Protein 7NTE (pdb70)

InterPro domains:
  IPR006311 Twin-arginine translocation pathway, signal sequence [PS51318] (1-31)
  IPR018389 TRAP transporter solute receptor DctP [PF03480] (42-328)
  IPR018389 TRAP transporter solute receptor DctP [PTHR33376] (11-331)
  IPR038404 TRAP transporter solute receptor DctP superfamily [G3DSA:3.40.190.170] (35-354)

Secondary structure (DSSP, 8-state):
---SEEEEEE-SS-TTSHHIIIIIHHHHHHHHHHTTTSEEEEEE-TTTTSS-GGGHHHHHHTTSSSEEEEEGGGSTTS-TTGGGGGSTT--S-HHHHHHHHHHHHHHH-TTTTTTEEEEEEEE----EEEESS----SGGGGTT-EEE-SSHHHHHHHHHHT-EE----GGGHHHHHHTTS-SEEEE-HHHHHHTT-TTT--EEEE-SSS--S---EEEEEEEHHHHHHS-TTTHHHHHTT-SHHHHHHHHHHHHHHHHHHHHHHHHTSS-SEEEE--HHHHHHHHHHHHHHHHHHHHHHHHTT--HHHHHHHHHHHHHHHHHHHH-/---SEEEEEEESS-TTSHHIIIIIHHHHHHHHHHTTTSEEEEEE-TTTTSS-GGGHHHHHHTTSSSEEEEEGGGSTTS-TGGGGGGSTT----HHHHHHHHHHHHHHH-TTTTTTEEEEEEEE----EEEESS----SGGGGTT-EEE-SSHHHHHHHHHHT-EE----GGGHHHHHHHTS-SEEEE-HHHHHHTT-TTT--EEEE--SS--S---EEEEEEEHHHHHHS-TTTHHHHHTT-SHHHHHHHHHHHHHHHHHHHHHHHTTSS-SEEEE--HHHHHHHHHHHHHHHHHHHHHHHHTT--HHHHHHHHHHHHHHHHHHHH-

Nearest PDB structures (foldseek):
  7ntd-assembly2_BBB  TM=9.614E-01  e=1.037E-63  Chromohalobacter israelensis DSM 3043
  4p56-assembly3_C  TM=8.789E-01  e=6.900E-28  Bordetella bronchiseptica RB50
  4pbq-assembly3_C  TM=7.752E-01  e=2.285E-20  Haemophilus influenzae RdAW
  2pfy-assembly4_D  TM=7.967E-01  e=7.634E-18  Bordetella pertussis Tohama I
  4ng7-assembly1_A  TM=8.035E-01  e=3.362E-17  Citrobacter koseri ATCC BAA-895

Radius of gyration: 26.21 Å; Cα contacts (8 Å, |Δi|>4): 1378; chains: 2; bounding box: 72×70×40 Å

B-factor: mean 23.36, std 17.68, range [6.85, 200.0]

Sequence (654 aa):
QEAEYTLRLHHFFPASAPVHQEYFLPWKEAIEKESDGRLAVELYPSMQLGGTPPSLYDQAKDGQVDIIWTVLGYNSGRFPRAEVFDLPFLPTSGAATSQAAHEYAMTHMQDELEGVYPIAVHTHSPGALHTKETRIEALEDIEGLKMRGPSRLVNRYLAKLGAEPIGMPVAQALEALSRGVLDGTVIPFEAITAMGLADITTEHTIFSGDRALYTTMMIVAMDQDKYDALPEDLQPIIDAHAGGREAYRIGQIMDQADHRQILAIQSGEQPGTITRLGSEETARWQAVGQEVVDEWIAEAEEKGLDGQMLYDDATRLVERYTRAAALQEAEYTLRLHHFFPASAPVHQEYFLPWKEAIEKESDGRLAVELYPSMQLGGTPPSLYDQAKDGQVDIIWTVLGYNSGRFPRAEVFDLPFLPTSGAATSQAAHEYAMTHMQDELEGVYPIAVHTHSPGALHTKETRIEALEDIEGLKMRGPSRLVNRYLAKLGAEPIGMPVAQALEALSRGVLDGTVIPFEAITAMGLADITTEHTIFSGDRALYTTMMIVAMDQDKYDALPEDLQPIIDAHAGGREAYRIGQIMDQADHRQILAIQSGEQPGTITRLGSEETARWQAVGQEVVDEWIAEAEEKGLDGQMLYDDATRLVERYTRAAAL

Solvent-accessible surface area: 26474 Å² total; per-residue (Å²): 143,164,51,95,58,52,0,81,1,0,0,94,58,69,42,89,9,19,3,9,83,57,12,1,69,66,10,56,78,22,0,38,154,89,4,86,24,42,0,23,0,69,30,52,11,54,25,115,58,33,22,46,24,21,1,0,4,0,14,0,33,59,28,88,5,17,0,0,7,7,22,5,42,52,4,39,53,13,11,47,58,5,35,0,0,13,0,6,16,6,0,18,43,0,5,1,0,0,34,0,0,11,66,0,1,64,76,40,0,127,89,27,9,109,15,6,32,28,1,0,0,0,0,20,8,20,8,2,2,0,3,48,146,43,114,3,109,27,26,98,51,0,120,54,21,95,0,22,4,48,20,106,3,4,29,105,2,2,44,56,6,32,5,92,34,45,62,22,29,78,100,98,0,73,107,6,1,70,179,43,75,0,41,0,0,1,14,14,5,50,27,3,39,78,49,47,0,19,100,60,0,35,20,4,4,23,16,22,69,105,52,28,4,3,0,19,3,5,0,2,0,0,7,53,96,51,27,88,58,6,41,158,85,2,41,66,34,0,67,66,33,24,18,18,204,32,0,59,90,0,0,54,0,28,32,76,4,9,100,116,36,34,85,15,17,113,87,56,133,51,69,35,47,34,19,145,5,40,75,142,31,3,52,97,0,62,62,28,1,88,89,0,3,78,67,10,16,62,78,5,77,154,85,59,29,81,0,83,69,6,37,53,21,0,39,140,6,1,56,124,28,30,161,60,51,91,189,150,157,36,93,58,51,0,83,1,0,0,87,63,66,42,88,7,20,2,9,83,58,11,1,72,64,11,60,94,18,0,44,142,90,4,114,22,55,0,25,0,68,30,50,9,58,25,116,60,32,23,46,23,20,0,0,4,0,13,0,25,59,35,87,5,17,0,0,7,6,21,5,42,61,4,39,66,13,11,47,56,5,37,0,0,13,0,6,16,7,0,16,44,0,5,1,0,0,36,0,0,12,72,0,1,60,79,36,0,129,80,24,8,70,26,6,33,27,0,0,0,0,0,19,8,19,8,2,2,0,3,50,151,46,114,3,108,28,28,94,50,0,118,55,22,98,0,33,6,48,20,107,4,2,32,104,2,2,40,63,6,32,6,93,35,43,65,37,20,78,95,74,0,84,88,4,0,66,177,34,77,0,44,0,1,1,18,14,7,51,25,4,60,76,55,49,0,22,104,57,0,34,21,4,3,25,16,22,69,104,50,26,4,2,0,18,3,4,0,2,0,0,7,53,98,54,26,88,57,6,44,158,87,3,38,67,32,0,65,66,33,23,17,20,207,32,0,59,90,0,0,54,0,26,31,72,3,8,105,116,36,32,91,15,21,115,79,56,137,65,68,32,47,31,20,146,5,39,74,144,31,3,53,94,0,68,62,27,1,86,88,1,4,76,64,6,20,64,60,2,62,160,83,60,28,90,1,90,73,5,37,55,22,0,41,126,13,2,78,111,34,34,138,60,50,91,178

Foldseek 3Di:
DAELEEAEEEEQADCPDLCNVPPVVVVQVLLCVVVVNNYHYHYHYNRNVDDDQLCFLVCQLVVVGFKYKHFPCSVPPLQLLQCLQFFWQLFFFQLLLQLLQQVLCVVPVCVSSPQWDFQGKTKFGFKWWFFQDQQDQFLVRQAAFEEEEPDPLVCVLSVLSRHHYDYDDPLCPVVCLVVVVGGTYIGFLLCCVVSVNLNRRQHIEWEDDRTTTGIGIMTTIGRVVVLVPDDPVSNVSSVVSGGSNVNSVSRVSSSVSSVVSVVCCVVVVGDHDYHYHYDVRVVVSVVSSVVSLVVSCVVCVVVPHNSVVSSVSSSVSSVVSSVVVVD/DAALEEAEEEEQADCPDLCNVPPVVVLQVLLCVVVVNNYHYHYHYNRNVDDDQLCFLVCQLVVVGFKYKHFPCSVPPLQLLQCLQFFWQLFFFQLLLQLLSQVLCVVPVCVSNPQWDFLGKTKFGAKWKFFQDFQPQFLVRQAAFEEEEDGDLVCVLSVLSNYHYDDDPPLCVVVCLVVVVGGTYIDFLLCCVSVVNLNRRQHIEWEDDRTTTHIGIMTTIGRVVVLVPDDPVSNVSSVVSGGSNVRSVSSVSSRVSSVVSVVCPVVVVRDHDYHYHDDVRVVVSVVSSVVSLVVSCVVCVVVVHNSVVSSVSSSVSSVVSSVVVVD

Structure (mmCIF, N/CA/C/O backbone):
data_7NTE
#
_entry.id   7NTE
#
_cell.length_a   63.770
_cell.length_b   63.620
_cell.length_c   73.700
_cell.angle_alpha   90.000
_cell.angle_beta   103.390
_cell.angle_gamma   90.000
#
_symmetry.space_group_name_H-M   'P 1 21 1'
#
loop_
_entity.id
_entity.type
_entity.pdbx_description
1 polymer 'TRAP dicarboxylate transporter-DctP subunit'
2 non-polymer 'MAGNESIUM ION'
3 water water
#
loop_
_atom_site.group_PDB
_atom_site.id
_atom_site.type_symbol
_atom_site.label_atom_id
_atom_site.label_alt_id
_atom_site.label_comp_id
_atom_site.label_asym_id
_atom_site.label_entity_id
_atom_site.label_seq_id
_atom_site.pdbx_PDB_ins_code
_atom_site.Cartn_x
_atom_site.Cartn_y
_atom_site.Cartn_z
_atom_site.occupancy
_atom_site.B_iso_or_equiv
_atom_site.auth_seq_id
_atom_site.auth_comp_id
_atom_site.auth_asym_id
_a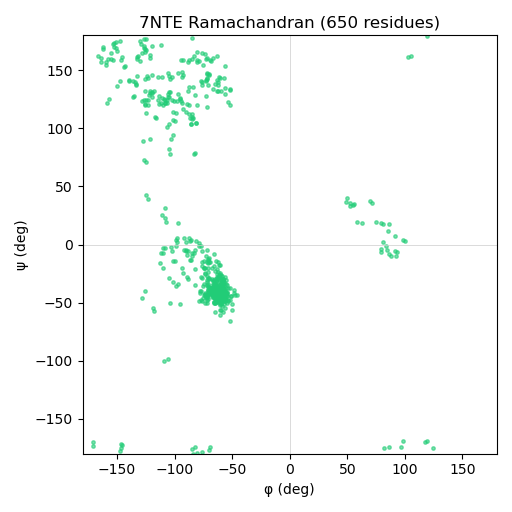tom_site.auth_atom_id
_atom_site.pdbx_PDB_model_num
ATOM 1 N N . GLN A 1 2 ? 19.810 -14.649 32.477 1.00 31.67 1 GLN A N 1
ATOM 2 C CA . GLN A 1 2 ? 20.973 -15.595 32.470 1.00 58.26 1 GLN A CA 1
ATOM 3 C C . GLN A 1 2 ? 22.231 -14.888 32.990 1.00 57.37 1 GLN A C 1
ATOM 4 O O . GLN A 1 2 ? 22.278 -13.657 33.057 1.00 36.73 1 GLN A O 1
ATOM 10 N N . GLU A 1 3 ? 23.232 -15.670 33.389 1.00 55.01 2 GLU A N 1
ATOM 11 C CA . GLU A 1 3 ? 24.549 -15.119 33.741 1.00 113.69 2 GLU A CA 1
ATOM 12 C C . GLU A 1 3 ? 25.310 -14.745 32.476 1.00 63.13 2 GLU A C 1
ATOM 13 O O . GLU A 1 3 ? 25.076 -15.320 31.400 1.00 36.35 2 GLU A O 1
ATOM 19 N N . ALA A 1 4 ? 26.228 -13.792 32.619 1.00 46.32 3 ALA A N 1
ATOM 20 C CA . ALA A 1 4 ? 26.941 -13.225 31.480 1.00 29.88 3 ALA A CA 1
ATOM 21 C C . ALA A 1 4 ? 27.962 -14.197 30.912 1.00 20.58 3 ALA A C 1
ATOM 22 O O . ALA A 1 4 ? 28.757 -14.778 31.656 1.00 39.17 3 ALA A O 1
ATOM 24 N N . GLU A 1 5 ? 27.898 -14.434 29.612 1.00 27.06 4 GLU A N 1
ATOM 25 C CA . GLU A 1 5 ? 28.928 -15.166 28.881 1.00 32.32 4 GLU A CA 1
ATOM 26 C C . GLU A 1 5 ? 30.072 -14.235 28.527 1.00 39.24 4 GLU A C 1
ATOM 27 O O . GLU A 1 5 ? 31.214 -14.670 28.449 1.00 27.79 4 GLU A O 1
ATOM 33 N N . TYR A 1 6 ? 29.752 -12.973 28.237 1.00 26.15 5 TYR A N 1
ATOM 34 C CA . TYR A 1 6 ? 30.769 -11.978 27.911 1.00 18.70 5 TYR A CA 1
ATOM 35 C C . TYR A 1 6 ? 30.476 -10.685 28.625 1.00 21.44 5 TYR A C 1
ATOM 36 O O . TYR A 1 6 ? 29.324 -10.265 28.726 1.00 22.79 5 TYR A O 1
ATOM 45 N N . THR A 1 7 ? 31.531 -10.046 29.110 1.00 17.11 6 THR A N 1
ATOM 46 C CA . THR A 1 7 ? 31.412 -8.753 29.744 1.00 14.20 6 THR A CA 1
ATOM 47 C C . THR A 1 7 ? 32.142 -7.771 28.841 1.00 21.91 6 THR A C 1
ATOM 48 O O . THR A 1 7 ? 33.318 -7.978 28.526 1.00 26.29 6 THR A O 1
ATOM 52 N N . LEU A 1 8 ? 31.424 -6.755 28.365 1.00 13.68 7 LEU A N 1
ATOM 53 C CA . LEU A 1 8 ? 32.038 -5.740 27.504 1.00 14.91 7 LEU A CA 1
ATOM 54 C C . LEU A 1 8 ? 32.324 -4.498 28.318 1.00 16.46 7 LEU A C 1
ATOM 55 O O . LEU A 1 8 ? 31.400 -3.811 28.758 1.00 18.81 7 LEU A O 1
ATOM 60 N N . ARG A 1 9 ? 33.611 -4.194 28.486 1.00 13.07 8 ARG A N 1
ATOM 61 C CA . ARG A 1 9 ? 34.034 -2.988 29.182 1.00 12.92 8 ARG A CA 1
ATOM 62 C C . ARG A 1 9 ? 34.167 -1.821 28.202 1.00 13.18 8 ARG A C 1
ATOM 63 O O . ARG A 1 9 ? 34.922 -1.908 27.246 1.00 13.56 8 ARG A O 1
ATOM 71 N N . LEU A 1 10 ? 33.399 -0.755 28.457 1.00 11.37 9 LEU A N 1
ATOM 72 C CA . LEU A 1 10 ? 33.353 0.443 27.626 1.00 13.06 9 LEU A CA 1
ATOM 73 C C . LEU A 1 10 ? 34.086 1.550 28.371 1.00 18.72 9 LEU A C 1
ATOM 74 O O . LEU A 1 10 ? 33.741 1.893 29.517 1.00 16.39 9 LEU A O 1
ATOM 79 N N . HIS A 1 11 ? 35.087 2.120 27.711 1.00 12.21 10 HIS A N 1
ATOM 80 C CA . HIS A 1 11 ? 35.969 3.094 28.339 1.00 13.39 10 HIS A CA 1
ATOM 81 C C . HIS A 1 11 ? 35.936 4.435 27.595 1.00 14.44 10 HIS A C 1
ATOM 82 O O . HIS A 1 11 ? 36.089 4.473 26.390 1.00 12.45 10 HIS A O 1
ATOM 89 N N . HIS A 1 12 ? 35.779 5.534 28.325 1.00 12.68 11 HIS A N 1
ATOM 90 C CA . HIS A 1 12 ? 35.923 6.854 27.734 1.00 14.71 11 HIS A CA 1
ATOM 91 C C . HIS A 1 12 ? 36.409 7.906 28.738 1.00 16.13 11 HIS A C 1
ATOM 92 O O . HIS A 1 12 ? 36.580 7.617 29.914 1.00 15.08 11 HIS A O 1
ATOM 99 N N . PHE A 1 13 ? 36.667 9.105 28.219 1.00 17.06 12 PHE A N 1
ATOM 100 C CA . PHE A 1 13 ? 37.355 10.205 28.924 1.00 15.41 12 PHE A CA 1
ATOM 101 C C . PHE A 1 13 ? 36.410 11.162 29.629 1.00 23.30 12 PHE A C 1
ATOM 102 O O . PHE A 1 13 ? 36.789 11.782 30.617 1.00 19.71 12 PHE A O 1
ATOM 110 N N . PHE A 1 14 ? 35.173 11.243 29.170 1.00 16.25 13 PHE A N 1
ATOM 111 C CA . PHE A 1 14 ? 34.218 12.223 29.689 1.00 25.78 13 PHE A CA 1
ATOM 112 C C . PHE A 1 14 ? 33.639 11.740 31.019 1.00 24.60 13 PHE A C 1
ATOM 113 O O . PHE A 1 14 ? 33.624 10.558 31.300 1.00 16.60 13 PHE A O 1
ATOM 121 N N . PRO A 1 15 ? 33.133 12.664 31.835 1.00 19.72 14 PRO A N 1
ATOM 122 C CA . PRO A 1 15 ? 32.463 12.249 33.066 1.00 19.11 14 PRO A CA 1
ATOM 123 C C . PRO A 1 15 ? 31.137 11.556 32.835 1.00 19.09 14 PRO A C 1
ATOM 124 O O . PRO A 1 15 ? 30.525 11.716 31.771 1.00 19.80 14 PRO A O 1
ATOM 128 N N . ALA A 1 16 ? 30.691 10.784 33.834 1.00 18.22 15 ALA A N 1
ATOM 129 C CA . ALA A 1 16 ? 29.416 10.095 33.789 1.00 16.62 15 ALA A CA 1
ATOM 130 C C . ALA A 1 16 ? 28.239 11.063 33.576 1.00 21.28 15 ALA A C 1
ATOM 131 O O . ALA A 1 16 ? 27.253 10.702 32.944 1.00 22.76 15 ALA A O 1
ATOM 133 N N . SER A 1 17 ? 28.380 12.299 34.047 1.00 25.93 16 SER A N 1
ATOM 134 C CA . SER A 1 17 ? 27.355 13.331 33.806 1.00 32.52 16 SER A CA 1
ATOM 135 C C . SER A 1 17 ? 27.255 13.824 32.352 1.00 30.08 16 SER A C 1
ATOM 136 O O . SER A 1 17 ? 26.306 14.538 32.020 1.00 29.78 16 SER A O 1
ATOM 139 N N . ALA A 1 18 ? 28.219 13.478 31.499 1.00 21.65 17 ALA A N 1
ATOM 140 C CA . ALA A 1 18 ? 28.160 13.839 30.070 1.00 21.47 17 ALA A CA 1
ATOM 141 C C . ALA A 1 18 ? 26.824 13.410 29.426 1.00 17.85 17 ALA A C 1
ATOM 142 O O . ALA A 1 18 ? 26.337 12.287 29.654 1.00 21.33 17 ALA A O 1
ATOM 144 N N . PRO A 1 19 ? 26.195 14.311 28.642 1.00 20.63 18 PRO A N 1
ATOM 145 C CA . PRO A 1 19 ? 24.954 13.918 27.939 1.00 23.90 18 PRO A CA 1
ATOM 146 C C . PRO A 1 19 ? 25.010 12.572 27.189 1.00 18.29 18 PRO A C 1
ATOM 147 O O . PRO A 1 19 ? 24.077 11.757 27.279 1.00 18.32 18 PRO A O 1
ATOM 151 N N . VAL A 1 20 ? 26.100 12.312 26.486 1.00 21.05 19 VAL A N 1
ATOM 152 C CA . VAL A 1 20 ? 26.215 11.066 25.735 1.00 15.63 19 VAL A CA 1
ATOM 153 C C . VAL A 1 20 ? 26.236 9.851 26.686 1.00 13.91 19 VAL A C 1
ATOM 154 O O . VAL A 1 20 ? 25.641 8.835 26.369 1.00 14.99 19 VAL A O 1
ATOM 158 N N . HIS A 1 21 ? 26.886 9.973 27.837 1.00 14.82 20 HIS A N 1
ATOM 159 C CA . HIS A 1 21 ? 26.943 8.877 28.793 1.00 15.08 20 HIS A CA 1
ATOM 160 C C . HIS A 1 21 ? 25.543 8.614 29.336 1.00 17.37 20 HIS A C 1
ATOM 161 O O . HIS A 1 21 ? 25.066 7.486 29.317 1.00 15.93 20 HIS A O 1
ATOM 168 N N . GLN A 1 22 ? 24.886 9.685 29.777 1.00 18.48 21 GLN A N 1
ATOM 169 C CA . GLN A 1 22 ? 23.552 9.571 30.375 1.00 17.87 21 GLN A CA 1
ATOM 170 C C . GLN A 1 22 ? 22.475 9.106 29.423 1.00 14.04 21 GLN A C 1
ATOM 171 O O . GLN A 1 22 ? 21.675 8.221 29.764 1.00 18.99 21 GLN A O 1
ATOM 177 N N . GLU A 1 23 ? 22.472 9.682 28.222 1.00 15.20 22 GLU A N 1
ATOM 178 C CA . GLU A 1 23 ? 21.395 9.495 27.259 1.00 12.66 22 GLU A CA 1
ATOM 179 C C . GLU A 1 23 ? 21.671 8.495 26.174 1.00 14.24 22 GLU A C 1
ATOM 180 O O . GLU A 1 23 ? 20.745 8.127 25.468 1.00 16.05 22 GLU A O 1
ATOM 186 N N . TYR A 1 24 ? 22.927 8.082 25.997 1.00 17.08 23 TYR A N 1
ATOM 187 C CA . TYR A 1 24 ? 23.238 7.033 25.019 1.00 11.66 23 TYR A CA 1
ATOM 188 C C . TYR A 1 24 ? 23.853 5.797 25.652 1.00 14.19 23 TYR A C 1
ATOM 189 O O . TYR A 1 24 ? 23.347 4.726 25.436 1.00 15.10 23 TYR A O 1
ATOM 198 N N . PHE A 1 25 ? 24.942 5.930 26.410 1.00 17.71 24 PHE A N 1
ATOM 199 C CA . PHE A 1 25 ? 25.611 4.719 26.903 1.00 13.37 24 PHE A CA 1
ATOM 200 C C . PHE A 1 25 ? 24.737 3.997 27.919 1.00 16.99 24 PHE A C 1
ATOM 201 O O . PHE A 1 25 ? 24.665 2.781 27.896 1.00 14.47 24 PHE A O 1
ATOM 209 N N . LEU A 1 26 ? 24.069 4.731 28.804 1.00 17.72 25 LEU A N 1
ATOM 210 C CA . LEU A 1 26 ? 23.196 4.040 29.770 1.00 17.74 25 LEU A CA 1
ATOM 211 C C . LEU A 1 26 ? 22.083 3.228 29.075 1.00 15.71 25 LEU A C 1
ATOM 212 O O . LEU A 1 26 ? 21.945 2.046 29.333 1.00 15.04 25 LEU A O 1
ATOM 217 N N . PRO A 1 27 ? 21.321 3.834 28.144 1.00 16.91 26 PRO A N 1
ATOM 218 C CA . PRO A 1 27 ? 20.339 3.030 27.402 1.00 14.17 26 PRO A CA 1
ATOM 219 C C . PRO A 1 27 ? 20.929 1.932 26.493 1.00 16.51 26 PRO A C 1
ATOM 220 O O . PRO A 1 27 ? 20.295 0.887 26.286 1.00 17.92 26 PRO A O 1
ATOM 224 N N . TRP A 1 28 ? 22.105 2.185 25.930 1.00 15.91 27 TRP A N 1
ATOM 225 C CA . TRP A 1 28 ? 22.835 1.177 25.142 1.00 13.65 27 TRP A CA 1
ATOM 226 C C . TRP A 1 28 ? 23.134 -0.055 25.993 1.00 16.09 27 TRP A C 1
ATOM 227 O O . TRP A 1 28 ? 22.794 -1.173 25.613 1.00 17.14 27 TRP A O 1
ATOM 238 N N . LYS A 1 29 ? 23.739 0.180 27.152 1.00 17.15 28 LYS A N 1
ATOM 239 C CA . LYS A 1 29 ? 23.983 -0.857 28.150 1.00 16.12 28 LYS A CA 1
ATOM 240 C C . LYS A 1 29 ? 22.675 -1.622 28.413 1.00 17.15 28 LYS A C 1
ATOM 241 O O . LYS A 1 29 ? 22.653 -2.832 28.310 1.00 16.06 28 LYS A O 1
ATOM 247 N N . GLU A 1 30 ? 21.588 -0.909 28.693 1.00 16.61 29 GLU A N 1
ATOM 248 C CA . GLU A 1 30 ? 20.292 -1.581 28.984 1.00 18.68 29 GLU A CA 1
ATOM 249 C C . GLU A 1 30 ? 19.806 -2.483 27.868 1.00 17.17 29 GLU A C 1
ATOM 250 O O . GLU A 1 30 ? 19.414 -3.631 28.097 1.00 20.26 29 GLU A O 1
ATOM 256 N N . ALA A 1 31 ? 19.853 -1.973 26.641 1.00 16.61 30 ALA A N 1
ATOM 257 C CA . ALA A 1 31 ? 19.336 -2.698 25.513 1.00 15.12 30 ALA A CA 1
ATOM 258 C C . ALA A 1 31 ? 20.152 -3.955 25.242 1.00 20.43 30 ALA A C 1
ATOM 259 O O . ALA A 1 31 ? 19.604 -5.021 24.974 1.00 17.28 30 ALA A O 1
ATOM 261 N N . ILE A 1 32 ? 21.476 -3.826 25.317 1.00 15.98 31 ILE A N 1
ATOM 262 C CA . ILE A 1 32 ? 22.364 -4.953 25.045 1.00 16.79 31 ILE A CA 1
ATOM 263 C C . ILE A 1 32 ? 22.119 -6.048 26.066 1.00 12.52 31 ILE A C 1
ATOM 264 O O . ILE A 1 32 ? 22.003 -7.218 25.694 1.00 18.39 31 ILE A O 1
ATOM 269 N N . GLU A 1 33 ? 22.046 -5.666 27.334 1.00 14.27 32 GLU A N 1
ATOM 270 C CA . GLU A 1 33 ? 21.822 -6.630 28.418 1.00 18.33 32 GLU A CA 1
ATOM 271 C C . GLU A 1 33 ? 20.436 -7.305 28.327 1.00 16.49 32 GLU A C 1
ATOM 272 O O . GLU A 1 33 ? 20.311 -8.522 28.451 1.00 18.29 32 GLU A O 1
ATOM 278 N N . LYS A 1 34 ? 19.397 -6.520 28.105 1.00 22.25 33 LYS A N 1
ATOM 279 C CA . LYS A 1 34 ? 18.041 -7.088 28.045 1.00 21.51 33 LYS A CA 1
ATOM 280 C C . LYS A 1 34 ? 17.802 -7.957 26.806 1.00 23.10 33 LYS A C 1
ATOM 281 O O . LYS A 1 34 ? 17.180 -9.027 26.886 1.00 24.25 33 LYS A O 1
ATOM 287 N N . GLU A 1 35 ? 18.290 -7.508 25.658 1.00 14.28 34 GLU A N 1
ATOM 288 C CA . GLU A 1 35 ? 18.066 -8.228 24.403 1.00 14.16 34 GLU A CA 1
ATOM 289 C C . GLU A 1 35 ? 18.900 -9.494 24.296 1.00 19.00 34 GLU A C 1
ATOM 290 O O . GLU A 1 35 ? 18.498 -10.439 23.618 1.00 20.22 34 GLU A O 1
ATOM 296 N N . SER A 1 36 ? 20.031 -9.533 24.999 1.00 18.00 35 SER A N 1
ATOM 297 C CA . SER A 1 36 ? 20.819 -10.747 25.094 1.00 19.31 35 SER A CA 1
ATOM 298 C C . SER A 1 36 ? 20.362 -11.690 26.221 1.00 23.71 35 SER A C 1
ATOM 299 O O . SER A 1 36 ? 21.011 -12.715 26.455 1.00 21.29 35 SER A O 1
ATOM 302 N N . ASP A 1 37 ? 19.276 -11.344 26.916 1.00 24.01 36 ASP A N 1
ATOM 303 C CA . ASP A 1 37 ? 18.791 -12.088 28.080 1.00 22.14 36 ASP A CA 1
ATOM 304 C C . ASP A 1 37 ? 19.869 -12.239 29.167 1.00 20.33 36 ASP A C 1
ATOM 305 O O . ASP A 1 37 ? 19.950 -13.245 29.870 1.00 23.10 36 ASP A O 1
ATOM 310 N N . GLY A 1 38 ? 20.705 -11.212 29.309 1.00 21.56 37 GLY A N 1
ATOM 311 C CA . GLY A 1 38 ? 21.797 -11.211 30.294 1.00 23.59 37 GLY A CA 1
ATOM 312 C C . GLY A 1 38 ? 23.084 -11.875 29.854 1.00 26.02 37 GLY A C 1
ATOM 313 O O . GLY A 1 38 ? 24.069 -11.819 30.582 1.00 22.17 37 GLY A O 1
ATOM 314 N N . ARG A 1 39 ? 23.105 -12.482 28.669 1.00 18.69 38 ARG A N 1
ATOM 315 C CA . ARG A 1 39 ? 24.301 -13.179 28.199 1.00 17.02 38 ARG A CA 1
ATOM 316 C C . ARG A 1 39 ? 25.438 -12.196 27.928 1.00 29.21 38 ARG A C 1
ATOM 317 O O . ARG A 1 39 ? 26.602 -12.563 28.103 1.00 23.99 38 ARG A O 1
ATOM 325 N N . LEU A 1 40 ? 25.094 -10.957 27.556 1.00 16.59 39 LEU A N 1
ATOM 326 C CA . LEU A 1 40 ? 26.065 -9.869 27.409 1.00 16.67 39 LEU A CA 1
ATOM 327 C C . LEU A 1 40 ? 25.866 -8.885 28.538 1.00 21.57 39 LEU A C 1
ATOM 328 O O . LEU A 1 40 ? 24.758 -8.400 28.761 1.00 24.97 39 LEU A O 1
ATOM 333 N N . ALA A 1 41 ? 26.937 -8.629 29.279 1.00 18.41 40 ALA A N 1
ATOM 334 C CA . ALA A 1 41 ? 26.970 -7.582 30.273 1.00 17.42 40 ALA A CA 1
ATOM 335 C C . ALA A 1 41 ? 27.788 -6.433 29.677 1.00 18.94 40 ALA A C 1
ATOM 336 O O . ALA A 1 41 ? 28.744 -6.675 28.942 1.00 16.70 40 ALA A O 1
ATOM 338 N N . VAL A 1 42 ? 27.404 -5.207 29.986 1.00 18.94 41 VAL A N 1
ATOM 339 C CA . VAL A 1 42 ? 28.145 -4.017 29.537 1.00 14.72 41 VAL A CA 1
ATOM 340 C C . VAL A 1 42 ? 28.493 -3.210 30.768 1.00 17.92 41 VAL A C 1
ATOM 341 O O . VAL A 1 42 ? 27.613 -2.896 31.557 1.00 23.55 41 VAL A O 1
ATOM 345 N N . GLU A 1 43 ? 29.780 -2.919 30.955 1.00 12.65 42 GLU A N 1
ATOM 346 C CA . GLU A 1 43 ? 30.258 -2.146 32.094 1.00 14.75 42 GLU A CA 1
ATOM 347 C C . GLU A 1 43 ? 30.790 -0.835 31.537 1.00 16.13 42 GLU A C 1
ATOM 348 O O . GLU A 1 43 ? 31.595 -0.850 30.609 1.00 17.03 42 GLU A O 1
ATOM 354 N N . LEU A 1 44 ? 30.325 0.267 32.095 1.00 14.24 43 LEU A N 1
ATOM 355 C CA . LEU A 1 44 ? 30.678 1.611 31.655 1.00 14.10 43 LEU A CA 1
ATOM 356 C C . LEU A 1 44 ? 31.704 2.235 32.587 1.00 24.29 43 LEU A C 1
ATOM 357 O O . LEU A 1 44 ? 31.491 2.327 33.804 1.00 18.24 43 LEU A O 1
ATOM 362 N N . TYR A 1 45 ? 32.820 2.654 32.005 1.00 12.23 44 TYR A N 1
ATOM 363 C CA . TYR A 1 45 ? 33.929 3.295 32.713 1.00 14.15 44 TYR A CA 1
ATOM 364 C C . TYR A 1 45 ? 34.207 4.693 32.147 1.00 16.99 44 TYR A C 1
ATOM 365 O O . TYR A 1 45 ? 34.985 4.845 31.188 1.00 15.74 44 TYR A O 1
ATOM 374 N N . PRO A 1 46 ? 33.563 5.731 32.719 1.00 13.09 45 PRO A N 1
ATOM 375 C CA . PRO A 1 46 ? 33.850 7.092 32.284 1.00 12.40 45 PRO A CA 1
ATOM 376 C C . PRO A 1 46 ? 35.132 7.585 32.949 1.00 18.10 45 PRO A C 1
ATOM 377 O O . PRO A 1 46 ? 35.773 6.846 33.702 1.00 17.72 45 PRO A O 1
ATOM 381 N N . SER A 1 47 ? 35.498 8.821 32.651 1.00 15.63 46 SER A N 1
ATOM 382 C CA . SER A 1 47 ? 36.579 9.530 33.331 1.00 15.23 46 SER A CA 1
ATOM 383 C C . SER A 1 47 ? 37.924 8.823 33.353 1.00 20.04 46 SER A C 1
ATOM 384 O O . SER A 1 47 ? 38.684 8.941 34.318 1.00 19.62 46 SER A O 1
ATOM 387 N N . MET A 1 48 ? 38.212 8.092 32.282 1.00 14.53 47 MET A N 1
ATOM 388 C CA . MET A 1 48 ? 39.423 7.294 32.164 1.00 19.66 47 MET A CA 1
ATOM 389 C C . MET A 1 48 ? 39.667 6.404 33.381 1.00 16.69 47 MET A C 1
ATOM 390 O O . MET A 1 48 ? 40.819 6.213 33.796 1.00 15.61 47 MET A O 1
ATOM 395 N N . GLN A 1 49 ? 38.600 5.812 33.900 1.00 17.74 48 GLN A N 1
ATOM 396 C CA . GLN A 1 49 ? 38.689 5.029 35.147 1.00 18.68 48 GLN A CA 1
ATOM 397 C C . GLN A 1 49 ? 39.454 3.716 35.011 1.00 33.17 48 GLN A C 1
ATOM 398 O O . GLN A 1 49 ? 39.807 3.120 36.010 1.00 21.35 48 GLN A O 1
ATOM 404 N N . LEU A 1 50 ? 39.697 3.253 33.790 1.00 16.94 49 LEU A N 1
ATOM 405 C CA . LEU A 1 50 ? 40.528 2.069 33.552 1.00 19.10 49 LEU A CA 1
ATOM 406 C C . LEU A 1 50 ? 41.973 2.408 33.182 1.00 29.06 49 LEU A C 1
ATOM 407 O O . LEU A 1 50 ? 42.744 1.511 32.874 1.00 27.38 49 LEU A O 1
ATOM 412 N N . GLY A 1 51 ? 42.344 3.686 33.231 1.00 17.88 50 GLY A N 1
ATOM 413 C CA . GLY A 1 51 ? 43.742 4.092 33.078 1.00 21.84 50 GLY A CA 1
ATOM 414 C C . GLY A 1 51 ? 44.090 4.658 31.715 1.00 24.49 50 GLY A C 1
ATOM 415 O O . GLY A 1 51 ? 43.388 4.439 30.721 1.00 16.20 50 GLY A O 1
ATOM 416 N N . GLY A 1 52 ? 45.209 5.370 31.685 1.00 22.99 51 GLY A N 1
ATOM 417 C CA . GLY A 1 52 ? 45.711 6.007 30.480 1.00 22.11 51 GLY A CA 1
ATOM 418 C C . GLY A 1 52 ? 45.102 7.375 30.276 1.00 18.05 51 GLY A C 1
ATOM 419 O O . GLY A 1 52 ? 44.336 7.857 31.108 1.00 16.10 51 GLY A O 1
ATOM 420 N N . THR A 1 53 ? 45.428 7.971 29.135 1.00 13.33 52 THR A N 1
ATOM 421 C CA . THR A 1 53 ? 44.956 9.259 28.718 1.00 17.02 52 THR A CA 1
ATOM 422 C C . THR A 1 53 ? 44.218 9.124 27.390 1.00 13.64 52 THR A C 1
ATOM 423 O O . THR A 1 53 ? 44.385 8.104 26.695 1.00 16.05 52 THR A O 1
ATOM 427 N N . PRO A 1 54 ? 43.420 10.144 27.011 1.00 17.63 53 PRO A N 1
ATOM 428 C CA . PRO A 1 54 ? 42.561 9.982 25.831 1.00 11.38 53 PRO A CA 1
ATOM 429 C C . PRO A 1 54 ? 43.204 9.542 24.494 1.00 15.84 53 PRO A C 1
ATOM 430 O O . PRO A 1 54 ? 42.608 8.718 23.779 1.00 14.34 53 PRO A O 1
ATOM 434 N N . PRO A 1 55 ? 44.423 10.019 24.176 1.00 16.77 54 PRO A N 1
ATOM 435 C CA . PRO A 1 55 ? 45.066 9.520 22.933 1.00 12.04 54 PRO A CA 1
ATOM 436 C C . PRO A 1 55 ? 45.351 8.015 22.920 1.00 11.77 54 PRO A C 1
ATOM 437 O O . PRO A 1 55 ? 45.599 7.460 21.854 1.00 13.85 54 PRO A O 1
ATOM 441 N N . SER A 1 56 ? 45.304 7.338 24.072 1.00 10.77 55 SER A N 1
ATOM 442 C CA . SER A 1 56 ? 45.492 5.896 24.101 1.00 14.92 55 SER A CA 1
ATOM 443 C C . SER A 1 56 ? 44.177 5.091 23.931 1.00 12.46 55 SER A C 1
ATOM 444 O O . SER A 1 56 ? 44.242 3.868 23.783 1.00 13.66 55 SER A O 1
ATOM 447 N N . LEU A 1 57 ? 42.998 5.729 23.950 1.00 12.70 56 LEU A N 1
ATOM 448 C CA . LEU A 1 57 ? 41.747 4.959 23.904 1.00 11.06 56 LEU A CA 1
ATOM 449 C C . LEU A 1 57 ? 41.586 4.060 22.670 1.00 9.75 56 LEU A C 1
ATOM 450 O O . LEU A 1 57 ? 41.227 2.886 22.757 1.00 11.85 56 LEU A O 1
ATOM 455 N N . TYR A 1 58 ? 41.948 4.577 21.508 1.00 11.48 57 TYR A N 1
ATOM 456 C CA . TYR A 1 58 ? 41.690 3.849 20.279 1.00 9.44 57 TYR A CA 1
ATOM 457 C C . TYR A 1 58 ? 42.419 2.525 20.300 1.00 10.63 57 TYR A C 1
ATOM 458 O O . TYR A 1 58 ? 41.825 1.480 20.011 1.00 11.70 57 TYR A O 1
ATOM 467 N N . ASP A 1 59 ? 43.678 2.592 20.686 1.00 12.39 58 ASP A N 1
ATOM 468 C CA . ASP A 1 59 ? 44.477 1.382 20.815 1.00 12.58 58 ASP A CA 1
ATOM 469 C C . ASP A 1 59 ? 44.060 0.497 21.973 1.00 12.99 58 ASP A C 1
ATOM 470 O O . ASP A 1 59 ? 44.248 -0.728 21.916 1.00 14.26 58 ASP A O 1
ATOM 475 N N . GLN A 1 60 ? 43.500 1.064 23.036 1.00 11.13 59 GLN A N 1
ATOM 476 C CA . GLN A 1 60 ? 43.004 0.191 24.117 1.00 13.70 59 GLN A CA 1
ATOM 477 C C . GLN A 1 60 ? 41.957 -0.779 23.603 1.00 12.49 59 GLN A C 1
ATOM 478 O O . GLN A 1 60 ? 41.954 -1.944 23.962 1.00 16.12 59 GLN A O 1
ATOM 484 N N . ALA A 1 61 ? 41.070 -0.319 22.719 1.00 14.38 60 ALA A N 1
ATOM 485 C CA . ALA A 1 61 ? 40.061 -1.209 22.155 1.00 11.38 60 ALA A CA 1
ATOM 486 C C . ALA A 1 61 ? 40.672 -2.123 21.104 1.00 12.44 60 ALA A C 1
ATOM 487 O O . ALA A 1 61 ? 40.466 -3.325 21.139 1.00 13.35 60 ALA A O 1
ATOM 489 N N . LYS A 1 62 ? 41.437 -1.558 20.170 1.00 12.23 61 LYS A N 1
ATOM 490 C CA . LYS A 1 62 ? 42.009 -2.350 19.090 1.00 14.77 61 LYS A CA 1
ATOM 491 C C . LYS A 1 62 ? 42.854 -3.505 19.677 1.00 12.74 61 LYS A C 1
ATOM 492 O O . LYS A 1 62 ? 42.762 -4.624 19.191 1.00 16.22 61 LYS A O 1
ATOM 498 N N . ASP A 1 63 ? 43.619 -3.231 20.724 1.00 12.87 62 ASP A N 1
ATOM 499 C CA . ASP A 1 63 ? 44.520 -4.224 21.358 1.00 14.17 62 ASP A CA 1
ATOM 500 C C . ASP A 1 63 ? 43.832 -5.149 22.365 1.00 18.19 62 ASP A C 1
ATOM 501 O O . ASP A 1 63 ? 44.466 -6.073 22.854 1.00 16.79 62 ASP A O 1
ATOM 506 N N . GLY A 1 64 ? 42.567 -4.898 22.695 1.00 16.15 63 GLY A N 1
ATOM 507 C CA . GLY A 1 64 ? 41.807 -5.785 23.582 1.00 14.09 63 GLY A CA 1
ATOM 508 C C . GLY A 1 64 ? 42.067 -5.576 25.049 1.00 16.71 63 GLY A C 1
ATOM 509 O O . GLY A 1 64 ? 41.723 -6.443 25.881 1.00 18.42 63 GLY A O 1
ATOM 510 N N . GLN A 1 65 ? 42.643 -4.433 25.410 1.00 14.26 64 GLN A N 1
ATOM 511 C CA . GLN A 1 65 ? 42.727 -4.081 26.824 1.00 11.81 64 GLN A CA 1
ATOM 512 C C . GLN A 1 65 ? 41.375 -3.765 27.418 1.00 16.43 64 GLN A C 1
ATOM 513 O O . GLN A 1 65 ? 41.133 -4.062 28.587 1.00 15.45 64 GLN A O 1
ATOM 519 N N . VAL A 1 66 ? 40.542 -3.109 26.605 1.00 14.80 65 VAL A N 1
ATOM 520 C CA . VAL A 1 66 ? 39.116 -2.919 26.886 1.00 13.88 65 VAL A CA 1
ATOM 521 C C . VAL A 1 66 ? 38.362 -3.359 25.641 1.00 17.64 65 VAL A C 1
ATOM 522 O O . VAL A 1 66 ? 38.963 -3.648 24.621 1.00 16.26 65 VAL A O 1
ATOM 526 N N . ASP A 1 67 ? 37.042 -3.424 25.716 1.00 12.87 66 ASP A N 1
ATOM 527 C CA . ASP A 1 67 ? 36.255 -3.942 24.597 1.00 11.77 66 ASP A CA 1
ATOM 528 C C . ASP A 1 67 ? 35.678 -2.869 23.694 1.00 13.22 66 ASP A C 1
ATOM 529 O O . ASP A 1 67 ? 35.550 -3.102 22.499 1.00 13.59 66 ASP A O 1
ATOM 534 N N . ILE A 1 68 ? 35.318 -1.732 24.275 1.00 11.33 67 ILE A N 1
ATOM 535 C CA . ILE A 1 68 ? 34.697 -0.629 23.542 1.00 11.96 67 ILE A CA 1
ATOM 536 C C . ILE A 1 68 ? 35.286 0.676 24.050 1.00 11.42 67 ILE A C 1
ATOM 537 O O . ILE A 1 68 ? 35.467 0.865 25.242 1.00 10.68 67 ILE A O 1
ATOM 542 N N . ILE A 1 69 ? 35.508 1.628 23.158 1.00 11.91 68 ILE A N 1
ATOM 543 C CA . ILE A 1 69 ? 35.890 2.959 23.556 1.00 11.10 68 ILE A CA 1
ATOM 544 C C . ILE A 1 69 ? 35.060 4.007 22.843 1.00 10.11 68 ILE A C 1
ATOM 545 O O . ILE A 1 69 ? 34.480 3.720 21.788 1.00 10.01 68 ILE A O 1
ATOM 550 N N . TRP A 1 70 ? 35.080 5.212 23.396 1.00 11.04 69 TRP A N 1
ATOM 551 C CA . TRP A 1 70 ? 34.499 6.399 22.765 1.00 11.90 69 TRP A CA 1
ATOM 552 C C . TRP A 1 70 ? 35.604 7.435 22.731 1.00 11.17 69 TRP A C 1
ATOM 553 O O . TRP A 1 70 ? 36.153 7.763 23.771 1.00 11.72 69 TRP A O 1
ATOM 564 N N . THR A 1 71 ? 35.978 7.907 21.539 1.00 9.48 70 THR A N 1
ATOM 565 C CA . THR A 1 71 ? 37.076 8.816 21.436 1.00 12.65 70 THR A CA 1
ATOM 566 C C . THR A 1 71 ? 36.963 9.729 20.231 1.00 11.57 70 THR A C 1
ATOM 567 O O . THR A 1 71 ? 36.080 9.530 19.396 1.00 11.76 70 THR A O 1
ATOM 571 N N . VAL A 1 72 ? 37.848 10.724 20.207 1.00 12.24 71 VAL A N 1
ATOM 572 C CA . VAL A 1 72 ? 38.045 11.657 19.102 1.00 12.28 71 VAL A CA 1
ATOM 573 C C . VAL A 1 72 ? 39.172 11.085 18.236 1.00 13.22 71 VAL A C 1
ATOM 574 O O . VAL A 1 72 ? 40.291 10.859 18.722 1.00 11.65 71 VAL A O 1
ATOM 578 N N . LEU A 1 73 ? 38.893 10.833 16.966 1.00 11.95 72 LEU A N 1
ATOM 579 C CA . LEU A 1 73 ? 39.945 10.316 16.074 1.00 15.45 72 LEU A CA 1
ATOM 580 C C . LEU A 1 73 ? 41.191 11.210 16.079 1.00 15.93 72 LEU A C 1
ATOM 581 O O . LEU A 1 73 ? 42.328 10.706 16.154 1.00 14.08 72 LEU A O 1
ATOM 586 N N . GLY A 1 74 ? 40.958 12.526 16.015 1.00 13.43 73 GLY A N 1
ATOM 587 C CA . GLY A 1 74 ? 42.009 13.522 15.944 1.00 16.26 73 GLY A CA 1
ATOM 588 C C . GLY A 1 74 ? 42.900 13.646 17.156 1.00 14.78 73 GLY A C 1
ATOM 589 O O . GLY A 1 74 ? 43.907 14.348 17.087 1.00 18.28 73 GLY A O 1
ATOM 590 N N . TYR A 1 75 ? 42.572 12.966 18.268 1.00 13.03 74 TYR A N 1
ATOM 591 C CA . TYR A 1 75 ? 43.489 12.892 19.395 1.00 13.33 74 TYR A CA 1
ATOM 592 C C . TYR A 1 75 ? 44.820 12.260 18.970 1.00 16.41 74 TYR A C 1
ATOM 593 O O . TYR A 1 75 ? 45.834 12.499 19.639 1.00 17.14 74 TYR A O 1
ATOM 602 N N . ASN A 1 76 ? 44.784 11.417 17.931 1.00 14.11 75 ASN A N 1
ATOM 603 C CA . ASN A 1 76 ? 45.978 10.879 17.245 1.00 16.16 75 ASN A CA 1
ATOM 604 C C . ASN A 1 76 ? 46.103 11.661 15.919 1.00 10.96 75 ASN A C 1
ATOM 605 O O . ASN A 1 76 ? 45.739 11.177 14.840 1.00 14.54 75 ASN A O 1
ATOM 610 N N . SER A 1 77 ? 46.605 12.874 15.980 1.00 10.56 76 SER A N 1
ATOM 611 C CA . SER A 1 77 ? 46.558 13.729 14.804 1.00 12.18 76 SER A CA 1
ATOM 612 C C . SER A 1 77 ? 47.367 13.147 13.656 1.00 13.67 76 SER A C 1
ATOM 613 O O . SER A 1 77 ? 48.484 12.650 13.854 1.00 14.18 76 SER A O 1
ATOM 616 N N . GLY A 1 78 ? 46.742 13.136 12.482 1.00 16.54 77 GLY A N 1
ATOM 617 C CA . GLY A 1 78 ? 47.317 12.574 11.267 1.00 18.91 77 GLY A CA 1
ATOM 618 C C . GLY A 1 78 ? 47.074 11.093 11.027 1.00 14.51 77 GLY A C 1
ATOM 619 O O . GLY A 1 78 ? 47.354 10.581 9.950 1.00 15.42 77 GLY A O 1
ATOM 620 N N . ARG A 1 79 ? 46.531 10.388 12.023 1.00 11.79 78 ARG A N 1
ATOM 621 C CA . ARG A 1 79 ? 46.335 8.941 11.954 1.00 10.85 78 ARG A CA 1
ATOM 622 C C . ARG A 1 79 ? 45.222 8.476 11.017 1.00 13.01 78 ARG A C 1
ATOM 623 O O . ARG A 1 79 ? 45.262 7.360 10.496 1.00 15.53 78 ARG A O 1
ATOM 631 N N . PHE A 1 80 ? 44.228 9.334 10.819 1.00 12.66 79 PHE A N 1
ATOM 632 C CA . PHE A 1 80 ? 43.043 9.037 10.018 1.00 16.37 79 PHE A CA 1
ATOM 633 C C . PHE A 1 80 ? 42.872 10.141 8.951 1.00 11.37 79 PHE A C 1
ATOM 634 O O . PHE A 1 80 ? 41.994 11.018 9.044 1.00 13.05 79 PHE A O 1
ATOM 642 N N . PRO A 1 81 ? 43.739 10.131 7.928 1.00 12.54 80 PRO A N 1
ATOM 643 C CA . PRO A 1 81 ? 43.744 11.275 7.027 1.00 15.47 80 PRO A CA 1
ATOM 644 C C . PRO A 1 81 ? 42.450 11.487 6.212 1.00 12.23 80 PRO A C 1
ATOM 645 O O . PRO A 1 81 ? 42.063 12.630 5.952 1.00 14.78 80 PRO A O 1
ATOM 649 N N . ARG A 1 82 ? 41.777 10.410 5.837 1.00 11.33 81 ARG A N 1
ATOM 650 C CA . ARG A 1 82 ? 40.473 10.552 5.166 1.00 13.78 81 ARG A CA 1
ATOM 651 C C . ARG A 1 82 ? 39.411 11.172 6.074 1.00 13.42 81 ARG A C 1
ATOM 652 O O . ARG A 1 82 ? 38.568 11.961 5.610 1.00 12.19 81 ARG A O 1
ATOM 660 N N . ALA A 1 83 ? 39.473 10.875 7.370 1.00 13.38 82 ALA A N 1
ATOM 661 C CA . ALA A 1 83 ? 38.511 11.438 8.317 1.00 11.07 82 ALA A CA 1
ATOM 662 C C . ALA A 1 83 ? 38.612 12.952 8.409 1.00 10.73 82 ALA A C 1
ATOM 663 O O . ALA A 1 83 ? 37.604 13.628 8.704 1.00 12.68 82 ALA A O 1
ATOM 665 N N . GLU A 1 84 ? 39.808 13.494 8.152 1.00 10.92 83 GLU A N 1
ATOM 666 C CA . GLU A 1 84 ? 40.070 14.918 8.351 1.00 15.31 83 GLU A CA 1
ATOM 667 C C . GLU A 1 84 ? 39.187 15.836 7.478 1.00 13.74 83 GLU A C 1
ATOM 668 O O . GLU A 1 84 ? 39.043 17.029 7.765 1.00 14.45 83 GLU A O 1
ATOM 674 N N . VAL A 1 85 ? 38.596 15.285 6.432 1.00 12.73 84 VAL A N 1
ATOM 675 C CA . VAL A 1 85 ? 37.694 16.069 5.580 1.00 12.98 84 VAL A CA 1
ATOM 676 C C . VAL A 1 85 ? 36.532 16.655 6.390 1.00 16.26 84 VAL A C 1
ATOM 677 O O . VAL A 1 85 ? 36.040 17.773 6.090 1.00 12.77 84 VAL A O 1
ATOM 681 N N . PHE A 1 86 ? 36.155 15.935 7.453 1.00 11.29 85 PHE A N 1
ATOM 682 C CA . PHE A 1 86 ? 35.045 16.397 8.321 1.00 12.27 85 PHE A CA 1
ATOM 683 C C . PHE A 1 86 ? 35.382 17.531 9.286 1.00 16.37 85 PHE A C 1
ATOM 684 O O . PHE A 1 86 ? 34.482 18.045 9.962 1.00 16.37 85 PHE A O 1
ATOM 692 N N . ASP A 1 87 ? 36.659 17.912 9.335 1.00 14.08 86 ASP A N 1
ATOM 693 C CA . ASP A 1 87 ? 37.146 19.061 10.086 1.00 12.45 86 ASP A CA 1
ATOM 694 C C . ASP A 1 87 ? 37.024 20.375 9.319 1.00 16.28 86 ASP A C 1
ATOM 695 O O . ASP A 1 87 ? 37.306 21.416 9.873 1.00 15.28 86 ASP A O 1
ATOM 700 N N . LEU A 1 88 ? 36.645 20.335 8.043 1.00 12.70 87 LEU A N 1
ATOM 701 C CA . LEU A 1 88 ? 36.734 21.549 7.230 1.00 15.62 87 LEU A CA 1
ATOM 702 C C . LEU A 1 88 ? 35.672 22.601 7.625 1.00 13.39 87 LEU A C 1
ATOM 703 O O . LEU A 1 88 ? 34.552 22.273 8.020 1.00 12.91 87 LEU A O 1
ATOM 708 N N . PRO A 1 89 ? 36.017 23.884 7.493 1.00 15.45 88 PRO A N 1
ATOM 709 C CA . PRO A 1 89 ? 35.080 24.937 7.914 1.00 15.34 88 PRO A CA 1
ATOM 710 C C . PRO A 1 89 ? 33.800 24.917 7.121 1.00 15.13 88 PRO A C 1
ATOM 711 O O . PRO A 1 89 ? 33.819 24.777 5.905 1.00 18.44 88 PRO A O 1
ATOM 715 N N . PHE A 1 90 ? 32.684 25.081 7.829 1.00 12.73 89 PHE A N 1
ATOM 716 C CA . PHE A 1 90 ? 31.349 25.124 7.246 1.00 12.40 89 PHE A CA 1
ATOM 717 C C . PHE A 1 90 ? 30.921 23.896 6.454 1.00 18.74 89 PHE A C 1
ATOM 718 O O . PHE A 1 90 ? 29.983 23.955 5.668 1.00 19.37 89 PHE A O 1
ATOM 726 N N . LEU A 1 91 ? 31.590 22.768 6.679 1.00 13.26 90 LEU A N 1
ATOM 727 C CA . LEU A 1 91 ? 31.082 21.505 6.185 1.00 14.86 90 LEU A CA 1
ATOM 728 C C . LEU A 1 91 ? 29.832 21.001 6.924 1.00 18.65 90 LEU A C 1
ATOM 729 O O . LEU A 1 91 ? 28.922 20.500 6.274 1.00 16.28 90 LEU A O 1
ATOM 734 N N . PRO A 1 92 ? 29.783 21.087 8.278 1.00 12.11 91 PRO A N 1
ATOM 735 C CA . PRO A 1 92 ? 28.691 20.396 8.952 1.00 13.45 91 PRO A CA 1
ATOM 736 C C . PRO A 1 92 ? 27.393 21.186 8.982 1.00 14.78 91 PRO A C 1
ATOM 737 O O . PRO A 1 92 ? 27.403 22.412 8.798 1.00 17.03 91 PRO A O 1
ATOM 741 N N . THR A 1 93 ? 26.321 20.465 9.244 1.00 14.97 92 THR A N 1
ATOM 742 C CA . THR A 1 93 ? 24.996 21.058 9.483 1.00 17.68 92 THR A CA 1
ATOM 743 C C . THR A 1 93 ? 24.672 20.872 10.972 1.00 16.26 92 THR A C 1
ATOM 744 O O . THR A 1 93 ? 25.165 21.639 11.788 1.00 21.85 92 THR A O 1
ATOM 748 N N . SER A 1 94 ? 23.867 19.877 11.314 1.00 12.78 93 SER A N 1
ATOM 749 C CA . SER A 1 94 ? 23.657 19.524 12.704 1.00 12.50 93 SER A CA 1
ATOM 750 C C . SER A 1 94 ? 24.655 18.434 13.064 1.00 13.77 93 SER A C 1
ATOM 751 O O . SER A 1 94 ? 25.137 17.717 12.195 1.00 17.11 93 SER A O 1
ATOM 754 N N . GLY A 1 95 ? 24.928 18.282 14.345 1.00 12.94 94 GLY A N 1
ATOM 755 C CA . GLY A 1 95 ? 25.636 17.077 14.799 1.00 12.45 94 GLY A CA 1
ATOM 756 C C . GLY A 1 95 ? 24.938 15.793 14.375 1.00 14.66 94 GLY A C 1
ATOM 757 O O . GLY A 1 95 ? 25.594 14.845 13.939 1.00 13.65 94 GLY A O 1
ATOM 758 N N . ALA A 1 96 ? 23.607 15.745 14.463 1.00 11.94 95 ALA A N 1
ATOM 759 C CA . ALA A 1 96 ? 22.859 14.550 14.061 1.00 14.11 95 ALA A CA 1
ATOM 760 C C . ALA A 1 96 ? 23.060 14.145 12.582 1.00 12.89 95 ALA A C 1
ATOM 761 O O . ALA A 1 96 ? 23.427 12.999 12.279 1.00 15.22 95 ALA A O 1
ATOM 763 N N . ALA A 1 97 ? 22.781 15.069 11.676 1.00 10.00 96 ALA A N 1
ATOM 764 C CA . ALA A 1 97 ? 22.862 14.771 10.249 1.00 11.11 96 ALA A CA 1
ATOM 765 C C . ALA A 1 97 ? 24.330 14.609 9.816 1.00 14.96 96 ALA A C 1
ATOM 766 O O . ALA A 1 97 ? 24.640 13.731 9.029 1.00 11.21 96 ALA A O 1
ATOM 768 N N . THR A 1 98 ? 25.232 15.423 10.350 1.00 11.76 97 THR A N 1
ATOM 769 C CA . THR A 1 98 ? 26.674 15.311 9.980 1.00 10.26 97 THR A CA 1
ATOM 770 C C . THR A 1 98 ? 27.209 13.975 10.491 1.00 9.97 97 THR A C 1
ATOM 771 O O . THR A 1 98 ? 28.037 13.338 9.844 1.00 13.19 97 THR A O 1
ATOM 775 N N . SER A 1 99 ? 26.738 13.548 11.653 1.00 11.84 98 SER A N 1
ATOM 776 C CA . SER A 1 99 ? 27.082 12.225 12.186 1.00 11.40 98 SER A CA 1
ATOM 777 C C . SER A 1 99 ? 26.690 11.065 11.262 1.00 11.77 98 SER A C 1
ATOM 778 O O . SER A 1 99 ? 27.499 10.174 10.981 1.00 11.08 98 SER A O 1
ATOM 781 N N . GLN A 1 100 ? 25.455 11.074 10.782 1.00 12.06 99 GLN A N 1
ATOM 782 C CA . GLN A 1 100 ? 24.974 10.049 9.864 1.00 10.95 99 GLN A CA 1
ATOM 783 C C . GLN A 1 100 ? 25.815 10.068 8.582 1.00 10.98 99 GLN A C 1
ATOM 784 O O . GLN A 1 100 ? 26.187 9.000 8.085 1.00 13.35 99 GLN A O 1
ATOM 790 N N . ALA A 1 101 ? 26.185 11.264 8.137 1.00 11.85 100 ALA A N 1
ATOM 791 C CA . ALA A 1 101 ? 27.042 11.409 6.974 1.00 12.59 100 ALA A CA 1
ATOM 792 C C . ALA A 1 101 ? 28.460 10.862 7.233 1.00 13.94 100 ALA A C 1
ATOM 793 O O . ALA A 1 101 ? 29.009 10.155 6.394 1.00 12.08 100 ALA A O 1
ATOM 795 N N . ALA A 1 102 ? 29.015 11.154 8.408 1.00 12.78 101 ALA A N 1
ATOM 796 C CA . ALA A 1 102 ? 30.337 10.621 8.768 1.00 11.11 101 ALA A CA 1
ATOM 797 C C . ALA A 1 102 ? 30.343 9.117 8.819 1.00 12.38 101 ALA A C 1
ATOM 798 O O . ALA A 1 102 ? 31.298 8.485 8.373 1.00 10.46 101 ALA A O 1
ATOM 800 N N . HIS A 1 103 ? 29.283 8.509 9.355 1.00 12.31 102 HIS A N 1
ATOM 801 C CA . HIS A 1 103 ? 29.247 7.064 9.454 1.00 10.35 102 HIS A CA 1
ATOM 802 C C . HIS A 1 103 ? 29.284 6.421 8.052 1.00 10.61 102 HIS A C 1
ATOM 803 O O . HIS A 1 103 ? 30.080 5.512 7.803 1.00 11.66 102 HIS A O 1
ATOM 810 N N . GLU A 1 104 ? 28.438 6.929 7.157 1.00 12.12 103 GLU A N 1
ATOM 811 C CA . GLU A 1 104 ? 28.361 6.385 5.825 1.00 11.84 103 GLU A CA 1
ATOM 812 C C . GLU A 1 104 ? 29.684 6.622 5.097 1.00 12.67 103 GLU A C 1
ATOM 813 O O . GLU A 1 104 ? 30.158 5.746 4.406 1.00 11.67 103 GLU A O 1
ATOM 819 N N . TYR A 1 105 ? 30.275 7.804 5.259 1.00 12.71 104 TYR A N 1
ATOM 820 C CA . TYR A 1 105 ? 31.568 8.111 4.642 1.00 9.95 104 TYR A CA 1
ATOM 821 C C . TYR A 1 105 ? 32.637 7.143 5.110 1.00 11.55 104 TYR A C 1
ATOM 822 O O . TYR A 1 105 ? 33.434 6.645 4.321 1.00 12.57 104 TYR A O 1
ATOM 831 N N . ALA A 1 106 ? 32.659 6.907 6.415 1.00 10.94 105 ALA A N 1
ATOM 832 C CA . ALA A 1 106 ? 33.609 5.980 7.000 1.00 12.82 105 ALA A CA 1
ATOM 833 C C . ALA A 1 106 ? 33.445 4.555 6.519 1.00 11.69 105 ALA A C 1
ATOM 834 O O . ALA A 1 106 ? 34.443 3.879 6.288 1.00 13.77 105 ALA A O 1
ATOM 836 N N . MET A 1 107 ? 32.204 4.084 6.394 1.00 9.35 106 MET A N 1
ATOM 837 C CA . MET A 1 107 ? 31.957 2.741 5.904 1.00 11.01 106 MET A CA 1
ATOM 838 C C . MET A 1 107 ? 32.404 2.593 4.451 1.00 15.46 106 MET A C 1
ATOM 839 O O . MET A 1 107 ? 32.848 1.527 4.074 1.00 18.03 106 MET A O 1
ATOM 844 N N . THR A 1 108 ? 32.274 3.660 3.668 1.00 12.78 107 THR A N 1
ATOM 845 C CA . THR A 1 108 ? 32.703 3.653 2.254 1.00 12.23 107 THR A CA 1
ATOM 846 C C . THR A 1 108 ? 34.236 3.782 2.102 1.00 13.53 107 THR A C 1
ATOM 847 O O . THR A 1 108 ? 34.863 3.004 1.356 1.00 14.57 107 THR A O 1
ATOM 851 N N . HIS A 1 109 ? 34.835 4.739 2.809 1.00 12.73 108 HIS A N 1
ATOM 852 C CA . HIS A 1 109 ? 36.199 5.185 2.539 1.00 12.25 108 HIS A CA 1
ATOM 853 C C . HIS A 1 109 ? 37.228 4.824 3.565 1.00 12.53 108 HIS A C 1
ATOM 854 O O . HIS A 1 109 ? 38.413 4.886 3.269 1.00 15.49 108 HIS A O 1
ATOM 861 N N . MET A 1 110 ? 36.788 4.512 4.793 1.00 9.46 109 MET A N 1
ATOM 862 C CA . MET A 1 110 ? 37.726 4.322 5.905 1.00 11.26 109 MET A CA 1
ATOM 863 C C . MET A 1 110 ? 37.891 2.869 6.368 1.00 12.83 109 MET A C 1
ATOM 864 O O . MET A 1 110 ? 38.203 2.610 7.547 1.00 16.33 109 MET A O 1
ATOM 869 N N . GLN A 1 111 ? 37.760 1.912 5.458 1.00 12.03 110 GLN A N 1
ATOM 870 C CA . GLN A 1 111 ? 37.828 0.514 5.871 1.00 14.60 110 GLN A CA 1
ATOM 871 C C . GLN A 1 111 ? 39.220 0.138 6.314 1.00 13.89 110 GLN A C 1
ATOM 872 O O . GLN A 1 111 ? 39.376 -0.618 7.284 1.00 17.16 110 GLN A O 1
ATOM 878 N N . ASP A 1 112 ? 40.226 0.672 5.632 1.00 14.94 111 ASP A N 1
ATOM 879 C CA . ASP A 1 112 ? 41.615 0.448 6.071 1.00 16.25 111 ASP A CA 1
ATOM 880 C C . ASP A 1 112 ? 41.966 1.335 7.250 1.00 12.65 111 ASP A C 1
ATOM 881 O O . ASP A 1 112 ? 42.621 0.874 8.189 1.00 17.41 111 ASP A O 1
ATOM 886 N N . GLU A 1 113 ? 41.518 2.591 7.254 1.00 13.02 112 GLU A N 1
ATOM 887 C CA . GLU A 1 113 ? 41.870 3.495 8.367 1.00 14.30 112 GLU A CA 1
ATOM 888 C C . GLU A 1 113 ? 41.336 2.989 9.705 1.00 15.72 112 GLU A C 1
ATOM 889 O O . GLU A 1 113 ? 41.963 3.257 10.726 1.00 18.51 112 GLU A O 1
ATOM 895 N N . LEU A 1 114 ? 40.193 2.275 9.669 1.00 14.94 113 LEU A N 1
ATOM 896 C CA . LEU A 1 114 ? 39.553 1.736 10.875 1.00 12.50 113 LEU A CA 1
ATOM 897 C C . LEU A 1 114 ? 39.687 0.214 11.018 1.00 11.83 113 LEU A C 1
ATOM 898 O O . LEU A 1 114 ? 38.927 -0.437 11.756 1.00 12.97 113 LEU A O 1
ATOM 903 N N . GLU A 1 115 ? 40.654 -0.368 10.305 1.00 13.74 114 GLU A N 1
ATOM 904 C CA . GLU A 1 115 ? 40.900 -1.805 10.364 1.00 16.22 114 GLU A CA 1
ATOM 905 C C . GLU A 1 115 ? 41.145 -2.192 11.818 1.00 11.56 114 GLU A C 1
ATOM 906 O O . GLU A 1 115 ? 41.870 -1.503 12.524 1.00 15.17 114 GLU A O 1
ATOM 912 N N . GLY A 1 116 ? 40.527 -3.280 12.266 1.00 13.13 115 GLY A N 1
ATOM 913 C CA . GLY A 1 116 ? 40.721 -3.733 13.615 1.00 12.31 115 GLY A CA 1
ATOM 914 C C . GLY A 1 116 ? 39.719 -3.228 14.628 1.00 11.94 115 GLY A C 1
ATOM 915 O O . GLY A 1 116 ? 39.767 -3.673 15.796 1.00 11.87 115 GLY A O 1
ATOM 916 N N . VAL A 1 117 ? 38.834 -2.314 14.241 1.00 11.62 116 VAL A N 1
ATOM 917 C CA . VAL A 1 117 ? 37.718 -1.973 15.113 1.00 12.95 116 VAL A CA 1
ATOM 918 C C . VAL A 1 117 ? 36.412 -2.178 14.395 1.00 13.29 116 VAL A C 1
ATOM 919 O O . VAL A 1 117 ? 36.320 -1.984 13.170 1.00 14.26 116 VAL A O 1
ATOM 923 N N . TYR A 1 118 ? 35.431 -2.604 15.181 1.00 12.80 117 TYR A N 1
ATOM 924 C CA . TYR A 1 118 ? 34.040 -2.686 14.715 1.00 14.78 117 TYR A CA 1
ATOM 925 C C . TYR A 1 118 ? 33.378 -1.359 15.084 1.00 14.48 117 TYR A C 1
ATOM 926 O O . TYR A 1 118 ? 33.319 -1.006 16.255 1.00 13.14 117 TYR A O 1
ATOM 935 N N . PRO A 1 119 ? 32.933 -0.583 14.084 1.00 11.44 118 PRO A N 1
ATOM 936 C CA . PRO A 1 119 ? 32.369 0.719 14.393 1.00 10.62 118 PRO A CA 1
ATOM 937 C C . PRO A 1 119 ? 30.931 0.648 14.826 1.00 13.52 118 PRO A C 1
ATOM 938 O O . PRO A 1 119 ? 30.029 0.493 14.009 1.00 17.37 118 PRO A O 1
ATOM 942 N N . ILE A 1 120 ? 30.704 0.795 16.120 1.00 13.19 119 ILE A N 1
ATOM 943 C CA . ILE A 1 120 ? 29.339 0.904 16.632 1.00 11.89 119 ILE A CA 1
ATOM 944 C C . ILE A 1 120 ? 28.694 2.181 16.080 1.00 11.58 119 ILE A C 1
ATOM 945 O O . ILE A 1 120 ? 27.533 2.191 15.612 1.00 12.47 119 ILE A O 1
ATOM 950 N N . ALA A 1 121 ? 29.457 3.262 16.112 1.00 12.94 120 ALA A N 1
ATOM 951 C CA . ALA A 1 121 ? 29.013 4.522 15.543 1.00 13.52 120 ALA A CA 1
ATOM 952 C C . ALA A 1 121 ? 30.216 5.406 15.241 1.00 12.47 120 ALA A C 1
ATOM 953 O O . ALA A 1 121 ? 31.028 5.655 16.101 1.00 11.68 120 ALA A O 1
ATOM 955 N N . VAL A 1 122 ? 30.371 5.802 13.980 1.00 11.63 121 VAL A N 1
ATOM 956 C CA . VAL A 1 122 ? 31.279 6.864 13.588 1.00 9.78 121 VAL A CA 1
ATOM 957 C C . VAL A 1 122 ? 30.429 8.093 13.467 1.00 15.56 121 VAL A C 1
ATOM 958 O O . VAL A 1 122 ? 29.468 8.093 12.725 1.00 15.19 121 VAL A O 1
ATOM 962 N N . HIS A 1 123 ? 30.778 9.135 14.199 1.00 12.03 122 HIS A N 1
ATOM 963 C CA . HIS A 1 123 ? 29.903 10.300 14.267 1.00 8.66 122 HIS A CA 1
ATOM 964 C C . HIS A 1 123 ? 30.693 11.581 14.391 1.00 9.69 122 HIS A C 1
ATOM 965 O O . HIS A 1 123 ? 31.920 11.566 14.270 1.00 12.20 122 HIS A O 1
ATOM 972 N N . THR A 1 124 ? 30.015 12.725 14.558 1.00 9.89 123 THR A N 1
ATOM 973 C CA . THR A 1 124 ? 30.675 13.983 14.891 1.00 10.67 123 THR A CA 1
ATOM 974 C C . THR A 1 124 ? 30.044 14.570 16.127 1.00 13.50 123 THR A C 1
ATOM 975 O O . THR A 1 124 ? 28.983 14.149 16.540 1.00 12.50 123 THR A O 1
ATOM 979 N N . HIS A 1 125 ? 30.704 15.539 16.722 1.00 12.54 124 HIS A N 1
ATOM 980 C CA . HIS A 1 125 ? 30.064 16.317 17.794 1.00 11.33 124 HIS A CA 1
ATOM 981 C C . HIS A 1 125 ? 29.230 17.452 17.217 1.00 13.72 124 HIS A C 1
ATOM 982 O O . HIS A 1 125 ? 29.154 17.644 15.989 1.00 12.93 124 HIS A O 1
ATOM 989 N N . SER A 1 126 ? 28.564 18.185 18.090 1.00 14.11 125 SER A N 1
ATOM 990 C CA . SER A 1 126 ? 27.723 19.292 17.631 1.00 13.96 125 SER A CA 1
ATOM 991 C C . SER A 1 126 ? 28.660 20.401 17.173 1.00 13.61 125 SER A C 1
ATOM 992 O O . SER A 1 126 ? 29.702 20.613 17.775 1.00 15.55 125 SER A O 1
ATOM 995 N N . PRO A 1 127 ? 28.287 21.114 16.107 1.00 16.42 126 PRO A N 1
ATOM 996 C CA . PRO A 1 127 ? 29.203 22.115 15.595 1.00 9.96 126 PRO A CA 1
ATOM 997 C C . PRO A 1 127 ? 29.560 23.207 16.581 1.00 14.24 126 PRO A C 1
ATOM 998 O O . PRO A 1 127 ? 28.734 23.606 17.426 1.00 16.65 126 PRO A O 1
ATOM 1002 N N . GLY A 1 128 ? 30.808 23.639 16.514 1.00 14.57 127 GLY A N 1
ATOM 1003 C CA . GLY A 1 128 ? 31.319 24.599 17.457 1.00 19.73 127 GLY A CA 1
ATOM 1004 C C . GLY A 1 128 ? 30.973 26.025 17.101 1.00 12.87 127 GLY A C 1
ATOM 1005 O O . GLY A 1 128 ? 30.204 26.290 16.163 1.00 17.59 127 GLY A O 1
ATOM 1006 N N . ALA A 1 129 ? 31.535 26.928 17.889 1.00 12.90 128 ALA A N 1
ATOM 1007 C CA . ALA A 1 129 ? 31.231 28.345 17.796 1.00 16.33 128 ALA A CA 1
ATOM 1008 C C . ALA A 1 129 ? 32.437 29.137 18.294 1.00 12.29 128 ALA A C 1
ATOM 1009 O O . ALA A 1 129 ? 33.405 28.539 18.787 1.00 15.58 128 ALA A O 1
ATOM 1011 N N . LEU A 1 130 ? 32.381 30.452 18.147 1.00 15.07 129 LEU A N 1
ATOM 1012 C CA . LEU A 1 130 ? 33.462 31.337 18.535 1.00 13.27 129 LEU A CA 1
ATOM 1013 C C . LEU A 1 130 ? 33.197 31.879 19.947 1.00 16.79 129 LEU A C 1
ATOM 1014 O O . LEU A 1 130 ? 32.147 32.437 20.198 1.00 16.83 129 LEU A O 1
ATOM 1019 N N . HIS A 1 131 ? 34.153 31.712 20.854 1.00 19.10 130 HIS A N 1
ATOM 1020 C CA . HIS A 1 131 ? 33.928 32.089 22.260 1.00 20.45 130 HIS A CA 1
ATOM 1021 C C . HIS A 1 131 ? 35.088 32.980 22.640 1.00 20.52 130 HIS A C 1
ATOM 1022 O O . HIS A 1 131 ? 36.225 32.580 22.486 1.00 17.52 130 HIS A O 1
ATOM 1029 N N . THR A 1 132 ? 34.818 34.206 23.100 1.00 18.08 131 THR A N 1
ATOM 1030 C CA . THR A 1 132 ? 35.885 35.122 23.490 1.00 12.89 131 THR A CA 1
ATOM 1031 C C . THR A 1 132 ? 35.577 35.760 24.873 1.00 17.09 131 THR A C 1
ATOM 1032 O O . THR A 1 132 ? 34.443 35.763 25.335 1.00 19.96 131 THR A O 1
ATOM 1036 N N . LYS A 1 133 ? 36.621 36.296 25.489 1.00 26.46 132 LYS A N 1
ATOM 1037 C CA . LYS A 1 133 ? 36.498 36.953 26.796 1.00 39.90 132 LYS A CA 1
ATOM 1038 C C . LYS A 1 133 ? 35.843 38.323 26.677 1.00 31.12 132 LYS A C 1
ATOM 1039 O O . LYS A 1 133 ? 35.004 38.671 27.501 1.00 26.87 132 LYS A O 1
ATOM 1045 N N . GLU A 1 134 ? 36.261 39.090 25.672 1.00 20.80 133 GLU A N 1
ATOM 1046 C CA . GLU A 1 134 ? 35.913 40.519 25.563 1.00 35.16 133 GLU A CA 1
ATOM 1047 C C . GLU A 1 134 ? 35.314 40.943 24.219 1.00 31.63 133 GLU A C 1
ATOM 1048 O O . GLU A 1 134 ? 34.343 41.684 24.198 1.00 26.80 133 GLU A O 1
ATOM 1054 N N . THR A 1 135 ? 35.921 40.500 23.119 1.00 22.17 134 THR A N 1
ATOM 1055 C CA . THR A 1 135 ? 35.581 40.941 21.779 1.00 20.35 134 THR A CA 1
ATOM 1056 C C . THR A 1 135 ? 34.239 40.369 21.346 1.00 23.66 134 THR A C 1
ATOM 1057 O O . THR A 1 135 ? 34.060 39.153 21.317 1.00 22.84 134 THR A O 1
ATOM 1061 N N . ARG A 1 136 ? 33.273 41.248 21.075 1.00 18.14 135 ARG A N 1
ATOM 1062 C CA . ARG A 1 136 ? 31.997 40.839 20.491 1.00 17.53 135 ARG A CA 1
ATOM 1063 C C . ARG A 1 136 ? 32.212 40.776 18.982 1.00 17.33 135 ARG A C 1
ATOM 1064 O O . ARG A 1 136 ? 32.383 41.801 18.325 1.00 22.48 135 ARG A O 1
ATOM 1072 N N . ILE A 1 137 ? 32.238 39.555 18.441 1.00 17.35 136 ILE A N 1
ATOM 1073 C CA . ILE A 1 137 ? 32.563 39.343 17.026 1.00 14.95 136 ILE A CA 1
ATOM 1074 C C . ILE A 1 137 ? 31.285 39.504 16.212 1.00 12.26 136 ILE A C 1
ATOM 1075 O O . ILE A 1 137 ? 30.408 38.629 16.208 1.00 14.91 136 ILE A O 1
ATOM 1080 N N . GLU A 1 138 ? 31.172 40.654 15.542 1.00 16.31 137 GLU A N 1
ATOM 1081 C CA . GLU A 1 138 ? 30.016 40.964 14.715 1.00 11.99 137 GLU A CA 1
ATOM 1082 C C . GLU A 1 138 ? 30.363 41.000 13.242 1.00 15.39 137 GLU A C 1
ATOM 1083 O O . GLU A 1 138 ? 29.478 41.112 12.401 1.00 19.88 137 GLU A O 1
ATOM 1089 N N . ALA A 1 139 ? 31.646 40.895 12.917 1.00 19.10 138 ALA A N 1
ATOM 1090 C CA . ALA A 1 139 ? 32.091 40.881 11.524 1.00 24.28 138 ALA A CA 1
ATOM 1091 C C . ALA A 1 139 ? 33.445 40.233 11.456 1.00 20.13 138 ALA A C 1
ATOM 1092 O O . ALA A 1 139 ? 34.168 40.186 12.448 1.00 18.80 138 ALA A O 1
ATOM 1094 N N . LEU A 1 140 ? 33.798 39.772 10.264 1.00 22.22 139 LEU A N 1
ATOM 1095 C CA . LEU A 1 140 ? 35.083 39.122 10.043 1.00 25.95 139 LEU A CA 1
ATOM 1096 C C . LEU A 1 140 ? 36.254 39.913 10.623 1.00 31.51 139 LEU A C 1
ATOM 1097 O O . LEU A 1 140 ? 37.118 39.354 11.287 1.00 23.67 139 LEU A O 1
ATOM 1102 N N . GLU A 1 141 ? 36.227 41.233 10.444 1.00 24.58 140 GLU A N 1
ATOM 1103 C CA . GLU A 1 141 ? 37.286 42.119 10.890 1.00 27.61 140 GLU A CA 1
ATOM 1104 C C . GLU A 1 141 ? 37.579 41.972 12.373 1.00 17.46 140 GLU A C 1
ATOM 1105 O O . GLU A 1 141 ? 38.718 42.122 12.779 1.00 25.50 140 GLU A O 1
ATOM 1111 N N . ASP A 1 142 ? 36.537 41.690 13.167 1.00 25.55 141 ASP A N 1
ATOM 1112 C CA . ASP A 1 142 ? 36.654 41.636 14.620 1.00 22.88 141 ASP A CA 1
ATOM 1113 C C . ASP A 1 142 ? 37.510 40.495 15.153 1.00 16.37 141 ASP A C 1
ATOM 1114 O O . ASP A 1 142 ? 37.948 40.577 16.274 1.00 18.37 141 ASP A O 1
ATOM 1119 N N . ILE A 1 143 ? 37.733 39.436 14.373 1.00 17.99 142 ILE A N 1
ATOM 1120 C CA . ILE A 1 143 ? 38.597 38.330 14.848 1.00 18.53 142 ILE A CA 1
ATOM 1121 C C . ILE A 1 143 ? 40.074 38.585 14.540 1.00 24.06 142 ILE A C 1
ATOM 1122 O O . ILE A 1 143 ? 40.943 37.879 15.071 1.00 21.91 142 ILE A O 1
ATOM 1127 N N . GLU A 1 144 ? 40.358 39.569 13.677 1.00 24.65 143 GLU A N 1
ATOM 1128 C CA . GLU A 1 144 ? 41.735 39.851 13.262 1.00 24.10 143 GLU A CA 1
ATOM 1129 C C . GLU A 1 144 ? 42.566 40.206 14.477 1.00 26.89 143 GLU A C 1
ATOM 1130 O O . GLU A 1 144 ? 42.135 41.008 15.313 1.00 29.02 143 GLU A O 1
ATOM 1136 N N . GLY A 1 145 ? 43.739 39.575 14.587 1.00 24.16 144 GLY A N 1
ATOM 1137 C CA . GLY A 1 145 ? 44.628 39.777 15.728 1.00 28.73 144 GLY A CA 1
ATOM 1138 C C . GLY A 1 145 ? 44.319 39.051 17.031 1.00 22.67 144 GLY A C 1
ATOM 1139 O O . GLY A 1 145 ? 45.134 39.097 17.946 1.00 35.35 144 GLY A O 1
ATOM 1140 N N . LEU A 1 146 ? 43.170 38.363 17.132 1.00 19.50 145 LEU A N 1
ATOM 1141 C CA . LEU A 1 146 ? 42.815 37.659 18.358 1.00 16.06 145 LEU A CA 1
ATOM 1142 C C . LEU A 1 146 ? 43.607 36.366 18.474 1.00 34.68 145 LEU A C 1
ATOM 1143 O O . LEU A 1 146 ? 43.811 35.669 17.481 1.00 24.28 145 LEU A O 1
ATOM 1148 N N . LYS A 1 147 ? 44.060 36.070 19.687 1.00 22.74 146 LYS A N 1
ATOM 1149 C CA . LYS A 1 147 ? 44.767 34.821 19.970 1.00 24.87 146 LYS A CA 1
ATOM 1150 C C . LYS A 1 147 ? 43.709 33.757 20.296 1.00 17.68 146 LYS A C 1
ATOM 1151 O O . LYS A 1 147 ? 43.037 33.806 21.327 1.00 24.32 146 LYS A O 1
ATOM 1157 N N . MET A 1 148 ? 43.525 32.814 19.372 1.00 16.51 147 MET A N 1
ATOM 1158 C CA . MET A 1 148 ? 42.441 31.844 19.436 1.00 22.56 147 MET A CA 1
ATOM 1159 C C . MET A 1 148 ? 42.976 30.416 19.424 1.00 18.10 147 MET A C 1
ATOM 1160 O O . MET A 1 148 ? 43.766 30.058 18.552 1.00 21.49 147 MET A O 1
ATOM 1165 N N . ARG A 1 149 ? 42.540 29.610 20.376 1.00 19.50 148 ARG A N 1
ATOM 1166 C CA . ARG A 1 149 ? 42.850 28.178 20.336 1.00 27.50 148 ARG A CA 1
ATOM 1167 C C . ARG A 1 149 ? 41.850 27.404 19.468 1.00 18.46 148 ARG A C 1
ATOM 1168 O O . ARG A 1 149 ? 40.665 27.296 19.827 1.00 22.19 148 ARG A O 1
ATOM 1176 N N . GLY A 1 150 ? 42.302 26.880 18.334 1.00 21.64 149 GLY A N 1
ATOM 1177 C CA . GLY A 1 150 ? 41.446 25.988 17.551 1.00 19.22 149 GLY A CA 1
ATOM 1178 C C . GLY A 1 150 ? 41.637 24.562 18.035 1.00 20.00 149 GLY A C 1
ATOM 1179 O O . GLY A 1 150 ? 42.674 24.232 18.612 1.00 20.67 149 GLY A O 1
ATOM 1180 N N . PRO A 1 151 ? 40.647 23.699 17.795 1.00 20.99 150 PRO A N 1
ATOM 1181 C CA . PRO A 1 151 ? 40.730 22.339 18.300 1.00 23.09 150 PRO A CA 1
ATOM 1182 C C . PRO A 1 151 ? 41.200 21.341 17.244 1.00 27.35 150 PRO A C 1
ATOM 1183 O O . PRO A 1 151 ? 41.196 20.149 17.520 1.00 30.10 150 PRO A O 1
ATOM 1187 N N . SER A 1 152 ? 41.544 21.811 16.045 1.00 18.92 151 SER A N 1
ATOM 1188 C CA . SER A 1 152 ? 42.177 20.959 15.037 1.00 19.33 151 SER A CA 1
ATOM 1189 C C . SER A 1 152 ? 43.091 21.756 14.130 1.00 18.64 151 SER A C 1
ATOM 1190 O O . SER A 1 152 ? 43.044 22.995 14.086 1.00 17.83 151 SER A O 1
ATOM 1193 N N . ARG A 1 153 ? 43.909 21.023 13.381 1.00 19.81 152 ARG A N 1
ATOM 1194 C CA . ARG A 1 153 ? 44.803 21.593 12.396 1.00 18.24 152 ARG A CA 1
ATOM 1195 C C . ARG A 1 153 ? 44.065 22.459 11.385 1.00 18.90 152 ARG A C 1
ATOM 1196 O O . ARG A 1 153 ? 44.488 23.578 11.103 1.00 16.79 152 ARG A O 1
ATOM 1204 N N . LEU A 1 154 ? 42.972 21.935 10.847 1.00 17.81 153 LEU A N 1
ATOM 1205 C CA . LEU A 1 154 ? 42.251 22.657 9.807 1.00 15.27 153 LEU A CA 1
ATOM 1206 C C . LEU A 1 154 ? 41.527 23.875 10.333 1.00 14.49 153 LEU A C 1
ATOM 1207 O O . LEU A 1 154 ? 41.501 24.895 9.661 1.00 16.64 153 LEU A O 1
ATOM 1212 N N . VAL A 1 155 ? 40.981 23.798 11.549 1.00 14.98 154 VAL A N 1
ATOM 1213 C CA . VAL A 1 155 ? 40.400 24.983 12.164 1.00 16.48 154 VAL A CA 1
ATOM 1214 C C . VAL A 1 155 ? 41.475 26.025 12.495 1.00 15.17 154 VAL A C 1
ATOM 1215 O O . VAL A 1 155 ? 41.280 27.224 12.317 1.00 13.44 154 VAL A O 1
ATOM 1219 N N . ASN A 1 156 ? 42.631 25.585 12.962 1.00 17.97 155 ASN A N 1
ATOM 1220 C CA . ASN A 1 156 ? 43.711 26.561 13.142 1.00 15.50 155 ASN A CA 1
ATOM 1221 C C . ASN A 1 156 ? 44.152 27.220 11.837 1.00 15.10 155 ASN A C 1
ATOM 1222 O O . ASN A 1 156 ? 44.357 28.434 11.800 1.00 15.68 155 ASN A O 1
ATOM 1227 N N . ARG A 1 157 ? 44.222 26.455 10.763 1.00 14.93 156 ARG A N 1
ATOM 1228 C CA . ARG A 1 157 ? 44.517 27.025 9.448 1.00 14.72 156 ARG A CA 1
ATOM 1229 C C . ARG A 1 157 ? 43.452 28.051 9.032 1.00 16.07 156 ARG A C 1
ATOM 1230 O O . ARG A 1 157 ? 43.754 29.129 8.535 1.00 17.92 156 ARG A O 1
ATOM 1238 N N . TYR A 1 158 ? 42.190 27.717 9.271 1.00 13.87 157 TYR A N 1
ATOM 1239 C CA . TYR A 1 158 ? 41.091 28.650 8.997 1.00 13.07 157 TYR A CA 1
ATOM 1240 C C . TYR A 1 158 ? 41.257 29.944 9.809 1.00 16.34 157 TYR A C 1
ATOM 1241 O O . TYR A 1 158 ? 41.140 31.062 9.267 1.00 15.16 157 TYR A O 1
ATOM 1250 N N . LEU A 1 159 ? 41.580 29.792 11.095 1.00 13.29 158 LEU A N 1
ATOM 1251 C CA . LEU A 1 159 ? 41.760 30.935 11.970 1.00 17.11 158 LEU A CA 1
ATOM 1252 C C . LEU A 1 159 ? 42.837 31.845 11.435 1.00 18.27 158 LEU A C 1
ATOM 1253 O O . LEU A 1 159 ? 42.652 33.059 11.402 1.00 17.25 158 LEU A O 1
ATOM 1258 N N . ALA A 1 160 ? 43.946 31.265 10.984 1.00 17.57 159 ALA A N 1
ATOM 1259 C CA . ALA A 1 160 ? 45.019 32.052 10.381 1.00 15.03 159 ALA A CA 1
ATOM 1260 C C . ALA A 1 160 ? 44.576 32.764 9.103 1.00 16.60 159 ALA A C 1
ATOM 1261 O O . ALA A 1 160 ? 44.957 33.919 8.882 1.00 19.19 159 ALA A O 1
ATOM 1263 N N . LYS A 1 161 ? 43.760 32.120 8.274 1.00 17.21 160 LYS A N 1
ATOM 1264 C CA . LYS A 1 161 ? 43.238 32.803 7.073 1.00 20.11 160 LYS A CA 1
ATOM 1265 C C . LYS A 1 161 ? 42.292 33.957 7.390 1.00 20.78 160 LYS A C 1
ATOM 1266 O O . LYS A 1 161 ? 42.235 34.932 6.658 1.00 20.43 160 LYS A O 1
ATOM 1272 N N . LEU A 1 162 ? 41.562 33.851 8.498 1.00 15.36 161 LEU A N 1
ATOM 1273 C CA . LEU A 1 162 ? 40.672 34.911 8.945 1.00 15.51 161 LEU A CA 1
ATOM 1274 C C . LEU A 1 162 ? 41.410 36.102 9.547 1.00 20.46 161 LEU A C 1
ATOM 1275 O O . LEU A 1 162 ? 40.814 37.153 9.752 1.00 21.02 161 LEU A O 1
ATOM 1280 N N . GLY A 1 163 ? 42.681 35.910 9.859 1.00 19.70 162 GLY A N 1
ATOM 1281 C CA . GLY A 1 163 ? 43.538 36.939 10.406 1.00 19.75 162 GLY A CA 1
ATOM 1282 C C . GLY A 1 163 ? 43.716 36.855 11.900 1.00 23.51 162 GLY A C 1
ATOM 1283 O O . GLY A 1 163 ? 44.400 37.695 12.478 1.00 24.77 162 GLY A O 1
ATOM 1284 N N . ALA A 1 164 ? 43.132 35.837 12.537 1.00 21.11 163 ALA A N 1
ATOM 1285 C CA . ALA A 1 164 ? 43.393 35.549 13.941 1.00 18.25 163 ALA A CA 1
ATOM 1286 C C . ALA A 1 164 ? 44.754 34.883 14.048 1.00 14.86 163 ALA A C 1
ATOM 1287 O O . ALA A 1 164 ? 45.317 34.447 13.050 1.00 21.46 163 ALA A O 1
ATOM 1289 N N . GLU A 1 165 ? 45.276 34.838 15.260 1.00 20.22 164 GLU A N 1
ATOM 1290 C CA . GLU A 1 165 ? 46.550 34.167 15.533 1.00 24.96 164 GLU A CA 1
ATOM 1291 C C . GLU A 1 165 ? 46.201 32.854 16.229 1.00 17.25 164 GLU A C 1
ATOM 1292 O O . GLU A 1 165 ? 45.827 32.830 17.416 1.00 20.01 164 GLU A O 1
ATOM 1298 N N . PRO A 1 166 ? 46.271 31.734 15.486 1.00 22.26 165 PRO A N 1
ATOM 1299 C CA . PRO A 1 166 ? 45.875 30.484 16.128 1.00 20.87 165 PRO A CA 1
ATOM 1300 C C . PRO A 1 166 ? 46.986 29.979 17.066 1.00 19.26 165 PRO A C 1
ATOM 1301 O O . PRO A 1 166 ? 48.168 30.067 16.715 1.00 22.40 165 PRO A O 1
ATOM 1305 N N . ILE A 1 167 ? 46.608 29.448 18.221 1.00 25.24 166 ILE A N 1
ATOM 1306 C CA . ILE A 1 167 ? 47.600 28.997 19.215 1.00 26.00 166 ILE A CA 1
ATOM 1307 C C . ILE A 1 167 ? 47.259 27.565 19.520 1.00 28.56 166 ILE A C 1
ATOM 1308 O O . ILE A 1 167 ? 46.151 27.285 19.955 1.00 37.52 166 ILE A O 1
ATOM 1313 N N . GLY A 1 168 ? 48.192 26.655 19.261 1.00 37.39 167 GLY A N 1
ATOM 1314 C CA . GLY A 1 168 ? 48.011 25.245 19.605 1.00 36.02 167 GLY A CA 1
ATOM 1315 C C . GLY A 1 168 ? 48.484 24.948 21.020 1.00 32.07 167 GLY A C 1
ATOM 1316 O O . GLY A 1 168 ? 49.565 25.363 21.423 1.00 32.31 167 GLY A O 1
ATOM 1317 N N . MET A 1 169 ? 47.662 24.243 21.786 1.00 24.44 168 MET A N 1
ATOM 1318 C CA . MET A 1 169 ? 48.099 23.739 23.088 1.00 30.17 168 MET A CA 1
ATOM 1319 C C . MET A 1 169 ? 47.148 22.658 23.582 1.00 21.02 168 MET A C 1
ATOM 1320 O O . MET A 1 169 ? 45.978 22.615 23.171 1.00 26.48 168 MET A O 1
ATOM 1325 N N . PRO A 1 170 ? 47.641 21.772 24.485 1.00 32.31 169 PRO A N 1
ATOM 1326 C CA . PRO A 1 170 ? 46.716 20.779 25.020 1.00 29.12 169 PRO A CA 1
ATOM 1327 C C . PRO A 1 170 ? 45.505 21.446 25.660 1.00 25.80 169 PRO A C 1
ATOM 1328 O O . PRO A 1 170 ? 45.599 22.597 26.156 1.00 27.38 169 PRO A O 1
ATOM 1332 N N . VAL A 1 171 ? 44.409 20.705 25.674 1.00 29.66 170 VAL A N 1
ATOM 1333 C CA . VAL A 1 171 ? 43.115 21.202 26.090 1.00 25.20 170 VAL A CA 1
ATOM 1334 C C . VAL A 1 171 ? 43.171 21.649 27.557 1.00 71.89 170 VAL A C 1
ATOM 1335 O O . VAL A 1 171 ? 42.567 22.656 27.911 1.00 40.65 170 VAL A O 1
ATOM 1339 N N . ALA A 1 172 ? 43.912 20.917 28.394 1.00 29.34 171 ALA A N 1
ATOM 1340 C CA . ALA A 1 172 ? 44.040 21.257 29.839 1.00 46.91 171 ALA A CA 1
ATOM 1341 C C . ALA A 1 172 ? 44.705 22.617 30.120 1.00 52.97 171 ALA A C 1
ATOM 1342 O O . ALA A 1 172 ? 44.471 23.231 31.161 1.00 28.50 171 ALA A O 1
ATOM 1344 N N . GLN A 1 173 ? 45.533 23.080 29.191 1.00 32.07 172 GLN A N 1
ATOM 1345 C CA . GLN A 1 173 ? 46.143 24.400 29.283 1.00 35.22 172 GLN A CA 1
ATOM 1346 C C . GLN A 1 173 ? 45.188 25.567 28.940 1.00 30.21 172 GLN A C 1
ATOM 1347 O O . GLN A 1 173 ? 45.516 26.703 29.260 1.00 27.32 172 GLN A O 1
ATOM 1353 N N . ALA A 1 174 ? 44.035 25.270 28.316 1.00 36.03 173 ALA A N 1
ATOM 1354 C CA . ALA A 1 174 ? 43.023 26.257 27.840 1.00 32.56 173 ALA A CA 1
ATOM 1355 C C . ALA A 1 174 ? 42.557 27.262 28.857 1.00 42.16 173 ALA A C 1
ATOM 1356 O O . ALA A 1 174 ? 42.812 28.453 28.677 1.00 31.90 173 ALA A O 1
ATOM 1358 N N . LEU A 1 175 ? 41.870 26.783 29.898 1.00 44.63 174 LEU A N 1
ATOM 1359 C CA . LEU A 1 175 ? 41.276 27.655 30.924 1.00 36.94 174 LEU A CA 1
ATOM 1360 C C . LEU A 1 175 ? 42.311 28.632 31.443 1.00 27.92 174 LEU A C 1
ATOM 1361 O O . LEU A 1 175 ? 42.050 29.833 31.581 1.00 61.68 174 LEU A O 1
ATOM 1366 N N . GLU A 1 176 ? 43.499 28.107 31.701 1.00 42.68 175 GLU A N 1
ATOM 1367 C CA . GLU A 1 176 ? 44.550 28.881 32.295 1.00 20.09 175 GLU A CA 1
ATOM 1368 C C . GLU A 1 176 ? 45.229 29.873 31.348 1.00 41.15 175 GLU A C 1
ATOM 1369 O O . GLU A 1 176 ? 45.613 30.962 31.781 1.00 44.10 175 GLU A O 1
ATOM 1375 N N . ALA A 1 177 ? 45.381 29.515 30.073 1.00 28.17 176 ALA A N 1
ATOM 1376 C CA . ALA A 1 177 ? 45.938 30.437 29.089 1.00 25.01 176 ALA A CA 1
ATOM 1377 C C . ALA A 1 177 ? 44.981 31.615 28.836 1.00 33.80 176 ALA A C 1
ATOM 1378 O O . ALA A 1 177 ? 45.422 32.730 28.573 1.00 29.12 176 ALA A O 1
ATOM 1380 N N . LEU A 1 178 ? 43.682 31.338 28.892 1.00 36.62 177 LEU A N 1
ATOM 1381 C CA . LEU A 1 178 ? 42.655 32.385 28.792 1.00 27.28 177 LEU A CA 1
ATOM 1382 C C . LEU A 1 178 ? 42.737 33.318 29.990 1.00 71.12 177 LEU A C 1
ATOM 1383 O O . LEU A 1 178 ? 42.802 34.541 29.829 1.00 46.49 177 LEU A O 1
ATOM 1388 N N . SER A 1 179 ? 42.779 32.734 31.185 1.00 36.23 178 SER A N 1
ATOM 1389 C CA . SER A 1 179 ? 42.876 33.519 32.426 1.00 81.95 178 SER A CA 1
ATOM 1390 C C . SER A 1 179 ? 44.176 34.325 32.509 1.00 26.30 178 SER A C 1
ATOM 1391 O O . SER A 1 179 ? 44.181 35.485 32.942 1.00 28.63 178 SER A O 1
ATOM 1394 N N . ARG A 1 180 ? 45.274 33.718 32.076 1.00 58.30 179 ARG A N 1
ATOM 1395 C CA . ARG A 1 180 ? 46.568 34.400 31.984 1.00 34.96 179 ARG A CA 1
ATOM 1396 C C . ARG A 1 180 ? 46.630 35.412 30.820 1.00 73.95 179 ARG A C 1
ATOM 1397 O O . ARG A 1 180 ? 47.591 36.169 30.734 1.00 45.04 179 ARG A O 1
ATOM 1405 N N . GLY A 1 181 ? 45.635 35.432 29.926 1.00 33.75 180 GLY A N 1
ATOM 1406 C CA . GLY A 1 181 ? 45.662 36.346 28.782 1.00 51.75 180 GLY A CA 1
ATOM 1407 C C . GLY A 1 181 ? 46.621 35.980 27.655 1.00 47.83 180 GLY A C 1
ATOM 1408 O O . GLY A 1 181 ? 46.955 36.834 26.826 1.00 43.25 180 GLY A O 1
ATOM 1409 N N . VAL A 1 182 ? 47.053 34.719 27.597 1.00 49.33 181 VAL A N 1
ATOM 1410 C CA . VAL A 1 182 ? 47.824 34.222 26.445 1.00 85.94 181 VAL A CA 1
ATOM 1411 C C . VAL A 1 182 ? 46.862 34.023 25.272 1.00 31.80 181 VAL A C 1
ATOM 1412 O O . VAL A 1 182 ? 47.252 34.193 24.107 1.00 37.31 181 VAL A O 1
ATOM 1416 N N . LEU A 1 183 ? 45.629 33.634 25.603 1.00 32.76 182 LEU A N 1
ATOM 1417 C CA . LEU A 1 183 ? 44.524 33.501 24.654 1.00 27.45 182 LEU A CA 1
ATOM 1418 C C . LEU A 1 183 ? 43.428 34.552 24.871 1.00 27.07 182 LEU A C 1
ATOM 1419 O O . LEU A 1 183 ? 43.123 34.905 25.999 1.00 23.52 182 LEU A O 1
ATOM 1424 N N . ASP A 1 184 ? 42.830 35.009 23.774 1.00 23.49 183 ASP A N 1
ATOM 1425 C CA . ASP A 1 184 ? 41.564 35.800 23.810 1.00 21.25 183 ASP A CA 1
ATOM 1426 C C . ASP A 1 184 ? 40.305 34.935 23.784 1.00 18.91 183 ASP A C 1
ATOM 1427 O O . ASP A 1 184 ? 39.260 35.295 24.342 1.00 25.84 183 ASP A O 1
ATOM 1432 N N . GLY A 1 185 ? 40.399 33.767 23.140 1.00 22.47 184 GLY A N 1
ATOM 1433 C CA . GLY A 1 185 ? 39.252 32.910 23.020 1.00 22.81 184 GLY A CA 1
ATOM 1434 C C . GLY A 1 185 ? 39.614 31.565 22.451 1.00 24.77 184 GLY A C 1
ATOM 1435 O O . GLY A 1 185 ? 40.812 31.245 22.279 1.00 17.91 184 GLY A O 1
ATOM 1436 N N . THR A 1 186 ? 38.564 30.817 22.127 1.00 22.32 185 THR A N 1
ATOM 1437 C CA . THR A 1 186 ? 38.690 29.441 21.672 1.00 19.25 185 THR A CA 1
ATOM 1438 C C . THR A 1 186 ? 37.475 29.051 20.833 1.00 24.92 185 THR A C 1
ATOM 1439 O O . THR A 1 186 ? 36.410 29.661 20.956 1.00 18.36 185 THR A O 1
ATOM 1443 N N . VAL A 1 187 ? 37.645 28.008 20.016 1.00 21.34 186 VAL A N 1
ATOM 1444 C CA . VAL A 1 187 ? 36.621 27.519 19.120 1.00 19.65 186 VAL A CA 1
ATOM 1445 C C . VAL A 1 187 ? 36.259 26.096 19.523 1.00 23.29 186 VAL A C 1
ATOM 1446 O O . VAL A 1 187 ? 37.070 25.168 19.363 1.00 20.45 186 VAL A O 1
ATOM 1450 N N . ILE A 1 188 ? 35.057 25.933 20.066 1.00 17.91 187 ILE A N 1
ATOM 1451 C CA . ILE A 1 188 ? 34.573 24.667 20.616 1.00 18.07 187 ILE A CA 1
ATOM 1452 C C . ILE A 1 188 ? 33.041 24.763 20.734 1.00 17.32 187 ILE A C 1
ATOM 1453 O O . ILE A 1 188 ? 32.467 25.840 20.560 1.00 16.16 187 ILE A O 1
ATOM 1458 N N . PRO A 1 189 ? 32.355 23.641 20.979 1.00 16.24 188 PRO A N 1
ATOM 1459 C CA . PRO A 1 189 ? 30.911 23.718 21.203 1.00 14.99 188 PRO A CA 1
ATOM 1460 C C . PRO A 1 189 ? 30.563 24.352 22.561 1.00 18.97 188 PRO A C 1
ATOM 1461 O O . PRO A 1 189 ? 31.407 24.411 23.442 1.00 18.90 188 PRO A O 1
ATOM 1465 N N . PHE A 1 190 ? 29.334 24.831 22.688 1.00 18.07 189 PHE A N 1
ATOM 1466 C CA . PHE A 1 190 ? 28.858 25.415 23.951 1.00 23.36 189 PHE A CA 1
ATOM 1467 C C . PHE A 1 190 ? 28.929 24.441 25.117 1.00 25.40 189 PHE A C 1
ATOM 1468 O O . PHE A 1 190 ? 29.240 24.853 26.224 1.00 23.28 189 PHE A O 1
ATOM 1476 N N . GLU A 1 191 ? 28.651 23.157 24.872 1.00 24.66 190 GLU A N 1
ATOM 1477 C CA . GLU A 1 191 ? 28.658 22.161 25.954 1.00 32.58 190 GLU A CA 1
ATOM 1478 C C . GLU A 1 191 ? 30.072 22.032 26.507 1.00 26.66 190 GLU A C 1
ATOM 1479 O O . GLU A 1 191 ? 30.255 21.931 27.722 1.00 33.67 190 GLU A O 1
ATOM 1485 N N . ALA A 1 192 ? 31.069 22.089 25.623 1.00 28.05 191 ALA A N 1
ATOM 1486 C CA . ALA A 1 192 ? 32.476 22.062 26.026 1.00 17.34 191 ALA A CA 1
ATOM 1487 C C . ALA A 1 192 ? 32.909 23.310 26.809 1.00 34.44 191 ALA A C 1
ATOM 1488 O O . ALA A 1 192 ? 33.723 23.208 27.740 1.00 30.76 191 ALA A O 1
ATOM 1490 N N . ILE A 1 193 ? 32.374 24.483 26.447 1.00 27.08 192 ILE A N 1
ATOM 1491 C CA . ILE A 1 193 ? 32.685 25.712 27.189 1.00 25.93 192 ILE A CA 1
ATOM 1492 C C . ILE A 1 193 ? 32.303 25.547 28.674 1.00 30.32 192 ILE A C 1
ATOM 1493 O O . ILE A 1 193 ? 33.107 25.843 29.559 1.00 30.44 192 ILE A O 1
ATOM 1498 N N . THR A 1 194 ? 31.101 25.042 28.927 1.00 29.30 193 THR A N 1
ATOM 1499 C CA . THR A 1 194 ? 30.570 24.976 30.285 1.00 30.29 193 THR A CA 1
ATOM 1500 C C . THR A 1 194 ? 31.312 23.911 31.073 1.00 37.01 193 THR A C 1
ATOM 1501 O O . THR A 1 194 ? 31.841 24.202 32.148 1.00 36.29 193 THR A O 1
ATOM 1505 N N . ALA A 1 195 ? 31.409 22.711 30.499 1.00 40.28 194 ALA A N 1
ATOM 1506 C CA . ALA A 1 195 ? 32.149 21.590 31.113 1.00 44.82 194 ALA A CA 1
ATOM 1507 C C . ALA A 1 195 ? 33.624 21.895 31.420 1.00 41.00 194 ALA A C 1
ATOM 1508 O O . ALA A 1 195 ? 34.173 21.371 32.393 1.00 38.79 194 ALA A O 1
ATOM 1510 N N . MET A 1 196 ? 34.258 22.732 30.602 1.00 34.24 195 MET A N 1
ATOM 1511 C CA . MET A 1 196 ? 35.633 23.192 30.861 1.00 20.46 195 MET A CA 1
ATOM 1512 C C . MET A 1 196 ? 35.766 24.319 31.923 1.00 27.28 195 MET A C 1
ATOM 1513 O O . MET A 1 196 ? 36.886 24.769 32.215 1.00 40.20 195 MET A O 1
ATOM 1518 N N . GLY A 1 197 ? 34.654 24.784 32.488 1.00 26.92 196 GLY A N 1
ATOM 1519 C CA . GLY A 1 197 ? 34.689 25.878 33.454 1.00 39.92 196 GLY A CA 1
ATOM 1520 C C . GLY A 1 197 ? 35.004 27.218 32.816 1.00 65.76 196 GLY A C 1
ATOM 1521 O O . GLY A 1 197 ? 35.687 28.043 33.417 1.00 33.39 196 GLY A O 1
ATOM 1522 N N . LEU A 1 198 ? 34.512 27.434 31.595 1.00 34.14 197 LEU A N 1
ATOM 1523 C CA . LEU A 1 198 ? 34.788 28.665 30.840 1.00 34.36 197 LEU A CA 1
ATOM 1524 C C . LEU A 1 198 ? 33.584 29.603 30.679 1.00 29.79 197 LEU A C 1
ATOM 1525 O O . LEU A 1 198 ? 33.742 30.698 30.115 1.00 27.01 197 LEU A O 1
ATOM 1530 N N . ALA A 1 199 ? 32.409 29.212 31.173 1.00 29.72 198 ALA A N 1
ATOM 1531 C CA . ALA A 1 199 ? 31.149 29.932 30.901 1.00 35.87 198 ALA A CA 1
ATOM 1532 C C . ALA A 1 199 ? 31.131 31.387 31.381 1.00 46.65 198 ALA A C 1
ATOM 1533 O O . ALA A 1 199 ? 30.386 32.206 30.821 1.00 24.32 198 ALA A O 1
ATOM 1535 N N . ASP A 1 200 ? 31.930 31.687 32.412 1.00 39.24 199 ASP A N 1
ATOM 1536 C CA . ASP A 1 200 ? 32.091 33.048 32.950 1.00 25.37 199 ASP A CA 1
ATOM 1537 C C . ASP A 1 200 ? 33.378 33.740 32.506 1.00 42.01 199 ASP A C 1
ATOM 1538 O O . ASP A 1 200 ? 33.571 34.915 32.807 1.00 38.33 199 ASP A O 1
ATOM 1543 N N . ILE A 1 201 ? 34.248 33.023 31.798 1.00 27.61 200 ILE A N 1
ATOM 1544 C CA . ILE A 1 201 ? 35.506 33.568 31.296 1.00 31.86 200 ILE A CA 1
ATOM 1545 C C . ILE A 1 201 ? 35.331 34.048 29.837 1.00 23.50 200 ILE A C 1
ATOM 1546 O O . ILE A 1 201 ? 35.710 35.178 29.500 1.00 26.14 200 ILE A O 1
ATOM 1551 N N . THR A 1 202 ? 34.781 33.172 28.988 1.00 27.84 201 THR A N 1
ATOM 1552 C CA . THR A 1 202 ? 34.448 33.531 27.595 1.00 18.01 201 THR A CA 1
ATOM 1553 C C . THR A 1 202 ? 32.949 33.757 27.497 1.00 16.23 201 THR A C 1
ATOM 1554 O O . THR A 1 202 ? 32.168 32.802 27.260 1.00 24.83 201 THR A O 1
ATOM 1558 N N . THR A 1 203 ? 32.534 35.015 27.702 1.00 21.63 202 THR A N 1
ATOM 1559 C CA . THR A 1 203 ? 31.107 35.371 27.763 1.00 23.15 202 THR A CA 1
ATOM 1560 C C . THR A 1 203 ? 30.520 35.966 26.458 1.00 19.85 202 THR A C 1
ATOM 1561 O O . THR A 1 203 ? 29.319 36.259 26.410 1.00 21.75 202 THR A O 1
ATOM 1565 N N . GLU A 1 204 ? 31.354 36.126 25.419 1.00 19.22 203 GLU A N 1
ATOM 1566 C CA . GLU A 1 204 ? 30.914 36.549 24.090 1.00 18.38 203 GLU A CA 1
ATOM 1567 C C . GLU A 1 204 ? 30.957 35.319 23.195 1.00 13.47 203 GLU A C 1
ATOM 1568 O O . GLU A 1 204 ? 31.953 34.637 23.156 1.00 19.16 203 GLU A O 1
ATOM 1574 N N . HIS A 1 205 ? 29.859 35.067 22.485 1.00 18.11 204 HIS A N 1
ATOM 1575 C CA . HIS A 1 205 ? 29.717 33.859 21.674 1.00 16.51 204 HIS A CA 1
ATOM 1576 C C . HIS A 1 205 ? 29.131 34.221 20.337 1.00 17.54 204 HIS A C 1
ATOM 1577 O O . HIS A 1 205 ? 28.072 34.855 20.288 1.00 21.22 204 HIS A O 1
ATOM 1584 N N . THR A 1 206 ? 29.789 33.821 19.251 1.00 18.71 205 THR A N 1
ATOM 1585 C CA . THR A 1 206 ? 29.268 34.098 17.934 1.00 14.64 205 THR A CA 1
ATOM 1586 C C . THR A 1 206 ? 28.974 32.822 17.188 1.00 14.70 205 THR A C 1
ATOM 1587 O O . THR A 1 206 ? 29.791 31.891 17.195 1.00 17.82 205 THR A O 1
ATOM 1591 N N . ILE A 1 207 ? 27.777 32.801 16.612 1.00 17.20 206 ILE A N 1
ATOM 1592 C CA . ILE A 1 207 ? 27.257 31.713 15.758 1.00 12.25 206 ILE A CA 1
ATOM 1593 C C . ILE A 1 207 ? 26.842 32.365 14.433 1.00 19.77 206 ILE A C 1
ATOM 1594 O O . ILE A 1 207 ? 26.933 33.587 14.287 1.00 18.40 206 ILE A O 1
ATOM 1599 N N . PHE A 1 208 ? 26.395 31.560 13.470 1.00 18.80 207 PHE A N 1
ATOM 1600 C CA . PHE A 1 208 ? 26.224 32.025 12.082 1.00 13.29 207 PHE A CA 1
ATOM 1601 C C . PHE A 1 208 ? 24.802 31.756 11.593 1.00 14.47 207 PHE A C 1
ATOM 1602 O O . PHE A 1 208 ? 24.051 31.029 12.227 1.00 21.74 207 PHE A O 1
ATOM 1610 N N . SER A 1 209 ? 24.479 32.365 10.447 1.00 20.28 208 SER A N 1
ATOM 1611 C CA . SER A 1 209 ? 23.188 32.209 9.778 1.00 20.12 208 SER A CA 1
ATOM 1612 C C . SER A 1 209 ? 23.281 31.107 8.752 1.00 21.26 208 SER A C 1
ATOM 1613 O O . SER A 1 209 ? 24.316 30.897 8.120 1.00 21.77 208 SER A O 1
ATOM 1616 N N . GLY A 1 210 ? 22.173 30.424 8.556 1.00 22.77 209 GLY A N 1
ATOM 1617 C CA . GLY A 1 210 ? 22.069 29.454 7.492 1.00 21.79 209 GLY A CA 1
ATOM 1618 C C . GLY A 1 210 ? 22.316 28.036 7.918 1.00 19.08 209 GLY A C 1
ATOM 1619 O O . GLY A 1 210 ? 22.544 27.729 9.102 1.00 22.89 209 GLY A O 1
ATOM 1620 N N . ASP A 1 211 ? 22.331 27.181 6.903 1.00 23.25 210 ASP A N 1
ATOM 1621 C CA . ASP A 1 211 ? 22.206 25.746 7.059 1.00 32.60 210 ASP A CA 1
ATOM 1622 C C . ASP A 1 211 ? 23.565 25.059 7.056 1.00 48.99 210 ASP A C 1
ATOM 1623 O O . ASP A 1 211 ? 23.624 23.883 6.774 1.00 42.12 210 ASP A O 1
ATOM 1628 N N . ARG A 1 212 ? 24.647 25.801 7.291 1.00 22.29 211 ARG A N 1
ATOM 1629 C CA . ARG A 1 212 ? 25.968 25.214 7.605 1.00 16.58 211 ARG A CA 1
ATOM 1630 C C . ARG A 1 212 ? 26.569 25.918 8.814 1.00 19.51 211 ARG A C 1
ATOM 1631 O O . ARG A 1 212 ? 26.392 27.119 9.003 1.00 19.41 211 ARG A O 1
ATOM 1639 N N . ALA A 1 213 ? 27.284 25.158 9.632 1.00 16.82 212 ALA A N 1
ATOM 1640 C CA . ALA A 1 213 ? 27.856 25.672 10.883 1.00 13.08 212 ALA A CA 1
ATOM 1641 C C . ALA A 1 213 ? 29.358 25.554 10.862 1.00 13.83 212 ALA A C 1
ATOM 1642 O O . ALA A 1 213 ? 29.916 24.972 9.974 1.00 16.17 212 ALA A O 1
ATOM 1644 N N . LEU A 1 214 ? 30.001 26.154 11.851 1.00 13.24 213 LEU A N 1
ATOM 1645 C CA . LEU A 1 214 ? 31.422 26.483 11.798 1.00 11.95 213 LEU A CA 1
ATOM 1646 C C . LEU A 1 214 ? 32.319 25.277 11.558 1.00 16.54 213 LEU A C 1
ATOM 1647 O O . LEU A 1 214 ? 33.075 25.268 10.617 1.00 16.48 213 LEU A O 1
ATOM 1652 N N . TYR A 1 215 ? 32.261 24.277 12.424 1.00 12.62 214 TYR A N 1
ATOM 1653 C CA . TYR A 1 215 ? 33.161 23.126 12.270 1.00 11.72 214 TYR A CA 1
ATOM 1654 C C . TYR A 1 215 ? 32.677 22.004 13.170 1.00 14.62 214 TYR A C 1
ATOM 1655 O O . TYR A 1 215 ? 31.965 22.243 14.147 1.00 13.86 214 TYR A O 1
ATOM 1664 N N . THR A 1 216 ? 33.154 20.790 12.888 1.00 13.28 215 THR A N 1
ATOM 1665 C CA . THR A 1 216 ? 33.091 19.706 13.869 1.00 12.24 215 THR A CA 1
ATOM 1666 C C . THR A 1 216 ? 34.325 18.823 13.697 1.00 13.16 215 THR A C 1
ATOM 1667 O O . THR A 1 216 ? 35.263 19.209 12.974 1.00 13.63 215 THR A O 1
ATOM 1671 N N . THR A 1 217 ? 34.359 17.679 14.385 1.00 11.63 216 THR A N 1
ATOM 1672 C CA . THR A 1 217 ? 35.420 16.683 14.140 1.00 13.80 216 THR A CA 1
ATOM 1673 C C . THR A 1 217 ? 34.827 15.293 14.318 1.00 12.32 216 THR A C 1
ATOM 1674 O O . THR A 1 217 ? 33.788 15.129 14.961 1.00 14.47 216 THR A O 1
ATOM 1678 N N . MET A 1 218 ? 35.506 14.276 13.778 1.00 12.60 217 MET A N 1
ATOM 1679 C CA . MET A 1 218 ? 34.979 12.932 13.765 1.00 11.61 217 MET A CA 1
ATOM 1680 C C . MET A 1 218 ? 35.338 12.169 15.035 1.00 12.64 217 MET A C 1
ATOM 1681 O O . MET A 1 218 ? 36.496 12.239 15.527 1.00 15.09 217 MET A O 1
ATOM 1686 N N . MET A 1 219 ? 34.328 11.470 15.562 1.00 11.03 218 MET A N 1
ATOM 1687 C CA . MET A 1 219 ? 34.467 10.665 16.779 1.00 11.97 218 MET A CA 1
ATOM 1688 C C . MET A 1 219 ? 34.038 9.240 16.484 1.00 9.82 218 MET A C 1
ATOM 1689 O O . MET A 1 219 ? 33.436 8.951 15.452 1.00 11.60 218 MET A O 1
ATOM 1694 N N . ILE A 1 220 ? 34.333 8.324 17.397 1.00 11.75 219 ILE A N 1
ATOM 1695 C CA . ILE A 1 220 ? 33.951 6.945 17.178 1.00 11.43 219 ILE A CA 1
ATOM 1696 C C . ILE A 1 220 ? 33.619 6.240 18.480 1.00 10.30 219 ILE A C 1
ATOM 1697 O O . ILE A 1 220 ? 34.287 6.439 19.487 1.00 9.81 219 ILE A O 1
ATOM 1702 N N . VAL A 1 221 ? 32.578 5.416 18.414 1.00 10.09 220 VAL A N 1
ATOM 1703 C CA . VAL A 1 221 ? 32.317 4.384 19.398 1.00 9.72 220 VAL A CA 1
ATOM 1704 C C . VAL A 1 221 ? 32.816 3.109 18.705 1.00 10.96 220 VAL A C 1
ATOM 1705 O O . VAL A 1 221 ? 32.199 2.629 17.721 1.00 10.87 220 VAL A O 1
ATOM 1709 N N . ALA A 1 222 ? 33.958 2.612 19.185 1.00 12.02 221 ALA A N 1
ATOM 1710 C CA . ALA A 1 222 ? 34.700 1.556 18.508 1.00 10.00 221 ALA A CA 1
ATOM 1711 C C . ALA A 1 222 ? 34.829 0.339 19.406 1.00 10.59 221 ALA A C 1
ATOM 1712 O O . ALA A 1 222 ? 35.216 0.467 20.556 1.00 13.86 221 ALA A O 1
ATOM 1714 N N . MET A 1 223 ? 34.490 -0.825 18.862 1.00 11.67 222 MET A N 1
ATOM 1715 C CA . MET A 1 223 ? 34.627 -2.086 19.578 1.00 11.77 222 MET A CA 1
ATOM 1716 C C . MET A 1 223 ? 35.856 -2.830 19.030 1.00 13.41 222 MET A C 1
ATOM 1717 O O . MET A 1 223 ? 36.132 -2.780 17.816 1.00 12.47 222 MET A O 1
ATOM 1722 N N . ASP A 1 224 ? 36.623 -3.507 19.885 1.00 10.50 223 ASP A N 1
ATOM 1723 C CA . ASP A 1 224 ? 37.676 -4.417 19.398 1.00 12.72 223 ASP A CA 1
ATOM 1724 C C . ASP A 1 224 ? 37.071 -5.390 18.380 1.00 11.81 223 ASP A C 1
ATOM 1725 O O . ASP A 1 224 ? 36.134 -6.138 18.710 1.00 13.21 223 ASP A O 1
ATOM 1730 N N . GLN A 1 225 ? 37.566 -5.389 17.144 1.00 11.84 224 GLN A N 1
ATOM 1731 C CA . GLN A 1 225 ? 37.050 -6.350 16.180 1.00 15.02 224 GLN A CA 1
ATOM 1732 C C . GLN A 1 225 ? 37.222 -7.781 16.686 1.00 14.72 224 GLN A C 1
ATOM 1733 O O . GLN A 1 225 ? 36.376 -8.630 16.444 1.00 13.90 224 GLN A O 1
ATOM 1739 N N . ASP A 1 226 ? 38.297 -8.040 17.426 1.00 14.87 225 ASP A N 1
ATOM 1740 C CA . ASP A 1 226 ? 38.535 -9.387 17.942 1.00 18.36 225 ASP A CA 1
ATOM 1741 C C . ASP A 1 226 ? 37.469 -9.821 18.927 1.00 21.76 225 ASP A C 1
ATOM 1742 O O . ASP A 1 226 ? 37.093 -10.988 18.943 1.00 18.60 225 ASP A O 1
ATOM 1747 N N . LYS A 1 227 ? 36.957 -8.887 19.722 1.00 13.79 226 LYS A N 1
ATOM 1748 C CA . LYS A 1 227 ? 35.933 -9.224 20.692 1.00 13.88 226 LYS A CA 1
ATOM 1749 C C . LYS A 1 227 ? 34.593 -9.478 20.017 1.00 16.44 226 LYS A C 1
ATOM 1750 O O . LYS A 1 227 ? 33.908 -10.415 20.384 1.00 18.06 226 LYS A O 1
ATOM 1756 N N . TYR A 1 228 ? 34.232 -8.645 19.042 1.00 16.19 227 TYR A N 1
ATOM 1757 C CA . TYR A 1 228 ? 33.058 -8.889 18.226 1.00 14.15 227 TYR A CA 1
ATOM 1758 C C . TYR A 1 228 ? 33.139 -10.267 17.568 1.00 16.25 227 TYR A C 1
ATOM 1759 O O . TYR A 1 228 ? 32.171 -11.033 17.583 1.00 14.72 227 TYR A O 1
ATOM 1768 N N . ASP A 1 229 ? 34.306 -10.559 16.983 1.00 16.54 228 ASP A N 1
ATOM 1769 C CA . ASP A 1 229 ? 34.514 -11.837 16.292 1.00 29.24 228 ASP A CA 1
ATOM 1770 C C . ASP A 1 229 ? 34.419 -13.032 17.239 1.00 18.27 228 ASP A C 1
ATOM 1771 O O . ASP A 1 229 ? 34.058 -14.114 16.807 1.00 25.12 228 ASP A O 1
ATOM 1776 N N . ALA A 1 230 ? 34.756 -12.850 18.508 1.00 16.17 229 ALA A N 1
ATOM 1777 C CA . ALA A 1 230 ? 34.646 -13.931 19.513 1.00 18.44 229 ALA A CA 1
ATOM 1778 C C . ALA A 1 230 ? 33.209 -14.220 19.998 1.00 19.37 229 ALA A C 1
ATOM 1779 O O . ALA A 1 230 ? 32.943 -15.268 20.571 1.00 21.58 229 ALA A O 1
ATOM 1781 N N . LEU A 1 231 ? 32.279 -13.287 19.794 1.00 16.05 230 LEU A N 1
ATOM 1782 C CA . LEU A 1 231 ? 30.919 -13.489 20.271 1.00 14.72 230 LEU A CA 1
ATOM 1783 C C . LEU A 1 231 ? 30.230 -14.563 19.450 1.00 16.32 230 LEU A C 1
ATOM 1784 O O . LEU A 1 231 ? 30.502 -14.682 18.258 1.00 18.77 230 LEU A O 1
ATOM 1789 N N . PRO A 1 232 ? 29.347 -15.367 20.092 1.00 18.14 231 PRO A N 1
ATOM 1790 C CA . PRO A 1 232 ? 28.627 -16.378 19.316 1.00 19.89 231 PRO A CA 1
ATOM 1791 C C . PRO A 1 232 ? 27.717 -15.763 18.263 1.00 20.00 231 PRO A C 1
ATOM 1792 O O . PRO A 1 232 ? 27.397 -14.569 18.332 1.00 18.16 231 PRO A O 1
ATOM 1796 N N . GLU A 1 233 ? 27.329 -16.588 17.296 1.00 19.81 232 GLU A N 1
ATOM 1797 C CA . GLU A 1 233 ? 26.530 -16.182 16.128 1.00 19.80 232 GLU A CA 1
ATOM 1798 C C . GLU A 1 233 ? 25.163 -15.570 16.496 1.00 20.85 232 GLU A C 1
ATOM 1799 O O . GLU A 1 233 ? 24.626 -14.736 15.762 1.00 25.61 232 GLU A O 1
ATOM 1805 N N . ASP A 1 234 ? 24.592 -15.993 17.614 1.00 18.91 233 ASP A N 1
ATOM 1806 C CA . ASP A 1 234 ? 23.306 -15.468 18.053 1.00 23.72 233 ASP A CA 1
ATOM 1807 C C . ASP A 1 234 ? 23.419 -14.223 18.958 1.00 24.31 233 ASP A C 1
ATOM 1808 O O . ASP A 1 234 ? 22.407 -13.643 19.344 1.00 23.77 233 ASP A O 1
ATOM 1813 N N . LEU A 1 235 ? 24.638 -13.829 19.305 1.00 17.85 234 LEU A N 1
ATOM 1814 C CA . LEU A 1 235 ? 24.856 -12.579 20.036 1.00 15.37 234 LEU A CA 1
ATOM 1815 C C . LEU A 1 235 ? 25.417 -11.428 19.189 1.00 19.01 234 LEU A C 1
ATOM 1816 O O . LEU A 1 235 ? 25.129 -10.256 19.491 1.00 17.85 234 LEU A O 1
ATOM 1821 N N . GLN A 1 236 ? 26.182 -11.728 18.141 1.00 18.85 235 GLN A N 1
ATOM 1822 C CA . GLN A 1 236 ? 26.679 -10.686 17.246 1.00 16.78 235 GLN A CA 1
ATOM 1823 C C . GLN A 1 236 ? 25.547 -9.809 16.684 1.00 16.94 235 GLN A C 1
ATOM 1824 O O . GLN A 1 236 ? 25.724 -8.596 16.588 1.00 18.00 235 GLN A O 1
ATOM 1830 N N . PRO A 1 237 ? 24.393 -10.410 16.313 1.00 17.96 236 PRO A N 1
ATOM 1831 C CA . PRO A 1 237 ? 23.286 -9.581 15.795 1.00 19.54 236 PRO A CA 1
ATOM 1832 C C . PRO A 1 237 ? 22.690 -8.607 16.797 1.00 15.66 236 PRO A C 1
ATOM 1833 O O . PRO A 1 237 ? 22.064 -7.595 16.380 1.00 18.58 236 PRO A O 1
ATOM 1837 N N . ILE A 1 238 ? 22.848 -8.878 18.092 1.00 16.17 237 ILE A N 1
ATOM 1838 C CA . ILE A 1 238 ? 22.382 -7.959 19.113 1.00 16.02 237 ILE A CA 1
ATOM 1839 C C . ILE A 1 238 ? 23.226 -6.675 19.074 1.00 17.67 237 ILE A C 1
ATOM 1840 O O . ILE A 1 238 ? 22.678 -5.572 19.079 1.00 17.41 237 ILE A O 1
ATOM 1845 N N . ILE A 1 239 ? 24.543 -6.814 18.983 1.00 16.71 238 ILE A N 1
ATOM 1846 C CA . ILE A 1 239 ? 25.416 -5.659 18.723 1.00 12.87 238 ILE A CA 1
ATOM 1847 C C . ILE A 1 239 ? 25.047 -4.943 17.403 1.00 12.96 238 ILE A C 1
ATOM 1848 O O . ILE A 1 239 ? 24.893 -3.716 17.388 1.00 15.60 238 ILE A O 1
ATOM 1853 N N . ASP A 1 240 ? 24.833 -5.702 16.326 1.00 13.63 239 ASP A N 1
ATOM 1854 C CA . ASP A 1 240 ? 24.546 -5.121 15.004 1.00 12.51 239 ASP A CA 1
ATOM 1855 C C . ASP A 1 240 ? 23.259 -4.274 15.059 1.00 18.06 239 ASP A C 1
ATOM 1856 O O . ASP A 1 240 ? 23.152 -3.263 14.372 1.00 17.06 239 ASP A O 1
ATOM 1861 N N . ALA A 1 241 ? 22.304 -4.700 15.881 1.00 15.28 240 ALA A N 1
ATOM 1862 C CA . ALA A 1 241 ? 21.014 -4.002 16.037 1.00 18.55 240 ALA A CA 1
ATOM 1863 C C . ALA A 1 241 ? 21.131 -2.685 16.773 1.00 16.54 240 ALA A C 1
ATOM 1864 O O . ALA A 1 241 ? 20.188 -1.873 16.735 1.00 21.72 240 ALA A O 1
ATOM 1866 N N . HIS A 1 242 ? 22.264 -2.474 17.454 1.00 15.73 241 HIS A N 1
ATOM 1867 C CA . HIS A 1 242 ? 22.576 -1.243 18.161 1.00 14.69 241 HIS A CA 1
ATOM 1868 C C . HIS A 1 242 ? 23.896 -0.617 17.673 1.00 11.23 241 HIS A C 1
ATOM 1869 O O . HIS A 1 242 ? 24.683 -0.029 18.448 1.00 13.38 241 HIS A O 1
ATOM 1876 N N . ALA A 1 243 ? 24.076 -0.701 16.345 1.00 11.86 242 ALA A N 1
ATOM 1877 C CA . ALA A 1 243 ? 25.260 -0.161 15.642 1.00 13.63 242 ALA A CA 1
ATOM 1878 C C . ALA A 1 243 ? 24.835 0.401 14.305 1.00 22.23 242 ALA A C 1
ATOM 1879 O O . ALA A 1 243 ? 23.836 -0.028 13.752 1.00 20.68 242 ALA A O 1
ATOM 1881 N N . GLY A 1 244 ? 25.589 1.369 13.797 1.00 14.82 243 GLY A N 1
ATOM 1882 C CA . GLY A 1 244 ? 25.391 1.897 12.454 1.00 14.42 243 GLY A CA 1
ATOM 1883 C C . GLY A 1 244 ? 25.008 3.372 12.427 1.00 14.46 243 GLY A C 1
ATOM 1884 O O . GLY A 1 244 ? 25.067 4.079 13.436 1.00 14.22 243 GLY A O 1
ATOM 1885 N N . GLY A 1 245 ? 24.620 3.834 11.240 1.00 14.43 244 GLY A N 1
ATOM 1886 C CA . GLY A 1 245 ? 24.400 5.243 10.987 1.00 16.52 244 GLY A CA 1
ATOM 1887 C C . GLY A 1 245 ? 23.262 5.873 11.772 1.00 14.40 244 GLY A C 1
ATOM 1888 O O . GLY A 1 245 ? 23.315 7.054 12.041 1.00 14.54 244 GLY A O 1
ATOM 1889 N N . ARG A 1 246 ? 22.241 5.084 12.115 1.00 16.43 245 ARG A N 1
ATOM 1890 C CA . ARG A 1 246 ? 21.127 5.585 12.974 1.00 14.67 245 ARG A CA 1
ATOM 1891 C C . ARG A 1 246 ? 21.575 5.780 14.433 1.00 14.88 245 ARG A C 1
ATOM 1892 O O . ARG A 1 246 ? 21.122 6.711 15.089 1.00 17.12 245 ARG A O 1
ATOM 1900 N N . GLU A 1 247 ? 22.519 4.956 14.911 1.00 12.88 246 GLU A N 1
ATOM 1901 C CA . GLU A 1 247 ? 23.171 5.224 16.191 1.00 15.76 246 GLU A CA 1
ATOM 1902 C C . GLU A 1 247 ? 23.999 6.502 16.140 1.00 16.79 246 GLU A C 1
ATOM 1903 O O . GLU A 1 247 ? 23.946 7.312 17.054 1.00 13.10 246 GLU A O 1
ATOM 1909 N N . ALA A 1 248 ? 24.750 6.695 15.058 1.00 14.46 247 ALA A N 1
ATOM 1910 C CA . ALA A 1 248 ? 25.548 7.899 14.894 1.00 12.79 247 ALA A CA 1
ATOM 1911 C C . ALA A 1 248 ? 24.650 9.156 14.934 1.00 11.01 247 ALA A C 1
ATOM 1912 O O . ALA A 1 248 ? 24.990 10.126 15.612 1.00 13.86 247 ALA A O 1
ATOM 1914 N N . TYR A 1 249 ? 23.521 9.079 14.222 1.00 11.90 248 TYR A N 1
ATOM 1915 C CA . TYR A 1 249 ? 22.534 10.176 14.201 1.00 14.13 248 TYR A CA 1
ATOM 1916 C C . TYR A 1 249 ? 22.063 10.518 15.619 1.00 14.89 248 TYR A C 1
ATOM 1917 O O . TYR A 1 249 ? 22.031 11.686 16.029 1.00 17.32 248 TYR A O 1
ATOM 1926 N N . ARG A 1 250 ? 21.755 9.476 16.366 1.00 14.05 249 ARG A N 1
ATOM 1927 C CA . ARG A 1 250 ? 21.274 9.649 17.752 1.00 14.45 249 ARG A CA 1
ATOM 1928 C C . ARG A 1 250 ? 22.322 10.292 18.674 1.00 18.16 249 ARG A C 1
ATOM 1929 O O . ARG A 1 250 ? 21.994 11.169 19.484 1.00 15.16 249 ARG A O 1
ATOM 1937 N N . ILE A 1 251 ? 23.589 9.856 18.568 1.00 13.53 250 ILE A N 1
ATOM 1938 C CA . ILE A 1 251 ? 24.647 10.451 19.360 1.00 13.13 250 ILE A CA 1
ATOM 1939 C C . ILE A 1 251 ? 24.793 11.931 19.029 1.00 12.61 250 ILE A C 1
ATOM 1940 O O . ILE A 1 251 ? 24.822 12.767 19.909 1.00 13.43 250 ILE A O 1
ATOM 1945 N N . GLY A 1 252 ? 24.838 12.249 17.743 1.00 14.22 251 GLY A N 1
ATOM 1946 C CA . GLY A 1 252 ? 24.885 13.626 17.291 1.00 12.37 251 GLY A CA 1
ATOM 1947 C C . GLY A 1 252 ? 23.717 14.479 17.763 1.00 12.52 251 GLY A C 1
ATOM 1948 O O . GLY A 1 252 ? 23.925 15.633 18.126 1.00 14.93 251 GLY A O 1
ATOM 1949 N N . GLN A 1 253 ? 22.537 13.881 17.785 1.00 13.93 252 GLN A N 1
ATOM 1950 C CA . GLN A 1 253 ? 21.326 14.561 18.207 1.00 15.15 252 GLN A CA 1
ATOM 1951 C C . GLN A 1 253 ? 21.405 14.874 19.704 1.00 18.19 252 GLN A C 1
ATOM 1952 O O . GLN A 1 253 ? 21.069 15.984 20.135 1.00 15.68 252 GLN A O 1
ATOM 1958 N N . ILE A 1 254 ? 21.912 13.930 20.495 1.00 15.01 253 ILE A N 1
ATOM 1959 C CA . ILE A 1 254 ? 22.096 14.177 21.927 1.00 13.23 253 ILE A CA 1
ATOM 1960 C C . ILE A 1 254 ? 23.032 15.364 22.167 1.00 16.55 253 ILE A C 1
ATOM 1961 O O . ILE A 1 254 ? 22.785 16.230 23.024 1.00 17.96 253 ILE A O 1
ATOM 1966 N N . MET A 1 255 ? 24.119 15.412 21.409 1.00 14.19 254 MET A N 1
ATOM 1967 C CA . MET A 1 255 ? 25.091 16.481 21.502 1.00 12.62 254 MET A CA 1
ATOM 1968 C C . MET A 1 255 ? 24.467 17.788 21.011 1.00 13.19 254 MET A C 1
ATOM 1969 O O . MET A 1 255 ? 24.711 18.834 21.644 1.00 16.97 254 MET A O 1
ATOM 1974 N N . ASP A 1 256 ? 23.632 17.720 19.960 1.00 13.37 255 ASP A N 1
ATOM 1975 C CA . ASP A 1 256 ? 22.878 18.909 19.488 1.00 14.95 255 ASP A CA 1
ATOM 1976 C C . ASP A 1 256 ? 21.966 19.435 20.602 1.00 18.00 255 ASP A C 1
ATOM 1977 O O . ASP A 1 256 ? 21.945 20.644 20.858 1.00 17.93 255 ASP A O 1
ATOM 1982 N N . GLN A 1 257 ? 21.244 18.535 21.258 1.00 18.18 256 GLN A N 1
ATOM 1983 C CA . GLN A 1 257 ? 20.300 18.924 22.339 1.00 15.22 256 GLN A CA 1
ATOM 1984 C C . GLN A 1 257 ? 21.047 19.553 23.502 1.00 19.50 256 GLN A C 1
ATOM 1985 O O . GLN A 1 257 ? 20.596 20.574 24.039 1.00 20.45 256 GLN A O 1
ATOM 1991 N N . ALA A 1 258 ? 22.222 19.016 23.852 1.00 19.70 257 ALA A N 1
ATOM 1992 C CA . ALA A 1 258 ? 23.029 19.597 24.910 1.00 16.57 257 ALA A CA 1
ATOM 1993 C C . ALA A 1 258 ? 23.524 21.001 24.593 1.00 32.74 257 ALA A C 1
ATOM 1994 O O . ALA A 1 258 ? 23.504 21.872 25.455 1.00 21.23 257 ALA A O 1
ATOM 1996 N N . ASP A 1 259 ? 23.970 21.229 23.361 1.00 19.12 258 ASP A N 1
ATOM 1997 C CA . ASP A 1 259 ? 24.428 22.555 22.999 1.00 15.34 258 ASP A CA 1
ATOM 1998 C C . ASP A 1 259 ? 23.269 23.543 22.955 1.00 17.51 258 ASP A C 1
ATOM 1999 O O . ASP A 1 259 ? 23.426 24.703 23.376 1.00 22.77 258 ASP A O 1
ATOM 2004 N N . HIS A 1 260 ? 22.114 23.079 22.476 1.00 17.93 259 HIS A N 1
ATOM 2005 C CA . HIS A 1 260 ? 20.901 23.914 22.437 1.00 22.16 259 HIS A CA 1
ATOM 2006 C C . HIS A 1 260 ? 20.513 24.342 23.853 1.00 19.42 259 HIS A C 1
ATOM 2007 O O . HIS A 1 260 ? 20.140 25.495 24.052 1.00 26.38 259 HIS A O 1
ATOM 2014 N N . ARG A 1 261 ? 20.597 23.427 24.823 1.00 18.02 260 ARG A N 1
ATOM 2015 C CA . ARG A 1 261 ? 20.250 23.785 26.223 1.00 26.45 260 ARG A CA 1
ATOM 2016 C C . ARG A 1 261 ? 21.191 24.859 26.777 1.00 26.54 260 ARG A C 1
ATOM 2017 O O . ARG A 1 261 ? 20.769 25.733 27.525 1.00 23.95 260 ARG A O 1
ATOM 2025 N N . GLN A 1 262 ? 22.468 24.767 26.426 1.00 19.96 261 GLN A N 1
ATOM 2026 C CA . GLN A 1 262 ? 23.450 25.778 26.799 1.00 19.46 261 GLN A CA 1
ATOM 2027 C C . GLN A 1 262 ? 23.114 27.158 26.189 1.00 22.71 261 GLN A C 1
ATOM 2028 O O . GLN A 1 262 ? 23.212 28.183 26.867 1.00 25.27 261 GLN A O 1
ATOM 2034 N N . ILE A 1 263 ? 22.731 27.177 24.915 1.00 19.79 262 ILE A N 1
ATOM 2035 C CA . ILE A 1 263 ? 22.346 28.432 24.249 1.00 18.72 262 ILE A CA 1
ATOM 2036 C C . ILE A 1 263 ? 21.095 29.049 24.914 1.00 21.79 262 ILE A C 1
ATOM 2037 O O . ILE A 1 263 ? 21.058 30.249 25.212 1.00 23.15 262 ILE A O 1
ATOM 2042 N N . LEU A 1 264 ? 20.089 28.221 25.157 1.00 18.43 263 LEU A N 1
ATOM 2043 C CA . LEU A 1 264 ? 18.861 28.651 25.855 1.00 21.14 263 LEU A CA 1
ATOM 2044 C C . LEU A 1 264 ? 19.184 29.298 27.194 1.00 33.05 263 LEU A C 1
ATOM 2045 O O . LEU A 1 264 ? 18.610 30.342 27.541 1.00 25.88 263 LEU A O 1
ATOM 2050 N N . ALA A 1 265 ? 20.113 28.696 27.930 1.00 25.14 264 ALA A N 1
ATOM 2051 C CA . ALA A 1 265 ? 20.504 29.221 29.249 1.00 22.75 264 ALA A CA 1
ATOM 2052 C C . ALA A 1 265 ? 21.128 30.609 29.156 1.00 28.25 264 ALA A C 1
ATOM 2053 O O . ALA A 1 265 ? 20.857 31.454 30.002 1.00 29.02 264 ALA A O 1
ATOM 2055 N N . ILE A 1 266 ? 21.954 30.855 28.132 1.00 21.37 265 ILE A N 1
ATOM 2056 C CA . ILE A 1 266 ? 22.569 32.169 27.943 1.00 22.65 265 ILE A CA 1
ATOM 2057 C C . ILE A 1 266 ? 21.507 33.171 27.489 1.00 24.99 265 ILE A C 1
ATOM 2058 O O . ILE A 1 266 ? 21.439 34.289 28.004 1.00 25.54 265 ILE A O 1
ATOM 2063 N N . GLN A 1 267 ? 20.689 32.782 26.515 1.00 18.20 266 GLN A N 1
ATOM 2064 C CA . GLN A 1 267 ? 19.609 33.658 26.029 1.00 30.80 266 GLN A CA 1
ATOM 2065 C C . GLN A 1 267 ? 18.599 34.063 27.120 1.00 46.70 266 GLN A C 1
ATOM 2066 O O . GLN A 1 267 ? 18.115 35.193 27.118 1.00 33.31 266 GLN A O 1
ATOM 2072 N N . SER A 1 268 ? 18.285 33.155 28.044 1.00 30.18 267 SER A N 1
ATOM 2073 C CA . SER A 1 268 ? 17.353 33.467 29.142 1.00 37.13 267 SER A CA 1
ATOM 2074 C C . SER A 1 268 ? 17.935 34.359 30.247 1.00 36.76 267 SER A C 1
ATOM 2075 O O . SER A 1 268 ? 17.176 34.964 30.996 1.00 47.96 267 SER A O 1
ATOM 2078 N N . GLY A 1 269 ? 19.261 34.436 30.351 1.00 37.11 268 GLY A N 1
ATOM 2079 C CA . GLY A 1 269 ? 19.927 35.026 31.511 1.00 37.23 268 GLY A CA 1
ATOM 2080 C C . GLY A 1 269 ? 20.291 34.023 32.597 1.00 34.28 268 GLY A C 1
ATOM 2081 O O . GLY A 1 269 ? 21.002 34.384 33.531 1.00 39.25 268 GLY A O 1
ATOM 2082 N N . GLU A 1 270 ? 19.811 32.771 32.496 1.00 30.43 269 GLU A N 1
ATOM 2083 C CA . GLU A 1 270 ? 20.164 31.703 33.468 1.00 28.20 269 GLU A CA 1
ATOM 2084 C C . GLU A 1 270 ? 21.669 31.605 33.612 1.00 39.21 269 GLU A C 1
ATOM 2085 O O . GLU A 1 270 ? 22.163 31.344 34.705 1.00 34.82 269 GLU A O 1
ATOM 2091 N N . GLN A 1 271 ? 22.367 31.786 32.482 1.00 31.63 270 GLN A N 1
ATOM 2092 C CA . GLN A 1 271 ? 23.818 31.900 32.411 1.00 27.89 270 GLN A CA 1
ATOM 2093 C C . GLN A 1 271 ? 24.177 33.260 31.812 1.00 24.15 270 GLN A C 1
ATOM 2094 O O . GLN A 1 271 ? 23.468 33.764 30.922 1.00 30.87 270 GLN A O 1
ATOM 2100 N N . PRO A 1 272 ? 25.294 33.851 32.264 1.00 24.78 271 PRO A N 1
ATOM 2101 C CA . PRO A 1 272 ? 25.636 35.177 31.789 1.00 24.77 271 PRO A CA 1
ATOM 2102 C C . PRO A 1 272 ? 26.314 35.112 30.414 1.00 23.08 271 PRO A C 1
ATOM 2103 O O . PRO A 1 272 ? 26.886 34.076 30.048 1.00 38.15 271 PRO A O 1
ATOM 2107 N N . GLY A 1 273 ? 26.246 36.226 29.685 1.00 23.12 272 GLY A N 1
ATOM 2108 C CA . GLY A 1 273 ? 26.925 36.377 28.402 1.00 26.18 272 GLY A CA 1
ATOM 2109 C C . GLY A 1 273 ? 26.001 36.748 27.274 1.00 26.87 272 GLY A C 1
ATOM 2110 O O . GLY A 1 273 ? 24.812 36.982 27.467 1.00 26.42 272 GLY A O 1
ATOM 2111 N N . THR A 1 274 ? 26.558 36.789 26.069 1.00 18.25 273 THR A N 1
ATOM 2112 C CA . THR A 1 274 ? 25.823 37.271 24.926 1.00 18.06 273 THR A CA 1
ATOM 2113 C C . THR A 1 274 ? 26.056 36.300 23.780 1.00 16.06 273 THR A C 1
ATOM 2114 O O . THR A 1 274 ? 27.182 35.821 23.592 1.00 19.32 273 THR A O 1
ATOM 2118 N N . ILE A 1 275 ? 24.992 36.047 23.038 1.00 22.78 274 ILE A N 1
ATOM 2119 C CA . ILE A 1 275 ? 25.053 35.283 21.807 1.00 22.15 274 ILE A CA 1
ATOM 2120 C C . ILE A 1 275 ? 24.790 36.255 20.660 1.00 20.93 274 ILE A C 1
ATOM 2121 O O . ILE A 1 275 ? 23.734 36.881 20.586 1.00 20.88 274 ILE A O 1
ATOM 2126 N N . THR A 1 276 ? 25.769 36.357 19.770 1.00 17.22 275 THR A N 1
ATOM 2127 C CA . THR A 1 276 ? 25.665 37.140 18.556 1.00 19.13 275 THR A CA 1
ATOM 2128 C C . THR A 1 276 ? 25.503 36.191 17.368 1.00 18.67 275 THR A C 1
ATOM 2129 O O . THR A 1 276 ? 26.313 35.286 17.216 1.00 19.77 275 THR A O 1
ATOM 2133 N N . ARG A 1 277 ? 24.474 36.376 16.543 1.00 17.30 276 ARG A N 1
ATOM 2134 C CA . ARG A 1 277 ? 24.371 35.612 15.295 1.00 18.42 276 ARG A CA 1
ATOM 2135 C C . ARG A 1 277 ? 24.683 36.479 14.103 1.00 25.78 276 ARG A C 1
ATOM 2136 O O . ARG A 1 277 ? 23.961 37.440 13.827 1.00 21.71 276 ARG A O 1
ATOM 2144 N N . LEU A 1 278 ? 25.683 36.090 13.324 1.00 16.77 277 LEU A N 1
ATOM 2145 C CA . LEU A 1 278 ? 26.027 36.855 12.127 1.00 14.84 277 LEU A CA 1
ATOM 2146 C C . LEU A 1 278 ? 24.954 36.618 11.059 1.00 18.27 277 LEU A C 1
ATOM 2147 O O . LEU A 1 278 ? 24.450 35.497 10.923 1.00 20.19 277 LEU A O 1
ATOM 2152 N N . GLY A 1 279 ? 24.611 37.671 10.321 1.00 23.94 278 GLY A N 1
ATOM 2153 C CA . GLY A 1 279 ? 23.636 37.570 9.223 1.00 32.44 278 GLY A CA 1
ATOM 2154 C C . GLY A 1 279 ? 24.135 36.773 8.026 1.00 34.80 278 GLY A C 1
ATOM 2155 O O . GLY A 1 279 ? 25.217 36.205 8.055 1.00 22.69 278 GLY A O 1
ATOM 2156 N N . SER A 1 280 ? 23.341 36.749 6.964 1.00 24.79 279 SER A N 1
ATOM 2157 C CA . SER A 1 280 ? 23.568 35.831 5.847 1.00 18.68 279 SER A CA 1
ATOM 2158 C C . SER A 1 280 ? 24.740 36.237 5.014 1.00 31.31 279 SER A C 1
ATOM 2159 O O . SER A 1 280 ? 25.611 35.428 4.682 1.00 29.70 279 SER A O 1
ATOM 2162 N N . GLU A 1 281 ? 24.773 37.515 4.719 1.00 26.23 280 GLU A N 1
ATOM 2163 C CA . GLU A 1 281 ? 25.784 38.054 3.870 1.00 28.98 280 GLU A CA 1
ATOM 2164 C C . GLU A 1 281 ? 27.123 38.051 4.578 1.00 31.97 280 GLU A C 1
ATOM 2165 O O . GLU A 1 281 ? 28.158 37.743 3.974 1.00 22.11 280 GLU A O 1
ATOM 2171 N N . GLU A 1 282 ? 27.121 38.394 5.869 1.00 23.82 281 GLU A N 1
ATOM 2172 C CA . GLU A 1 282 ? 28.329 38.305 6.626 1.00 23.03 281 GLU A CA 1
ATOM 2173 C C . GLU A 1 282 ? 28.807 36.850 6.659 1.00 17.66 281 GLU A C 1
ATOM 2174 O O . GLU A 1 282 ? 29.987 36.593 6.460 1.00 17.60 281 GLU A O 1
ATOM 2180 N N . THR A 1 283 ? 27.901 35.926 6.973 1.00 16.29 282 THR A N 1
ATOM 2181 C CA . THR A 1 283 ? 28.264 34.507 7.020 1.00 15.94 282 THR A CA 1
ATOM 2182 C C . THR A 1 283 ? 28.893 34.048 5.687 1.00 11.77 282 THR A C 1
ATOM 2183 O O . THR A 1 283 ? 29.896 33.273 5.668 1.00 13.17 282 THR A O 1
ATOM 2187 N N . ALA A 1 284 ? 28.381 34.559 4.571 1.00 13.46 283 ALA A N 1
ATOM 2188 C CA . ALA A 1 284 ? 28.978 34.211 3.267 1.00 15.67 283 ALA A CA 1
ATOM 2189 C C . ALA A 1 284 ? 30.471 34.587 3.164 1.00 18.32 283 ALA A C 1
ATOM 2190 O O . ALA A 1 284 ? 31.236 33.860 2.530 1.00 14.49 283 ALA A O 1
ATOM 2192 N N . ARG A 1 285 ? 30.879 35.703 3.783 1.00 14.69 284 ARG A N 1
ATOM 2193 C CA . ARG A 1 285 ? 32.271 36.152 3.750 1.00 15.33 284 ARG A CA 1
ATOM 2194 C C . ARG A 1 285 ? 33.124 35.133 4.498 1.00 17.64 284 ARG A C 1
ATOM 2195 O O . ARG A 1 285 ? 34.191 34.776 4.043 1.00 17.59 284 ARG A O 1
ATOM 2203 N N . TRP A 1 286 ? 32.627 34.617 5.623 1.00 13.54 285 TRP A N 1
ATOM 2204 C CA . TRP A 1 286 ? 33.362 33.606 6.376 1.00 13.89 285 TRP A CA 1
ATOM 2205 C C . TRP A 1 286 ? 33.449 32.283 5.586 1.00 18.56 285 TRP A C 1
ATOM 2206 O O . TRP A 1 286 ? 34.473 31.589 5.599 1.00 19.99 285 TRP A O 1
ATOM 2217 N N . GLN A 1 287 ? 32.364 31.927 4.903 1.00 15.01 286 GLN A N 1
ATOM 2218 C CA . GLN A 1 287 ? 32.363 30.743 4.057 1.00 16.73 286 GLN A CA 1
ATOM 2219 C C . GLN A 1 287 ? 33.327 30.850 2.875 1.00 15.80 286 GLN A C 1
ATOM 2220 O O . GLN A 1 287 ? 33.966 29.867 2.524 1.00 17.02 286 GLN A O 1
ATOM 2226 N N . ALA A 1 288 ? 33.460 32.052 2.302 1.00 17.40 287 ALA A N 1
ATOM 2227 C CA . ALA A 1 288 ? 34.408 32.278 1.216 1.00 17.37 287 ALA A CA 1
ATOM 2228 C C . ALA A 1 288 ? 35.848 32.027 1.663 1.00 16.15 287 ALA A C 1
ATOM 2229 O O . ALA A 1 288 ? 36.626 31.422 0.936 1.00 19.56 287 ALA A O 1
ATOM 2231 N N . VAL A 1 289 ? 36.190 32.480 2.866 1.00 13.81 288 VAL A N 1
ATOM 2232 C CA . VAL A 1 289 ? 37.507 32.183 3.427 1.00 15.57 288 VAL A CA 1
ATOM 2233 C C . VAL A 1 289 ? 37.620 30.670 3.662 1.00 14.72 288 VAL A C 1
ATOM 2234 O O . VAL A 1 289 ? 38.663 30.081 3.404 1.00 18.18 288 VAL A O 1
ATOM 2238 N N . GLY A 1 290 ? 36.553 30.065 4.162 1.00 13.47 289 GLY A N 1
ATOM 2239 C CA . GLY A 1 290 ? 36.487 28.624 4.385 1.00 14.39 289 GLY A CA 1
ATOM 2240 C C . GLY A 1 290 ? 36.813 27.834 3.134 1.00 21.93 289 GLY A C 1
ATOM 2241 O O . GLY A 1 290 ? 37.533 26.832 3.190 1.00 16.07 289 GLY A O 1
ATOM 2242 N N . GLN A 1 291 ? 36.289 28.297 2.004 1.00 16.02 290 GLN A N 1
ATOM 2243 C CA . GLN A 1 291 ? 36.523 27.621 0.708 1.00 18.25 290 GLN A CA 1
ATOM 2244 C C . GLN A 1 291 ? 38.022 27.534 0.347 1.00 19.56 290 GLN A C 1
ATOM 2245 O O . GLN A 1 291 ? 38.465 26.571 -0.291 1.00 19.46 290 GLN A O 1
ATOM 2251 N N . GLU A 1 292 ? 38.804 28.519 0.772 1.00 16.24 291 GLU A N 1
ATOM 2252 C CA . GLU A 1 292 ? 40.268 28.487 0.572 1.00 18.36 291 GLU A CA 1
ATOM 2253 C C . GLU A 1 292 ? 40.919 27.335 1.337 1.00 18.22 291 GLU A C 1
ATOM 2254 O O . GLU A 1 292 ? 41.824 26.692 0.834 1.00 18.35 291 GLU A O 1
ATOM 2260 N N . VAL A 1 293 ? 40.433 27.073 2.553 1.00 14.28 292 VAL A N 1
ATOM 2261 C CA . VAL A 1 293 ? 40.934 25.962 3.349 1.00 17.08 292 VAL A CA 1
ATOM 2262 C C . VAL A 1 293 ? 40.562 24.636 2.687 1.00 16.80 292 VAL A C 1
ATOM 2263 O O . VAL A 1 293 ? 41.348 23.715 2.661 1.00 14.18 292 VAL A O 1
ATOM 2267 N N . VAL A 1 294 ? 39.356 24.555 2.163 1.00 12.82 293 VAL A N 1
ATOM 2268 C CA . VAL A 1 294 ? 38.885 23.361 1.448 1.00 12.97 293 VAL A CA 1
ATOM 2269 C C . VAL A 1 294 ? 39.755 23.092 0.240 1.00 15.51 293 VAL A C 1
ATOM 2270 O O . VAL A 1 294 ? 40.273 21.981 0.066 1.00 14.65 293 VAL A O 1
ATOM 2274 N N . ASP A 1 295 ? 39.933 24.120 -0.575 1.00 16.18 294 ASP A N 1
ATOM 2275 C CA . ASP A 1 295 ? 40.754 23.983 -1.780 1.00 16.28 294 ASP A CA 1
ATOM 2276 C C . ASP A 1 295 ? 42.206 23.601 -1.464 1.00 18.62 294 ASP A C 1
ATOM 2277 O O . ASP A 1 295 ? 42.788 22.787 -2.177 1.00 18.73 294 ASP A O 1
ATOM 2282 N N . GLU A 1 296 ? 42.786 24.178 -0.411 1.00 13.69 295 GLU A N 1
ATOM 2283 C CA . GLU A 1 296 ? 44.135 23.788 0.080 1.00 15.16 295 GLU A CA 1
ATOM 2284 C C . GLU A 1 296 ? 44.202 22.343 0.569 1.00 17.87 295 GLU A C 1
ATOM 2285 O O . GLU A 1 296 ? 45.187 21.634 0.273 1.00 17.90 295 GLU A O 1
ATOM 2291 N N . TRP A 1 297 ? 43.165 21.905 1.308 1.00 14.10 296 TRP A N 1
ATOM 2292 C CA . TRP A 1 297 ? 43.105 20.535 1.776 1.00 13.76 296 TRP A CA 1
ATOM 2293 C C . TRP A 1 297 ? 43.065 19.550 0.600 1.00 14.28 296 TRP A C 1
ATOM 2294 O O . TRP A 1 297 ? 43.790 18.545 0.608 1.00 15.77 296 TRP A O 1
ATOM 2305 N N . ILE A 1 298 ? 42.229 19.862 -0.387 1.00 13.80 297 ILE A N 1
ATOM 2306 C CA . ILE A 1 298 ? 42.036 19.013 -1.545 1.00 10.90 297 ILE A CA 1
ATOM 2307 C C . ILE A 1 298 ? 43.378 18.863 -2.262 1.00 17.53 297 ILE A C 1
ATOM 2308 O O . ILE A 1 298 ? 43.786 17.737 -2.559 1.00 16.85 297 ILE A O 1
ATOM 2313 N N . ALA A 1 299 ? 44.069 19.985 -2.476 1.00 20.70 298 ALA A N 1
ATOM 2314 C CA . ALA A 1 299 ? 45.405 19.971 -3.135 1.00 19.10 298 ALA A CA 1
ATOM 2315 C C . ALA A 1 299 ? 46.452 19.170 -2.356 1.00 14.94 298 ALA A C 1
ATOM 2316 O O . ALA A 1 299 ? 47.229 18.395 -2.937 1.00 22.27 298 ALA A O 1
ATOM 2318 N N . GLU A 1 300 ? 46.486 19.364 -1.040 1.00 16.49 299 GLU A N 1
ATOM 2319 C CA . GLU A 1 300 ? 47.437 18.656 -0.212 1.00 18.30 299 GLU A CA 1
ATOM 2320 C C . GLU A 1 300 ? 47.154 17.138 -0.222 1.00 14.68 299 GLU A C 1
ATOM 2321 O O . GLU A 1 300 ? 48.086 16.309 -0.276 1.00 19.96 299 GLU A O 1
ATOM 2327 N N . ALA A 1 301 ? 45.870 16.772 -0.151 1.00 18.31 300 ALA A N 1
ATOM 2328 C CA . ALA A 1 301 ? 45.464 15.369 -0.201 1.00 17.67 300 ALA A CA 1
ATOM 2329 C C . ALA A 1 301 ? 45.912 14.703 -1.510 1.00 17.72 300 ALA A C 1
ATOM 2330 O O . ALA A 1 301 ? 46.460 13.604 -1.498 1.00 20.99 300 ALA A O 1
ATOM 2332 N N . GLU A 1 302 ? 45.676 15.393 -2.619 1.00 18.16 301 GLU A N 1
ATOM 2333 C CA . GLU A 1 302 ? 46.104 14.949 -3.962 1.00 17.32 301 GLU A CA 1
ATOM 2334 C C . GLU A 1 302 ? 47.618 14.749 -4.037 1.00 35.65 301 GLU A C 1
ATOM 2335 O O . GLU A 1 302 ? 48.087 13.730 -4.551 1.00 24.97 301 GLU A O 1
ATOM 2341 N N . GLU A 1 303 ? 48.373 15.716 -3.519 1.00 23.11 302 GLU A N 1
ATOM 2342 C CA . GLU A 1 303 ? 49.843 15.646 -3.492 1.00 28.48 302 GLU A CA 1
ATOM 2343 C C . GLU A 1 303 ? 50.306 14.364 -2.779 1.00 29.74 302 GLU A C 1
ATOM 2344 O O . GLU A 1 303 ? 51.224 13.704 -3.235 1.00 30.58 302 GLU A O 1
ATOM 2350 N N . LYS A 1 304 ? 49.625 14.006 -1.696 1.00 21.64 303 LYS A N 1
ATOM 2351 C CA . LYS A 1 304 ? 49.888 12.782 -0.916 1.00 23.55 303 LYS A CA 1
ATOM 2352 C C . LYS A 1 304 ? 49.277 11.460 -1.475 1.00 37.24 303 LYS A C 1
ATOM 2353 O O . LYS A 1 304 ? 49.389 10.418 -0.837 1.00 34.47 303 LYS A O 1
ATOM 2359 N N . GLY A 1 305 ? 48.624 11.502 -2.631 1.00 23.29 304 GLY A N 1
ATOM 2360 C CA . GLY A 1 305 ? 48.067 10.313 -3.272 1.00 29.34 304 GLY A CA 1
ATOM 2361 C C . GLY A 1 305 ? 46.618 9.978 -2.919 1.00 38.36 304 GLY A C 1
ATOM 2362 O O . GLY A 1 305 ? 46.118 8.932 -3.320 1.00 27.25 304 GLY A O 1
ATOM 2363 N N . LEU A 1 306 ? 45.930 10.846 -2.183 1.00 20.03 305 LEU A N 1
ATOM 2364 C CA . LEU A 1 306 ? 44.495 10.638 -1.858 1.00 15.58 305 LEU A CA 1
ATOM 2365 C C . LEU A 1 306 ? 43.670 11.369 -2.907 1.00 24.64 305 LEU A C 1
ATOM 2366 O O . LEU A 1 306 ? 44.057 12.456 -3.336 1.00 20.15 305 LEU A O 1
ATOM 2371 N N . ASP A 1 307 ? 42.517 10.828 -3.308 1.00 21.21 306 ASP A N 1
ATOM 2372 C CA . ASP A 1 307 ? 41.643 11.589 -4.206 1.00 20.56 306 ASP A CA 1
ATOM 2373 C C . ASP A 1 307 ? 40.808 12.569 -3.378 1.00 16.73 306 ASP A C 1
ATOM 2374 O O . ASP A 1 307 ? 39.637 12.348 -3.093 1.00 16.41 306 ASP A O 1
ATOM 2379 N N . GLY A 1 308 ? 41.445 13.669 -2.997 1.00 18.02 307 GLY A N 1
ATOM 2380 C CA . GLY A 1 308 ? 40.845 14.641 -2.116 1.00 18.49 307 GLY A CA 1
ATOM 2381 C C . GLY A 1 308 ? 39.589 15.268 -2.665 1.00 13.52 307 GLY A C 1
ATOM 2382 O O . GLY A 1 308 ? 38.624 15.494 -1.914 1.00 15.49 307 GLY A O 1
ATOM 2383 N N . GLN A 1 309 ? 39.540 15.544 -3.973 1.00 14.97 308 GLN A N 1
ATOM 2384 C CA . GLN A 1 309 ? 38.329 16.169 -4.534 1.00 18.70 308 GLN A CA 1
ATOM 2385 C C . GLN A 1 309 ? 37.140 15.233 -4.411 1.00 16.97 308 GLN A C 1
ATOM 2386 O O . GLN A 1 309 ? 36.053 15.662 -4.003 1.00 18.68 308 GLN A O 1
ATOM 2392 N N . MET A 1 310 ? 37.336 13.960 -4.755 1.00 13.03 309 MET A N 1
ATOM 2393 C CA . MET A 1 310 ? 36.284 12.964 -4.678 1.00 11.81 309 MET A CA 1
ATOM 2394 C C . MET A 1 310 ? 35.795 12.840 -3.218 1.00 15.12 309 MET A C 1
ATOM 2395 O O . MET A 1 310 ? 34.587 12.777 -2.974 1.00 16.12 309 MET A O 1
ATOM 2400 N N . LEU A 1 311 ? 36.739 12.815 -2.273 1.00 14.17 310 LEU A N 1
ATOM 2401 C CA . LEU A 1 311 ? 36.384 12.659 -0.840 1.00 14.48 310 LEU A CA 1
ATOM 2402 C C . LEU A 1 311 ? 35.596 13.843 -0.316 1.00 12.54 310 LEU A C 1
ATOM 2403 O O . LEU A 1 311 ? 34.589 13.657 0.388 1.00 15.21 310 LEU A O 1
ATOM 2408 N N . TYR A 1 312 ? 36.047 15.041 -0.660 1.00 15.32 311 TYR A N 1
ATOM 2409 C CA . TYR A 1 312 ? 35.320 16.242 -0.283 1.00 15.57 311 TYR A CA 1
ATOM 2410 C C . TYR A 1 312 ? 33.930 16.248 -0.897 1.00 16.09 311 TYR A C 1
ATOM 2411 O O . TYR A 1 312 ? 32.946 16.483 -0.207 1.00 13.64 311 TYR A O 1
ATOM 2420 N N . ASP A 1 313 ? 33.846 15.972 -2.198 1.00 15.74 312 ASP A N 1
ATOM 2421 C CA . ASP A 1 313 ? 32.557 15.908 -2.832 1.00 14.64 312 ASP A CA 1
ATOM 2422 C C . ASP A 1 313 ? 31.610 14.886 -2.200 1.00 16.52 312 ASP A C 1
ATOM 2423 O O . ASP A 1 313 ? 30.411 15.125 -2.116 1.00 17.67 312 ASP A O 1
ATOM 2428 N N . ASP A 1 314 ? 32.144 13.741 -1.772 1.00 11.80 313 ASP A N 1
ATOM 2429 C CA . ASP A 1 314 ? 31.324 12.708 -1.180 1.00 11.50 313 ASP A CA 1
ATOM 2430 C C . ASP A 1 314 ? 30.890 13.116 0.231 1.00 12.00 313 ASP A C 1
ATOM 2431 O O . ASP A 1 314 ? 29.739 12.920 0.581 1.00 17.22 313 ASP A O 1
ATOM 2436 N N . ALA A 1 315 ? 31.807 13.668 1.021 1.00 12.82 314 ALA A N 1
ATOM 2437 C CA . ALA A 1 315 ? 31.470 14.134 2.382 1.00 11.69 314 ALA A CA 1
ATOM 2438 C C . ALA A 1 315 ? 30.335 15.142 2.333 1.00 17.13 314 ALA A C 1
ATOM 2439 O O . ALA A 1 315 ? 29.331 14.995 3.045 1.00 14.37 314 ALA A O 1
ATOM 2441 N N . THR A 1 316 ? 30.468 16.124 1.441 1.00 15.25 315 THR A N 1
ATOM 2442 C CA . THR A 1 316 ? 29.440 17.170 1.287 1.00 18.06 315 THR A CA 1
ATOM 2443 C C . THR A 1 316 ? 28.105 16.618 0.727 1.00 20.87 315 THR A C 1
ATOM 2444 O O . THR A 1 316 ? 27.035 16.997 1.198 1.00 17.60 315 THR A O 1
ATOM 2448 N N . ARG A 1 317 ? 28.166 15.700 -0.234 1.00 14.52 316 ARG A N 1
ATOM 2449 C CA . ARG A 1 317 ? 26.972 15.026 -0.758 1.00 16.97 316 ARG A CA 1
ATOM 2450 C C . ARG A 1 317 ? 26.206 14.320 0.356 1.00 17.45 316 ARG A C 1
ATOM 2451 O O . ARG A 1 317 ? 24.970 14.428 0.447 1.00 15.74 316 ARG A O 1
ATOM 2459 N N . LEU A 1 318 ? 26.950 13.628 1.215 1.00 15.26 317 LEU A N 1
ATOM 2460 C CA . LEU A 1 318 ? 26.361 12.884 2.319 1.00 15.62 317 LEU A CA 1
ATOM 2461 C C . LEU A 1 318 ? 25.763 13.797 3.382 1.00 16.65 317 LEU A C 1
ATOM 2462 O O . LEU A 1 318 ? 24.680 13.519 3.886 1.00 15.47 317 LEU A O 1
ATOM 2467 N N . VAL A 1 319 ? 26.444 14.892 3.694 1.00 14.11 318 VAL A N 1
ATOM 2468 C CA . VAL A 1 319 ? 25.908 15.854 4.622 1.00 13.14 318 VAL A CA 1
ATOM 2469 C C . VAL A 1 319 ? 24.572 16.394 4.079 1.00 16.39 318 VAL A C 1
ATOM 2470 O O . VAL A 1 319 ? 23.579 16.424 4.787 1.00 17.16 318 VAL A O 1
ATOM 2474 N N . GLU A 1 320 ? 24.557 16.798 2.817 1.00 15.90 319 GLU A N 1
ATOM 2475 C CA . GLU A 1 320 ? 23.302 17.290 2.210 1.00 18.64 319 GLU A CA 1
ATOM 2476 C C . GLU A 1 320 ? 22.178 16.232 2.261 1.00 18.40 319 GLU A C 1
ATOM 2477 O O . GLU A 1 320 ? 21.047 16.545 2.693 1.00 21.33 319 GLU A O 1
ATOM 2483 N N . ARG A 1 321 ? 22.488 14.994 1.862 1.00 16.68 320 ARG A N 1
ATOM 2484 C CA . ARG A 1 321 ? 21.544 13.854 1.883 1.00 14.90 320 ARG A CA 1
ATOM 2485 C C . ARG A 1 321 ? 20.865 13.739 3.235 1.00 20.05 320 ARG A C 1
ATOM 2486 O O . ARG A 1 321 ? 19.650 13.715 3.313 1.00 22.00 320 ARG A O 1
ATOM 2494 N N . TYR A 1 322 ? 21.662 13.621 4.285 1.00 14.00 321 TYR A N 1
ATOM 2495 C CA . TYR A 1 322 ? 21.103 13.300 5.585 1.00 16.27 321 TYR A CA 1
ATOM 2496 C C . TYR A 1 322 ? 20.416 14.484 6.261 1.00 20.27 321 TYR A C 1
ATOM 2497 O O . TYR A 1 322 ? 19.477 14.288 7.027 1.00 19.70 321 TYR A O 1
ATOM 2506 N N . THR A 1 323 ? 20.876 15.692 5.957 1.00 18.05 322 THR A N 1
ATOM 2507 C CA . THR A 1 323 ? 20.274 16.933 6.411 1.00 22.31 322 THR A CA 1
ATOM 2508 C C . THR A 1 323 ? 18.889 17.087 5.785 1.00 20.98 322 THR A C 1
ATOM 2509 O O . THR A 1 323 ? 17.928 17.324 6.493 1.00 22.23 322 THR A O 1
ATOM 2513 N N . ARG A 1 324 ? 18.812 16.923 4.469 1.00 21.51 323 ARG A N 1
ATOM 2514 C CA . ARG A 1 324 ? 17.513 16.952 3.764 1.00 18.36 323 ARG A CA 1
ATOM 2515 C C . ARG A 1 324 ? 16.544 15.883 4.259 1.00 18.39 323 ARG A C 1
ATOM 2516 O O . ARG A 1 324 ? 15.361 16.181 4.480 1.00 24.41 323 ARG A O 1
ATOM 2524 N N . ALA A 1 325 ? 17.026 14.660 4.473 1.00 19.21 324 ALA A N 1
ATOM 2525 C CA . ALA A 1 325 ? 16.184 13.563 4.952 1.00 24.54 324 ALA A CA 1
ATOM 2526 C C . ALA A 1 325 ? 15.604 13.891 6.315 1.00 24.56 324 ALA A C 1
ATOM 2527 O O . ALA A 1 325 ? 14.403 13.701 6.554 1.00 28.96 324 ALA A O 1
ATOM 2529 N N . ALA A 1 326 ? 16.446 14.442 7.189 1.00 22.48 325 ALA A N 1
ATOM 2530 C CA . ALA A 1 326 ? 15.994 14.806 8.538 1.00 30.36 325 ALA A CA 1
ATOM 2531 C C . ALA A 1 326 ? 15.005 15.977 8.502 1.00 36.51 325 ALA A C 1
ATOM 2532 O O . ALA A 1 326 ? 13.996 15.946 9.205 1.00 40.60 325 ALA A O 1
ATOM 2534 N N . ALA A 1 327 ? 15.290 16.996 7.685 1.00 26.34 326 ALA A N 1
ATOM 2535 C CA . ALA A 1 327 ? 14.382 18.150 7.545 1.00 38.60 326 ALA A CA 1
ATOM 2536 C C . ALA A 1 327 ? 12.987 17.699 7.097 1.00 42.13 326 ALA A C 1
ATOM 2537 O O . ALA A 1 327 ? 11.982 18.201 7.597 1.00 62.21 326 ALA A O 1
ATOM 2539 N N . LEU A 1 328 ? 12.932 16.757 6.159 1.00 27.94 327 LEU A N 1
ATOM 2540 C CA . LEU A 1 328 ? 11.689 16.044 5.872 1.00 34.86 327 LEU A CA 1
ATOM 2541 C C . LEU A 1 328 ? 11.359 15.158 7.085 1.00 39.23 327 LEU A C 1
ATOM 2542 O O . LEU A 1 328 ? 10.198 14.895 7.377 1.00 68.26 327 LEU A O 1
ATOM 2547 N N . GLN B 1 2 ? 74.273 27.686 34.618 1.00 30.38 1 GLN B N 1
ATOM 2548 C CA . GLN B 1 2 ? 73.277 28.817 34.639 1.00 34.81 1 GLN B CA 1
ATOM 2549 C C . GLN B 1 2 ? 71.847 28.305 34.600 1.00 28.11 1 GLN B C 1
ATOM 2550 O O . GLN B 1 2 ? 71.635 27.107 34.414 1.00 27.42 1 GLN B O 1
ATOM 2556 N N . GLU B 1 3 ? 70.875 29.214 34.763 1.00 25.19 2 GLU B N 1
ATOM 2557 C CA . GLU B 1 3 ? 69.480 28.838 34.619 1.00 26.09 2 GLU B CA 1
ATOM 2558 C C . GLU B 1 3 ? 69.270 28.478 33.148 1.00 31.27 2 GLU B C 1
ATOM 2559 O O . GLU B 1 3 ? 69.753 29.169 32.244 1.00 28.69 2 GLU B O 1
ATOM 2565 N N . ALA B 1 4 ? 68.600 27.355 32.917 1.00 32.56 3 ALA B N 1
ATOM 2566 C CA . ALA B 1 4 ? 68.267 26.950 31.563 1.00 34.27 3 ALA B CA 1
ATOM 2567 C C . ALA B 1 4 ? 67.338 27.976 30.927 1.00 25.51 3 ALA B C 1
ATOM 2568 O O . ALA B 1 4 ? 66.449 28.507 31.593 1.00 29.53 3 ALA B O 1
ATOM 2570 N N . GLU B 1 5 ? 67.542 28.244 29.647 1.00 19.35 4 GLU B N 1
ATOM 2571 C CA . GLU B 1 5 ? 66.583 28.997 28.854 1.00 26.72 4 GLU B CA 1
ATOM 2572 C C . GLU B 1 5 ? 65.423 28.091 28.490 1.00 22.30 4 GLU B C 1
ATOM 2573 O O . GLU B 1 5 ? 64.278 28.542 28.453 1.00 21.60 4 GLU B O 1
ATOM 2579 N N . TYR B 1 6 ? 65.749 26.837 28.157 1.00 19.93 5 TYR B N 1
ATOM 2580 C CA . TYR B 1 6 ? 64.755 25.808 27.856 1.00 18.49 5 TYR B CA 1
ATOM 2581 C C . TYR B 1 6 ? 65.076 24.524 28.573 1.00 16.90 5 TYR B C 1
ATOM 2582 O O . TYR B 1 6 ? 66.212 24.117 28.622 1.00 18.26 5 TYR B O 1
ATOM 2591 N N . THR B 1 7 ? 64.047 23.883 29.117 1.00 15.77 6 THR B N 1
ATOM 2592 C CA . THR B 1 7 ? 64.173 22.576 29.715 1.00 17.77 6 THR B CA 1
ATOM 2593 C C . THR B 1 7 ? 63.398 21.613 28.823 1.00 22.08 6 THR B C 1
ATOM 2594 O O . THR B 1 7 ? 62.203 21.788 28.568 1.00 20.96 6 THR B O 1
ATOM 2598 N N . LEU B 1 8 ? 64.105 20.608 28.319 1.00 14.90 7 LEU B N 1
ATOM 2599 C CA . LEU B 1 8 ? 63.504 19.563 27.502 1.00 18.05 7 LEU B CA 1
ATOM 2600 C C . LEU B 1 8 ? 63.224 18.326 28.350 1.00 18.31 7 LEU B C 1
ATOM 2601 O O . LEU B 1 8 ? 64.155 17.649 28.797 1.00 19.53 7 LEU B O 1
ATOM 2606 N N . ARG B 1 9 ? 61.948 18.015 28.538 1.00 13.16 8 ARG B N 1
ATOM 2607 C CA . ARG B 1 9 ? 61.527 16.785 29.197 1.00 12.65 8 ARG B CA 1
ATOM 2608 C C . ARG B 1 9 ? 61.415 15.666 28.160 1.00 14.52 8 ARG B C 1
ATOM 2609 O O . ARG B 1 9 ? 60.657 15.799 27.181 1.00 12.66 8 ARG B O 1
ATOM 2617 N N . LEU B 1 10 ? 62.200 14.605 28.376 1.00 15.11 9 LEU B N 1
ATOM 2618 C CA . LEU B 1 10 ? 62.209 13.409 27.548 1.00 14.61 9 LEU B CA 1
ATOM 2619 C C . LEU B 1 10 ? 61.488 12.311 28.322 1.00 14.67 9 LEU B C 1
ATOM 2620 O O . LEU B 1 10 ? 61.841 12.000 29.464 1.00 14.92 9 LEU B O 1
ATOM 2625 N N . HIS B 1 11 ? 60.501 11.701 27.683 1.00 12.95 10 HIS B N 1
ATOM 2626 C CA . HIS B 1 11 ? 59.602 10.751 28.328 1.00 13.14 10 HIS B CA 1
ATOM 2627 C C . HIS B 1 11 ? 59.589 9.428 27.535 1.00 15.51 10 HIS B C 1
ATOM 2628 O O . HIS B 1 11 ? 59.476 9.437 26.322 1.00 13.92 10 HIS B O 1
ATOM 2635 N N . HIS B 1 12 ? 59.730 8.307 28.233 1.00 14.43 11 HIS B N 1
ATOM 2636 C CA . HIS B 1 12 ? 59.610 7.005 27.615 1.00 10.85 11 HIS B CA 1
ATOM 2637 C C . HIS B 1 12 ? 59.170 5.940 28.607 1.00 16.35 11 HIS B C 1
ATOM 2638 O O . HIS B 1 12 ? 59.047 6.214 29.823 1.00 17.17 11 HIS B O 1
ATOM 2645 N N . PHE B 1 13 ? 58.888 4.762 28.052 1.00 19.00 12 PHE B N 1
ATOM 2646 C CA . PHE B 1 13 ? 58.215 3.652 28.769 1.00 19.68 12 PHE B CA 1
ATOM 2647 C C . PHE B 1 13 ? 59.178 2.647 29.413 1.00 19.58 12 PHE B C 1
ATOM 2648 O O . PHE B 1 13 ? 58.803 1.958 30.360 1.00 24.60 12 PHE B O 1
ATOM 2656 N N . PHE B 1 14 ? 60.421 2.596 28.954 1.00 15.98 13 PHE B N 1
ATOM 2657 C CA . PHE B 1 14 ? 61.361 1.587 29.431 1.00 19.79 13 PHE B CA 1
ATOM 2658 C C . PHE B 1 14 ? 61.917 2.064 30.768 1.00 21.80 13 PHE B C 1
ATOM 2659 O O . PHE B 1 14 ? 61.850 3.250 31.084 1.00 17.74 13 PHE B O 1
ATOM 2667 N N . PRO B 1 15 ? 62.437 1.141 31.577 1.00 20.31 14 PRO B N 1
ATOM 2668 C CA . PRO B 1 15 ? 62.994 1.565 32.859 1.00 20.35 14 PRO B CA 1
ATOM 2669 C C . PRO B 1 15 ? 64.326 2.270 32.683 1.00 21.68 14 PRO B C 1
ATOM 2670 O O . PRO B 1 15 ? 64.928 2.184 31.622 1.00 18.98 14 PRO B O 1
ATOM 2674 N N . ALA B 1 16 ? 64.777 2.983 33.715 1.00 17.62 15 ALA B N 1
ATOM 2675 C CA . ALA B 1 16 ? 66.052 3.706 33.653 1.00 21.89 15 ALA B CA 1
ATOM 2676 C C . ALA B 1 16 ? 67.224 2.743 33.456 1.00 20.80 15 ALA B C 1
ATOM 2677 O O . ALA B 1 16 ? 68.274 3.133 32.965 1.00 21.25 15 ALA B O 1
ATOM 2679 N N . SER B 1 17 ? 67.036 1.486 33.849 1.00 22.55 16 SER B N 1
ATOM 2680 C CA . SER B 1 17 ? 68.044 0.449 33.615 1.00 21.83 16 SER B CA 1
ATOM 2681 C C . SER B 1 17 ? 68.211 0.013 32.158 1.00 28.01 16 SER B C 1
ATOM 2682 O O . SER B 1 17 ? 69.168 -0.694 31.844 1.00 26.17 16 SER B O 1
ATOM 2685 N N . ALA B 1 18 ? 67.280 0.388 31.283 1.00 20.42 17 ALA B N 1
ATOM 2686 C CA . ALA B 1 18 ? 67.381 0.068 29.865 1.00 20.84 17 ALA B CA 1
ATOM 2687 C C . ALA B 1 18 ? 68.728 0.486 29.285 1.00 23.34 17 ALA B C 1
ATOM 2688 O O . ALA B 1 18 ? 69.172 1.609 29.502 1.00 16.29 17 ALA B O 1
ATOM 2690 N N . PRO B 1 19 ? 69.382 -0.404 28.519 1.00 21.24 18 PRO B N 1
ATOM 2691 C CA . PRO B 1 19 ? 70.610 -0.030 27.828 1.00 16.64 18 PRO B CA 1
ATOM 2692 C C . PRO B 1 19 ? 70.583 1.318 27.080 1.00 15.72 18 PRO B C 1
ATOM 2693 O O . PRO B 1 19 ? 71.561 2.079 27.138 1.00 15.34 18 PRO B O 1
ATOM 2697 N N . VAL B 1 20 ? 69.489 1.597 26.368 1.00 20.28 19 VAL B N 1
ATOM 2698 C CA . VAL B 1 20 ? 69.398 2.861 25.635 1.00 16.25 19 VAL B CA 1
ATOM 2699 C C . VAL B 1 20 ? 69.357 4.047 26.612 1.00 15.60 19 VAL B C 1
ATOM 2700 O O . VAL B 1 20 ? 69.936 5.091 26.304 1.00 16.47 19 VAL B O 1
ATOM 2704 N N . HIS B 1 21 ? 68.709 3.888 27.760 1.00 17.39 20 HIS B N 1
ATOM 2705 C CA . HIS B 1 21 ? 68.652 4.971 28.746 1.00 16.07 20 HIS B CA 1
ATOM 2706 C C . HIS B 1 21 ? 70.054 5.257 29.285 1.00 15.55 20 HIS B C 1
ATOM 2707 O O . HIS B 1 21 ? 70.520 6.392 29.265 1.00 16.98 20 HIS B O 1
ATOM 2714 N N . GLN B 1 22 ? 70.742 4.201 29.720 1.00 20.35 21 GLN B N 1
ATOM 2715 C CA . GLN B 1 22 ? 72.081 4.327 30.315 1.00 23.09 21 GLN B CA 1
ATOM 2716 C C . GLN B 1 22 ? 73.184 4.753 29.354 1.00 19.90 21 GLN B C 1
ATOM 2717 O O . GLN B 1 22 ? 73.993 5.627 29.681 1.00 18.82 21 GLN B O 1
ATOM 2723 N N . GLU B 1 23 ? 73.191 4.178 28.152 1.00 15.67 22 GLU B N 1
ATOM 2724 C CA . GLU B 1 23 ? 74.292 4.332 27.222 1.00 17.45 22 GLU B CA 1
ATOM 2725 C C . GLU B 1 23 ? 74.008 5.333 26.117 1.00 14.17 22 GLU B C 1
ATOM 2726 O O . GLU B 1 23 ? 74.942 5.722 25.432 1.00 17.14 22 GLU B O 1
ATOM 2732 N N . TYR B 1 24 ? 72.744 5.743 25.931 1.00 15.47 23 TYR B N 1
ATOM 2733 C CA . TYR B 1 24 ? 72.414 6.779 24.924 1.00 14.73 23 TYR B CA 1
ATOM 2734 C C . TYR B 1 24 ? 71.812 8.044 25.538 1.00 14.47 23 TYR B C 1
ATOM 2735 O O . TYR B 1 24 ? 72.351 9.144 25.333 1.00 17.07 23 TYR B O 1
ATOM 2744 N N . PHE B 1 25 ? 70.708 7.918 26.268 1.00 15.69 24 PHE B N 1
ATOM 2745 C CA . PHE B 1 25 ? 70.024 9.131 26.806 1.00 12.31 24 PHE B CA 1
ATOM 2746 C C . PHE B 1 25 ? 70.866 9.887 27.847 1.00 14.87 24 PHE B C 1
ATOM 2747 O O . PHE B 1 25 ? 70.885 11.102 27.827 1.00 16.75 24 PHE B O 1
ATOM 2755 N N . LEU B 1 26 ? 71.568 9.180 28.731 1.00 17.63 25 LEU B N 1
ATOM 2756 C CA . LEU B 1 26 ? 72.425 9.879 29.711 1.00 18.99 25 LEU B CA 1
ATOM 2757 C C . LEU B 1 26 ? 73.545 10.659 29.013 1.00 18.92 25 LEU B C 1
ATOM 2758 O O . LEU B 1 26 ? 73.685 11.861 29.268 1.00 16.91 25 LEU B O 1
ATOM 2763 N N . PRO B 1 27 ? 74.300 10.030 28.079 1.00 16.61 26 PRO B N 1
ATOM 2764 C CA . PRO B 1 27 ? 75.276 10.840 27.321 1.00 12.60 26 PRO B CA 1
ATOM 2765 C C . PRO B 1 27 ? 74.675 11.949 26.449 1.00 17.50 26 PRO B C 1
ATOM 2766 O O . PRO B 1 27 ? 75.293 13.004 26.294 1.00 17.71 26 PRO B O 1
ATOM 2770 N N . TRP B 1 28 ? 73.506 11.697 25.859 1.00 16.51 27 TRP B N 1
ATOM 2771 C CA . TRP B 1 28 ? 72.813 12.694 25.031 1.00 19.34 27 TRP B CA 1
ATOM 2772 C C . TRP B 1 28 ? 72.496 13.938 25.865 1.00 15.58 27 TRP B C 1
ATOM 2773 O O . TRP B 1 28 ? 72.844 15.056 25.482 1.00 15.91 27 TRP B O 1
ATOM 2784 N N . LYS B 1 29 ? 71.900 13.714 27.028 1.00 14.45 28 LYS B N 1
ATOM 2785 C CA . LYS B 1 29 ? 71.649 14.766 28.010 1.00 17.65 28 LYS B CA 1
ATOM 2786 C C . LYS B 1 29 ? 72.928 15.534 28.357 1.00 19.51 28 LYS B C 1
ATOM 2787 O O . LYS B 1 29 ? 72.901 16.743 28.369 1.00 16.11 28 LYS B O 1
ATOM 2793 N N . GLU B 1 30 ? 74.020 14.825 28.649 1.00 17.48 29 GLU B N 1
ATOM 2794 C CA . GLU B 1 30 ? 75.283 15.502 28.989 1.00 15.09 29 GLU B CA 1
ATOM 2795 C C . GLU B 1 30 ? 75.802 16.353 27.847 1.00 15.99 29 GLU B C 1
ATOM 2796 O O . GLU B 1 30 ? 76.210 17.511 28.054 1.00 19.64 29 GLU B O 1
ATOM 2802 N N . ALA B 1 31 ? 75.756 15.801 26.637 1.00 15.64 30 ALA B N 1
ATOM 2803 C CA . ALA B 1 31 ? 76.253 16.503 25.452 1.00 15.44 30 ALA B CA 1
ATOM 2804 C C . ALA B 1 31 ? 75.446 17.770 25.203 1.00 25.01 30 ALA B C 1
ATOM 2805 O O . ALA B 1 31 ? 76.008 18.822 24.914 1.00 19.81 30 ALA B O 1
ATOM 2807 N N . ILE B 1 32 ? 74.126 17.659 25.307 1.00 17.12 31 ILE B N 1
ATOM 2808 C CA . ILE B 1 32 ? 73.233 18.797 25.026 1.00 19.59 31 ILE B CA 1
ATOM 2809 C C . ILE B 1 32 ? 73.471 19.911 26.054 1.00 17.60 31 ILE B C 1
ATOM 2810 O O . ILE B 1 32 ? 73.580 21.099 25.692 1.00 21.03 31 ILE B O 1
ATOM 2815 N N . GLU B 1 33 ? 73.535 19.526 27.323 1.00 15.00 32 GLU B N 1
ATOM 2816 C CA . GLU B 1 33 ? 73.746 20.479 28.416 1.00 20.34 32 GLU B CA 1
ATOM 2817 C C . GLU B 1 33 ? 75.118 21.147 28.349 1.00 18.53 32 GLU B C 1
ATOM 2818 O O . GLU B 1 33 ? 75.226 22.376 28.501 1.00 19.41 32 GLU B O 1
ATOM 2824 N N . LYS B 1 34 ? 76.164 20.367 28.107 1.00 18.33 33 LYS B N 1
ATOM 2825 C CA . LYS B 1 34 ? 77.514 20.944 28.076 1.00 20.88 33 LYS B CA 1
ATOM 2826 C C . LYS B 1 34 ? 77.734 21.804 26.822 1.00 19.96 33 LYS B C 1
ATOM 2827 O O . LYS B 1 34 ? 78.304 22.896 26.922 1.00 22.26 33 LYS B O 1
ATOM 2833 N N . GLU B 1 35 ? 77.298 21.333 25.647 1.00 18.32 34 GLU B N 1
ATOM 2834 C CA . GLU B 1 35 ? 77.509 22.066 24.397 1.00 17.44 34 GLU B CA 1
ATOM 2835 C C . GLU B 1 35 ? 76.657 23.337 24.295 1.00 24.22 34 GLU B C 1
ATOM 2836 O O . GLU B 1 35 ? 77.044 24.292 23.611 1.00 22.97 34 GLU B O 1
ATOM 2842 N N . SER B 1 36 ? 75.544 23.363 25.033 1.00 19.28 35 SER B N 1
ATOM 2843 C CA . SER B 1 36 ? 74.717 24.556 25.114 1.00 19.59 35 SER B CA 1
ATOM 2844 C C . SER B 1 36 ? 75.178 25.504 26.225 1.00 25.34 35 SER B C 1
ATOM 2845 O O . SER B 1 36 ? 74.492 26.483 26.497 1.00 20.21 35 SER B O 1
ATOM 2848 N N . ASP B 1 37 ? 76.305 25.213 26.888 1.00 18.18 36 ASP B N 1
ATOM 2849 C CA . ASP B 1 37 ? 76.753 25.999 28.048 1.00 24.08 36 ASP B CA 1
ATOM 2850 C C . ASP B 1 37 ? 75.650 26.133 29.111 1.00 20.29 36 ASP B C 1
ATOM 2851 O O . ASP B 1 37 ? 75.534 27.158 29.781 1.00 26.14 36 ASP B O 1
ATOM 2856 N N . GLY B 1 38 ? 74.823 25.102 29.247 1.00 17.61 37 GLY B N 1
ATOM 2857 C CA . GLY B 1 38 ? 73.738 25.086 30.229 1.00 16.16 37 GLY B CA 1
ATOM 2858 C C . GLY B 1 38 ? 72.436 25.766 29.803 1.00 21.20 37 GLY B C 1
ATOM 2859 O O . GLY B 1 38 ? 71.455 25.761 30.565 1.00 22.38 37 GLY B O 1
ATOM 2860 N N . ARG B 1 39 ? 72.401 26.325 28.597 1.00 17.86 38 ARG B N 1
ATOM 2861 C CA . ARG B 1 39 ? 71.198 27.015 28.122 1.00 19.91 38 ARG B CA 1
ATOM 2862 C C . ARG B 1 39 ? 70.067 26.041 27.843 1.00 26.66 38 ARG B C 1
ATOM 2863 O O . ARG B 1 39 ? 68.888 26.399 27.993 1.00 23.34 38 ARG B O 1
ATOM 2871 N N . LEU B 1 40 ? 70.427 24.807 27.469 1.00 16.79 39 LEU B N 1
ATOM 2872 C CA . LEU B 1 40 ? 69.445 23.716 27.355 1.00 18.59 39 LEU B CA 1
ATOM 2873 C C . LEU B 1 40 ? 69.670 22.723 28.480 1.00 22.28 39 LEU B C 1
ATOM 2874 O O . LEU B 1 40 ? 70.798 22.254 28.674 1.00 23.68 39 LEU B O 1
ATOM 2879 N N . ALA B 1 41 ? 68.622 22.447 29.251 1.00 17.31 40 ALA B N 1
ATOM 2880 C CA . ALA B 1 41 ? 68.620 21.372 30.245 1.00 14.02 40 ALA B CA 1
ATOM 2881 C C . ALA B 1 41 ? 67.778 20.256 29.672 1.00 19.06 40 ALA B C 1
ATOM 2882 O O . ALA B 1 41 ? 66.820 20.516 28.946 1.00 20.67 40 ALA B O 1
ATOM 2884 N N . VAL B 1 42 ? 68.136 19.020 30.002 1.00 16.39 41 VAL B N 1
ATOM 2885 C CA . VAL B 1 42 ? 67.411 17.833 29.521 1.00 13.28 41 VAL B CA 1
ATOM 2886 C C . VAL B 1 42 ? 67.065 17.044 30.764 1.00 20.12 41 VAL B C 1
ATOM 2887 O O . VAL B 1 42 ? 67.968 16.701 31.528 1.00 22.25 41 VAL B O 1
ATOM 2891 N N . GLU B 1 43 ? 65.780 16.754 30.967 1.00 13.15 42 GLU B N 1
ATOM 2892 C CA . GLU B 1 43 ? 65.326 15.971 32.123 1.00 11.49 42 GLU B CA 1
ATOM 2893 C C . GLU B 1 43 ? 64.760 14.664 31.588 1.00 16.60 42 GLU B C 1
ATOM 2894 O O . GLU B 1 43 ? 63.855 14.688 30.750 1.00 16.62 42 GLU B O 1
ATOM 2900 N N . LEU B 1 44 ? 65.283 13.547 32.069 1.00 15.95 43 LEU B N 1
ATOM 2901 C CA . LEU B 1 44 ? 64.896 12.217 31.598 1.00 12.47 43 LEU B CA 1
ATOM 2902 C C . LEU B 1 44 ? 63.851 11.582 32.502 1.00 19.97 43 LEU B C 1
ATOM 2903 O O . LEU B 1 44 ? 64.037 11.552 33.730 1.00 19.75 43 LEU B O 1
ATOM 2908 N N . TYR B 1 45 ? 62.753 11.091 31.901 1.00 15.00 44 TYR B N 1
ATOM 2909 C CA . TYR B 1 45 ? 61.653 10.476 32.624 1.00 15.03 44 TYR B CA 1
ATOM 2910 C C . TYR B 1 45 ? 61.352 9.098 32.021 1.00 14.07 44 TYR B C 1
ATOM 2911 O O . TYR B 1 45 ? 60.556 8.987 31.095 1.00 15.04 44 TYR B O 1
ATOM 2920 N N . PRO B 1 46 ? 62.015 8.044 32.525 1.00 14.72 45 PRO B N 1
ATOM 2921 C CA . PRO B 1 46 ? 61.650 6.682 32.120 1.00 12.28 45 PRO B CA 1
ATOM 2922 C C . PRO B 1 46 ? 60.364 6.171 32.792 1.00 18.34 45 PRO B C 1
ATOM 2923 O O . PRO B 1 46 ? 59.706 6.898 33.550 1.00 18.73 45 PRO B O 1
ATOM 2927 N N . SER B 1 47 ? 60.004 4.929 32.482 1.00 19.77 46 SER B N 1
ATOM 2928 C CA . SER B 1 47 ? 58.911 4.212 33.128 1.00 18.75 46 SER B CA 1
ATOM 2929 C C . SER B 1 47 ? 57.584 4.948 33.155 1.00 19.91 46 SER B C 1
ATOM 2930 O O . SER B 1 47 ? 56.837 4.825 34.129 1.00 15.85 46 SER B O 1
ATOM 2933 N N . MET B 1 48 ? 57.286 5.700 32.093 1.00 16.79 47 MET B N 1
ATOM 2934 C CA . MET B 1 48 ? 56.073 6.509 31.990 1.00 14.70 47 MET B CA 1
ATOM 2935 C C . MET B 1 48 ? 55.848 7.372 33.247 1.00 19.53 47 MET B C 1
ATOM 2936 O O . MET B 1 48 ? 54.701 7.594 33.659 1.00 17.77 47 MET B O 1
ATOM 2941 N N . GLN B 1 49 ? 56.936 7.874 33.817 1.00 19.84 48 GLN B N 1
ATOM 2942 C CA . GLN B 1 49 ? 56.876 8.680 35.055 1.00 19.10 48 GLN B CA 1
ATOM 2943 C C . GLN B 1 49 ? 56.052 9.959 34.956 1.00 27.19 48 GLN B C 1
ATOM 2944 O O . GLN B 1 49 ? 55.596 10.470 35.982 1.00 19.55 48 GLN B O 1
ATOM 2950 N N . LEU B 1 50 ? 55.891 10.508 33.752 1.00 16.35 49 LEU B N 1
ATOM 2951 C CA . LEU B 1 50 ? 55.035 11.673 33.537 1.00 19.87 49 LEU B CA 1
ATOM 2952 C C . LEU B 1 50 ? 53.586 11.364 33.152 1.00 25.19 49 LEU B C 1
ATOM 2953 O O . LEU B 1 50 ? 52.814 12.281 32.899 1.00 22.33 49 LEU B O 1
ATOM 2958 N N . GLY B 1 51 ? 53.207 10.090 33.153 1.00 19.59 50 GLY B N 1
ATOM 2959 C CA . GLY B 1 51 ? 51.816 9.708 33.011 1.00 19.47 50 GLY B CA 1
ATOM 2960 C C . GLY B 1 51 ? 51.416 9.143 31.665 1.00 22.21 50 GLY B C 1
ATOM 2961 O O . GLY B 1 51 ? 52.090 9.319 30.660 1.00 15.63 50 GLY B O 1
ATOM 2962 N N . GLY B 1 52 ? 50.270 8.474 31.650 1.00 18.48 51 GLY B N 1
ATOM 2963 C CA . GLY B 1 52 ? 49.760 7.857 30.427 1.00 23.00 51 GLY B CA 1
ATOM 2964 C C . GLY B 1 52 ? 50.415 6.509 30.195 1.00 15.28 51 GLY B C 1
ATOM 2965 O O . GLY B 1 52 ? 51.204 6.035 31.014 1.00 18.50 51 GLY B O 1
ATOM 2966 N N . THR B 1 53 ? 50.094 5.915 29.039 1.00 14.07 52 THR B N 1
ATOM 2967 C CA . THR B 1 53 ? 50.532 4.596 28.648 1.00 16.81 52 THR B CA 1
ATOM 2968 C C . THR B 1 53 ? 51.314 4.733 27.331 1.00 15.59 52 THR B C 1
ATOM 2969 O O . THR B 1 53 ? 51.203 5.766 26.650 1.00 14.70 52 THR B O 1
ATOM 2973 N N . PRO B 1 54 ? 52.134 3.730 26.989 1.00 14.32 53 PRO B N 1
ATOM 2974 C CA . PRO B 1 54 ? 53.027 3.893 25.839 1.00 12.06 53 PRO B CA 1
ATOM 2975 C C . PRO B 1 54 ? 52.392 4.292 24.506 1.00 17.55 53 PRO B C 1
ATOM 2976 O O . PRO B 1 54 ? 53.005 5.075 23.785 1.00 14.03 53 PRO B O 1
ATOM 2980 N N . PRO B 1 55 ? 51.153 3.829 24.193 1.00 12.34 54 PRO B N 1
ATOM 2981 C CA . PRO B 1 55 ? 50.552 4.323 22.930 1.00 11.26 54 PRO B CA 1
ATOM 2982 C C . PRO B 1 55 ? 50.267 5.821 22.870 1.00 12.21 54 PRO B C 1
ATOM 2983 O O . PRO B 1 55 ? 50.009 6.346 21.781 1.00 12.67 54 PRO B O 1
ATOM 2987 N N . SER B 1 56 ? 50.290 6.515 24.010 1.00 11.84 55 SER B N 1
ATOM 2988 C CA . SER B 1 56 ? 50.085 7.949 24.014 1.00 10.21 55 SER B CA 1
ATOM 2989 C C . SER B 1 56 ? 51.409 8.733 23.873 1.00 11.68 55 SER B C 1
ATOM 2990 O O . SER B 1 56 ? 51.369 9.949 23.756 1.00 12.44 55 SER B O 1
ATOM 2993 N N . LEU B 1 57 ? 52.569 8.067 23.873 1.00 12.23 56 LEU B N 1
ATOM 2994 C CA . LEU B 1 57 ? 53.828 8.823 23.864 1.00 12.62 56 LEU B CA 1
ATOM 2995 C C . LEU B 1 57 ? 54.014 9.732 22.633 1.00 10.61 56 LEU B C 1
ATOM 2996 O O . LEU B 1 57 ? 54.356 10.905 22.747 1.00 10.59 56 LEU B O 1
ATOM 3001 N N . TYR B 1 58 ? 53.745 9.205 21.443 1.00 11.26 57 TYR B N 1
ATOM 3002 C CA . TYR B 1 58 ? 53.971 9.959 20.209 1.00 10.49 57 TYR B CA 1
ATOM 3003 C C . TYR B 1 58 ? 53.197 11.279 20.218 1.00 10.85 57 TYR B C 1
ATOM 3004 O O . TYR B 1 58 ? 53.755 12.340 19.956 1.00 11.11 57 TYR B O 1
ATOM 3013 N N . ASP B 1 59 ? 51.926 11.204 20.606 1.00 9.94 58 ASP B N 1
ATOM 3014 C CA . ASP B 1 59 ? 51.138 12.424 20.748 1.00 12.71 58 ASP B CA 1
ATOM 3015 C C . ASP B 1 59 ? 51.511 13.319 21.917 1.00 15.40 58 ASP B C 1
ATOM 3016 O O . ASP B 1 59 ? 51.311 14.540 21.828 1.00 14.12 58 ASP B O 1
ATOM 3021 N N . GLN B 1 60 ? 52.043 12.755 22.997 1.00 11.74 59 GLN B N 1
ATOM 3022 C CA . GLN B 1 60 ? 52.578 13.611 24.094 1.00 13.45 59 GLN B CA 1
ATOM 3023 C C . GLN B 1 60 ? 53.661 14.563 23.605 1.00 15.77 59 GLN B C 1
ATOM 3024 O O . GLN B 1 60 ? 53.669 15.735 23.977 1.00 13.90 59 GLN B O 1
ATOM 3030 N N . ALA B 1 61 ? 54.543 14.092 22.734 1.00 12.80 60 ALA B N 1
ATOM 3031 C CA . ALA B 1 61 ? 55.538 14.984 22.120 1.00 13.82 60 ALA B CA 1
ATOM 3032 C C . ALA B 1 61 ? 54.884 15.877 21.073 1.00 13.04 60 ALA B C 1
ATOM 3033 O O . ALA B 1 61 ? 55.057 17.082 21.127 1.00 12.64 60 ALA B O 1
ATOM 3035 N N . LYS B 1 62 ? 54.115 15.326 20.139 1.00 12.57 61 LYS B N 1
ATOM 3036 C CA . LYS B 1 62 ? 53.573 16.143 19.068 1.00 15.52 61 LYS B CA 1
ATOM 3037 C C . LYS B 1 62 ? 52.745 17.296 19.623 1.00 15.44 61 LYS B C 1
ATOM 3038 O O . LYS B 1 62 ? 52.823 18.396 19.117 1.00 16.26 61 LYS B O 1
ATOM 3044 N N . ASP B 1 63 ? 51.960 17.014 20.664 1.00 13.80 62 ASP B N 1
ATOM 3045 C CA . ASP B 1 63 ? 51.074 18.007 21.288 1.00 13.57 62 ASP B CA 1
ATOM 3046 C C . ASP B 1 63 ? 51.772 18.919 22.295 1.00 19.87 62 ASP B C 1
ATOM 3047 O O . ASP B 1 63 ? 51.160 19.838 22.814 1.00 16.97 62 ASP B O 1
ATOM 3052 N N . GLY B 1 64 ? 53.040 18.677 22.583 1.00 18.07 63 GLY B N 1
ATOM 3053 C CA . GLY B 1 64 ? 53.782 19.535 23.477 1.00 15.17 63 GLY B CA 1
ATOM 3054 C C . GLY B 1 64 ? 53.520 19.295 24.944 1.00 16.34 63 GLY B C 1
ATOM 3055 O O . GLY B 1 64 ? 53.864 20.139 25.760 1.00 20.07 63 GLY B O 1
ATOM 3056 N N . GLN B 1 65 ? 52.966 18.142 25.310 1.00 16.08 64 GLN B N 1
ATOM 3057 C CA . GLN B 1 65 ? 52.832 17.829 26.749 1.00 14.35 64 GLN B CA 1
ATOM 3058 C C . GLN B 1 65 ? 54.214 17.543 27.348 1.00 19.06 64 GLN B C 1
ATOM 3059 O O . GLN B 1 65 ? 54.487 17.881 28.493 1.00 15.82 64 GLN B O 1
ATOM 3065 N N . VAL B 1 66 ? 55.075 16.916 26.551 1.00 13.51 65 VAL B N 1
ATOM 3066 C CA . VAL B 1 66 ? 56.489 16.754 26.846 1.00 14.21 65 VAL B CA 1
ATOM 3067 C C . VAL B 1 66 ? 57.241 17.212 25.596 1.00 13.42 65 VAL B C 1
ATOM 3068 O O . VAL B 1 66 ? 56.627 17.535 24.570 1.00 15.12 65 VAL B O 1
ATOM 3072 N N . ASP B 1 67 ? 58.561 17.244 25.671 1.00 12.75 66 ASP B N 1
ATOM 3073 C CA . ASP B 1 67 ? 59.356 17.759 24.558 1.00 14.02 66 ASP B CA 1
ATOM 3074 C C . ASP B 1 67 ? 59.919 16.683 23.669 1.00 11.24 66 ASP B C 1
ATOM 3075 O O . ASP B 1 67 ? 60.012 16.887 22.452 1.00 12.30 66 ASP B O 1
ATOM 3080 N N . ILE B 1 68 ? 60.296 15.551 24.252 1.00 12.74 67 ILE B N 1
ATOM 3081 C CA . ILE B 1 68 ? 60.921 14.463 23.496 1.00 11.18 67 ILE B CA 1
ATOM 3082 C C . ILE B 1 68 ? 60.337 13.172 24.015 1.00 10.20 67 ILE B C 1
ATOM 3083 O O . ILE B 1 68 ? 60.109 13.040 25.232 1.00 11.93 67 ILE B O 1
ATOM 3088 N N . ILE B 1 69 ? 60.069 12.215 23.113 1.00 10.36 68 ILE B N 1
ATOM 3089 C CA . ILE B 1 69 ? 59.668 10.887 23.495 1.00 9.54 68 ILE B CA 1
ATOM 3090 C C . ILE B 1 69 ? 60.499 9.840 22.777 1.00 10.89 68 ILE B C 1
ATOM 3091 O O . ILE B 1 69 ? 61.098 10.114 21.719 1.00 9.42 68 ILE B O 1
ATOM 3096 N N . TRP B 1 70 ? 60.531 8.650 23.367 1.00 11.27 69 TRP B N 1
ATOM 3097 C CA . TRP B 1 70 ? 61.084 7.464 22.736 1.00 12.14 69 TRP B CA 1
ATOM 3098 C C . TRP B 1 70 ? 59.982 6.429 22.727 1.00 11.63 69 TRP B C 1
ATOM 3099 O O . TRP B 1 70 ? 59.465 6.059 23.765 1.00 12.18 69 TRP B O 1
ATOM 3110 N N . THR B 1 71 ? 59.600 5.985 21.537 1.00 10.29 70 THR B N 1
ATOM 3111 C CA . THR B 1 71 ? 58.506 5.047 21.407 1.00 9.41 70 THR B CA 1
ATOM 3112 C C . THR B 1 71 ? 58.644 4.134 20.190 1.00 8.73 70 THR B C 1
ATOM 3113 O O . THR B 1 71 ? 59.523 4.303 19.345 1.00 11.46 70 THR B O 1
ATOM 3117 N N . VAL B 1 72 ? 57.778 3.122 20.173 1.00 9.65 71 VAL B N 1
ATOM 3118 C CA . VAL B 1 72 ? 57.588 2.202 19.057 1.00 11.59 71 VAL B CA 1
ATOM 3119 C C . VAL B 1 72 ? 56.432 2.737 18.215 1.00 9.80 71 VAL B C 1
ATOM 3120 O O . VAL B 1 72 ? 55.323 2.941 18.716 1.00 11.44 71 VAL B O 1
ATOM 3124 N N . LEU B 1 73 ? 56.690 2.973 16.938 1.00 9.82 72 LEU B N 1
ATOM 3125 C CA . LEU B 1 73 ? 55.658 3.508 16.063 1.00 10.21 72 LEU B CA 1
ATOM 3126 C C . LEU B 1 73 ? 54.446 2.604 16.055 1.00 13.35 72 LEU B C 1
ATOM 3127 O O . LEU B 1 73 ? 53.322 3.106 16.150 1.00 12.61 72 LEU B O 1
ATOM 3132 N N . GLY B 1 74 ? 54.667 1.293 16.031 1.00 11.41 73 GLY B N 1
ATOM 3133 C CA . GLY B 1 74 ? 53.577 0.325 15.922 1.00 13.35 73 GLY B CA 1
ATOM 3134 C C . GLY B 1 74 ? 52.711 0.178 17.159 1.00 13.78 73 GLY B C 1
ATOM 3135 O O . GLY B 1 74 ? 51.750 -0.575 17.136 1.00 17.77 73 GLY B O 1
ATOM 3136 N N . TYR B 1 75 ? 53.052 0.856 18.257 1.00 12.86 74 TYR B N 1
ATOM 3137 C CA . TYR B 1 75 ? 52.150 0.928 19.379 1.00 12.96 74 TYR B CA 1
ATOM 3138 C C . TYR B 1 75 ? 50.826 1.569 18.940 1.00 19.02 74 TYR B C 1
ATOM 3139 O O . TYR B 1 75 ? 49.820 1.329 19.587 1.00 16.92 74 TYR B O 1
ATOM 3148 N N . ASN B 1 76 ? 50.843 2.407 17.894 1.00 12.53 75 ASN B N 1
ATOM 3149 C CA . ASN B 1 76 ? 49.611 2.893 17.236 1.00 11.82 75 ASN B CA 1
ATOM 3150 C C . ASN B 1 76 ? 49.511 2.113 15.923 1.00 10.55 75 ASN B C 1
ATOM 3151 O O . ASN B 1 76 ? 49.909 2.603 14.863 1.00 12.24 75 ASN B O 1
ATOM 3156 N N . SER B 1 77 ? 48.987 0.903 15.978 1.00 14.05 76 SER B N 1
ATOM 3157 C CA . SER B 1 77 ? 49.040 0.047 14.828 1.00 13.33 76 SER B CA 1
ATOM 3158 C C . SER B 1 77 ? 48.277 0.664 13.682 1.00 11.43 76 SER B C 1
ATOM 3159 O O . SER B 1 77 ? 47.141 1.163 13.856 1.00 12.40 76 SER B O 1
ATOM 3162 N N . GLY B 1 78 ? 48.928 0.659 12.519 1.00 16.34 77 GLY B N 1
ATOM 3163 C CA . GLY B 1 78 ? 48.363 1.185 11.300 1.00 16.54 77 GLY B CA 1
ATOM 3164 C C . GLY B 1 78 ? 48.540 2.657 11.057 1.00 14.76 77 GLY B C 1
ATOM 3165 O O . GLY B 1 78 ? 48.244 3.161 9.964 1.00 17.63 77 GLY B O 1
ATOM 3166 N N . ARG B 1 79 ? 49.055 3.377 12.057 1.00 11.28 78 ARG B N 1
ATOM 3167 C CA . ARG B 1 79 ? 49.229 4.841 11.943 1.00 7.52 78 ARG B CA 1
ATOM 3168 C C . ARG B 1 79 ? 50.385 5.299 11.022 1.00 11.08 78 ARG B C 1
ATOM 3169 O O . ARG B 1 79 ? 50.365 6.419 10.491 1.00 14.20 78 ARG B O 1
ATOM 3177 N N . PHE B 1 80 ? 51.388 4.437 10.840 1.00 12.05 79 PHE B N 1
ATOM 3178 C CA . PHE B 1 80 ? 52.562 4.726 10.033 1.00 14.68 79 PHE B CA 1
ATOM 3179 C C . PHE B 1 80 ? 52.725 3.639 8.956 1.00 12.40 79 PHE B C 1
ATOM 3180 O O . PHE B 1 80 ? 53.601 2.791 9.045 1.00 11.88 79 PHE B O 1
ATOM 3188 N N . PRO B 1 81 ? 51.843 3.636 7.948 1.00 10.72 80 PRO B N 1
ATOM 3189 C CA . PRO B 1 81 ? 51.831 2.556 6.963 1.00 14.05 80 PRO B CA 1
ATOM 3190 C C . PRO B 1 81 ? 53.145 2.340 6.193 1.00 11.85 80 PRO B C 1
ATOM 3191 O O . PRO B 1 81 ? 53.549 1.191 5.983 1.00 14.50 80 PRO B O 1
ATOM 3195 N N . ARG B 1 82 ? 53.827 3.418 5.802 1.00 11.92 81 ARG B N 1
ATOM 3196 C CA . ARG B 1 82 ? 55.135 3.269 5.099 1.00 10.27 81 ARG B CA 1
ATOM 3197 C C . ARG B 1 82 ? 56.196 2.664 6.011 1.00 12.23 81 ARG B C 1
ATOM 3198 O O . ARG B 1 82 ? 57.031 1.877 5.562 1.00 12.17 81 ARG B O 1
ATOM 3206 N N . ALA B 1 83 ? 56.142 2.979 7.310 1.00 13.28 82 ALA B N 1
ATOM 3207 C CA . ALA B 1 83 ? 57.085 2.431 8.269 1.00 13.22 82 ALA B CA 1
ATOM 3208 C C . ALA B 1 83 ? 57.000 0.922 8.389 1.00 12.51 82 ALA B C 1
ATOM 3209 O O . ALA B 1 83 ? 58.006 0.264 8.711 1.00 14.15 82 ALA B O 1
ATOM 3211 N N . GLU B 1 84 ? 55.812 0.371 8.140 1.00 13.35 83 GLU B N 1
ATOM 3212 C CA . GLU B 1 84 ? 55.542 -1.056 8.307 1.00 15.03 83 GLU B CA 1
ATOM 3213 C C . GLU B 1 84 ? 56.411 -1.956 7.432 1.00 12.19 83 GLU B C 1
ATOM 3214 O O . GLU B 1 84 ? 56.596 -3.121 7.747 1.00 12.61 83 GLU B O 1
ATOM 3220 N N . VAL B 1 85 ? 57.040 -1.421 6.389 1.00 10.61 84 VAL B N 1
ATOM 3221 C CA . VAL B 1 85 ? 57.883 -2.249 5.559 1.00 12.24 84 VAL B CA 1
ATOM 3222 C C . VAL B 1 85 ? 59.049 -2.821 6.400 1.00 14.77 84 VAL B C 1
ATOM 3223 O O . VAL B 1 85 ? 59.548 -3.926 6.117 1.00 14.03 84 VAL B O 1
ATOM 3227 N N . PHE B 1 86 ? 59.450 -2.104 7.459 1.00 11.00 85 PHE B N 1
ATOM 3228 C CA . PHE B 1 86 ? 60.570 -2.588 8.307 1.00 10.24 85 PHE B CA 1
ATOM 3229 C C . PHE B 1 86 ? 60.214 -3.712 9.281 1.00 17.56 85 PHE B C 1
ATOM 3230 O O . PHE B 1 86 ? 61.092 -4.236 9.982 1.00 14.92 85 PHE B O 1
ATOM 3238 N N . ASP B 1 87 ? 58.941 -4.109 9.288 1.00 12.61 86 ASP B N 1
ATOM 3239 C CA . ASP B 1 87 ? 58.437 -5.203 10.103 1.00 8.44 86 ASP B CA 1
ATOM 3240 C C . ASP B 1 87 ? 58.566 -6.542 9.343 1.00 12.59 86 ASP B C 1
ATOM 3241 O O . ASP B 1 87 ? 58.244 -7.573 9.893 1.00 15.51 86 ASP B O 1
ATOM 3246 N N . LEU B 1 88 ? 58.979 -6.520 8.070 1.00 13.19 87 LEU B N 1
ATOM 3247 C CA . LEU B 1 88 ? 58.882 -7.726 7.244 1.00 13.88 87 LEU B CA 1
ATOM 3248 C C . LEU B 1 88 ? 59.920 -8.774 7.672 1.00 9.89 87 LEU B C 1
ATOM 3249 O O . LEU B 1 88 ? 61.040 -8.404 8.062 1.00 14.06 87 LEU B O 1
ATOM 3254 N N . PRO B 1 89 ? 59.568 -10.064 7.548 1.00 12.35 88 PRO B N 1
ATOM 3255 C CA . PRO B 1 89 ? 60.503 -11.094 7.974 1.00 17.28 88 PRO B CA 1
ATOM 3256 C C . PRO B 1 89 ? 61.769 -11.112 7.130 1.00 14.08 88 PRO B C 1
ATOM 3257 O O . PRO B 1 89 ? 61.756 -10.937 5.894 1.00 17.04 88 PRO B O 1
ATOM 3261 N N . PHE B 1 90 ? 62.884 -11.270 7.819 1.00 12.60 89 PHE B N 1
ATOM 3262 C CA . PHE B 1 90 ? 64.205 -11.343 7.192 1.00 12.38 89 PHE B CA 1
ATOM 3263 C C . PHE B 1 90 ? 64.676 -10.106 6.421 1.00 16.14 89 PHE B C 1
ATOM 3264 O O . PHE B 1 90 ? 65.641 -10.164 5.660 1.00 15.66 89 PHE B O 1
ATOM 3272 N N . LEU B 1 91 ? 64.046 -8.958 6.683 1.00 13.86 90 LEU B N 1
ATOM 3273 C CA . LEU B 1 91 ? 64.543 -7.690 6.183 1.00 14.98 90 LEU B CA 1
ATOM 3274 C C . LEU B 1 91 ? 65.783 -7.176 6.905 1.00 15.31 90 LEU B C 1
ATOM 3275 O O . LEU B 1 91 ? 66.679 -6.678 6.255 1.00 16.44 90 LEU B O 1
ATOM 3280 N N . PRO B 1 92 ? 65.841 -7.282 8.249 1.00 11.18 91 PRO B N 1
ATOM 3281 C CA . PRO B 1 92 ? 66.914 -6.590 8.935 1.00 11.38 91 PRO B CA 1
ATOM 3282 C C . PRO B 1 92 ? 68.183 -7.392 8.985 1.00 14.07 91 PRO B C 1
ATOM 3283 O O . PRO B 1 92 ? 68.148 -8.627 8.843 1.00 14.80 91 PRO B O 1
ATOM 3287 N N . THR B 1 93 ? 69.273 -6.680 9.199 1.00 16.75 92 THR B N 1
ATOM 3288 C CA . THR B 1 93 ? 70.568 -7.290 9.469 1.00 16.49 92 THR B CA 1
ATOM 3289 C C . THR B 1 93 ? 70.875 -7.106 10.961 1.00 13.83 92 THR B C 1
ATOM 3290 O O . THR B 1 93 ? 70.368 -7.881 11.760 1.00 22.98 92 THR B O 1
ATOM 3294 N N . SER B 1 94 ? 71.683 -6.108 11.323 1.00 11.61 93 SER B N 1
ATOM 3295 C CA . SER B 1 94 ? 71.944 -5.737 12.720 1.00 12.48 93 SER B CA 1
ATOM 3296 C C . SER B 1 94 ? 70.963 -4.618 13.094 1.00 12.85 93 SER B C 1
ATOM 3297 O O . SER B 1 94 ? 70.458 -3.912 12.222 1.00 15.68 93 SER B O 1
ATOM 3300 N N . GLY B 1 95 ? 70.728 -4.441 14.377 1.00 17.22 94 GLY B N 1
ATOM 3301 C CA . GLY B 1 95 ? 70.045 -3.248 14.851 1.00 14.15 94 GLY B CA 1
ATOM 3302 C C . GLY B 1 95 ? 70.729 -1.969 14.421 1.00 13.95 94 GLY B C 1
ATOM 3303 O O . GLY B 1 95 ? 70.060 -1.011 13.991 1.00 12.71 94 GLY B O 1
ATOM 3304 N N . ALA B 1 96 ? 72.059 -1.930 14.477 1.00 15.20 95 ALA B N 1
ATOM 3305 C CA . ALA B 1 96 ? 72.792 -0.753 14.058 1.00 14.76 95 ALA B CA 1
ATOM 3306 C C . ALA B 1 96 ? 72.578 -0.373 12.593 1.00 17.41 95 ALA B C 1
ATOM 3307 O O . ALA B 1 96 ? 72.188 0.746 12.294 1.00 13.70 95 ALA B O 1
ATOM 3309 N N . ALA B 1 97 ? 72.846 -1.301 11.686 1.00 12.70 96 ALA B N 1
ATOM 3310 C CA . ALA B 1 97 ? 72.770 -1.003 10.282 1.00 15.22 96 ALA B CA 1
ATOM 3311 C C . ALA B 1 97 ? 71.307 -0.818 9.849 1.00 12.77 96 ALA B C 1
ATOM 3312 O O . ALA B 1 97 ? 71.022 0.080 9.067 1.00 13.62 96 ALA B O 1
ATOM 3314 N N . THR B 1 98 ? 70.395 -1.629 10.374 1.00 10.49 97 THR B N 1
ATOM 3315 C CA . THR B 1 98 ? 68.967 -1.512 10.007 1.00 10.26 97 THR B CA 1
ATOM 3316 C C . THR B 1 98 ? 68.428 -0.169 10.511 1.00 13.40 97 THR B C 1
ATOM 3317 O O . THR B 1 98 ? 67.607 0.488 9.839 1.00 11.64 97 THR B O 1
ATOM 3321 N N . SER B 1 99 ? 68.907 0.255 11.682 1.00 13.92 98 SER B N 1
ATOM 3322 C CA . SER B 1 99 ? 68.523 1.582 12.226 1.00 11.18 98 SER B CA 1
ATOM 3323 C C . SER B 1 99 ? 68.904 2.741 11.318 1.00 14.24 98 SER B C 1
ATOM 3324 O O . SER B 1 99 ? 68.096 3.628 11.044 1.00 11.68 98 SER B O 1
ATOM 3327 N N . GLN B 1 100 ? 70.126 2.707 10.808 1.00 12.68 99 GLN B N 1
ATOM 3328 C CA . GLN B 1 100 ? 70.613 3.730 9.911 1.00 11.55 99 GLN B CA 1
ATOM 3329 C C . GLN B 1 100 ? 69.794 3.708 8.620 1.00 13.60 99 GLN B C 1
ATOM 3330 O O . GLN B 1 100 ? 69.427 4.771 8.119 1.00 13.68 99 GLN B O 1
ATOM 3336 N N . ALA B 1 101 ? 69.447 2.519 8.130 1.00 12.21 100 ALA B N 1
ATOM 3337 C CA . ALA B 1 101 ? 68.579 2.394 6.946 1.00 11.80 100 ALA B CA 1
ATOM 3338 C C . ALA B 1 101 ? 67.187 2.972 7.214 1.00 12.91 100 ALA B C 1
ATOM 3339 O O . ALA B 1 101 ? 66.625 3.696 6.385 1.00 11.74 100 ALA B O 1
ATOM 3341 N N . ALA B 1 102 ? 66.638 2.662 8.381 1.00 12.73 101 ALA B N 1
ATOM 3342 C CA . ALA B 1 102 ? 65.307 3.152 8.738 1.00 11.76 101 ALA B CA 1
ATOM 3343 C C . ALA B 1 102 ? 65.258 4.672 8.798 1.00 12.32 101 ALA B C 1
ATOM 3344 O O . ALA B 1 102 ? 64.299 5.310 8.320 1.00 10.96 101 ALA B O 1
ATOM 3346 N N . HIS B 1 103 ? 66.279 5.285 9.393 1.00 10.26 102 HIS B N 1
ATOM 3347 C CA . HIS B 1 103 ? 66.344 6.744 9.445 1.00 9.96 102 HIS B CA 1
ATOM 3348 C C . HIS B 1 103 ? 66.339 7.386 8.051 1.00 10.58 102 HIS B C 1
ATOM 3349 O O . HIS B 1 103 ? 65.559 8.302 7.799 1.00 12.78 102 HIS B O 1
ATOM 3356 N N . GLU B 1 104 ? 67.192 6.869 7.170 1.00 11.20 103 GLU B N 1
ATOM 3357 C CA . GLU B 1 104 ? 67.277 7.364 5.830 1.00 11.50 103 GLU B CA 1
ATOM 3358 C C . GLU B 1 104 ? 65.954 7.158 5.108 1.00 10.96 103 GLU B C 1
ATOM 3359 O O . GLU B 1 104 ? 65.485 8.055 4.426 1.00 12.55 103 GLU B O 1
ATOM 3365 N N . TYR B 1 105 ? 65.384 5.962 5.221 1.00 10.88 104 TYR B N 1
ATOM 3366 C CA . TYR B 1 105 ? 64.088 5.679 4.612 1.00 10.29 104 TYR B CA 1
ATOM 3367 C C . TYR B 1 105 ? 63.037 6.646 5.104 1.00 11.06 104 TYR B C 1
ATOM 3368 O O . TYR B 1 105 ? 62.232 7.118 4.329 1.00 11.42 104 TYR B O 1
ATOM 3377 N N . ALA B 1 106 ? 63.003 6.892 6.408 1.00 12.59 105 ALA B N 1
ATOM 3378 C CA . ALA B 1 106 ? 62.033 7.821 6.969 1.00 11.36 105 ALA B CA 1
ATOM 3379 C C . ALA B 1 106 ? 62.199 9.251 6.468 1.00 10.16 105 ALA B C 1
ATOM 3380 O O . ALA B 1 106 ? 61.194 9.926 6.189 1.00 13.50 105 ALA B O 1
ATOM 3382 N N . MET B 1 107 ? 63.449 9.712 6.361 1.00 10.39 106 MET B N 1
ATOM 3383 C CA . MET B 1 107 ? 63.703 11.062 5.878 1.00 12.78 106 MET B CA 1
ATOM 3384 C C . MET B 1 107 ? 63.244 11.216 4.444 1.00 14.56 106 MET B C 1
ATOM 3385 O O . MET B 1 107 ? 62.761 12.276 4.078 1.00 17.00 106 MET B O 1
ATOM 3390 N N . THR B 1 108 ? 63.322 10.142 3.673 1.00 10.31 107 THR B N 1
ATOM 3391 C CA . THR B 1 108 ? 62.879 10.157 2.253 1.00 12.56 107 THR B CA 1
ATOM 3392 C C . THR B 1 108 ? 61.376 10.063 2.105 1.00 14.43 107 THR B C 1
ATOM 3393 O O . THR B 1 108 ? 60.759 10.849 1.390 1.00 12.85 107 THR B O 1
ATOM 3397 N N . HIS B 1 109 ? 60.785 9.110 2.800 1.00 12.08 108 HIS B N 1
ATOM 3398 C CA . HIS B 1 109 ? 59.425 8.653 2.476 1.00 11.60 108 HIS B CA 1
ATOM 3399 C C . HIS B 1 109 ? 58.377 8.980 3.513 1.00 13.33 108 HIS B C 1
ATOM 3400 O O . HIS B 1 109 ? 57.186 8.846 3.226 1.00 16.67 108 HIS B O 1
ATOM 3407 N N . MET B 1 110 ? 58.817 9.331 4.723 1.00 11.49 109 MET B N 1
ATOM 3408 C CA . MET B 1 110 ? 57.894 9.481 5.853 1.00 12.83 109 MET B CA 1
ATOM 3409 C C . MET B 1 110 ? 57.718 10.918 6.324 1.00 12.66 109 MET B C 1
ATOM 3410 O O . MET B 1 110 ? 57.299 11.154 7.480 1.00 15.05 109 MET B O 1
ATOM 3415 N N . GLN B 1 111 ? 57.941 11.899 5.455 1.00 10.82 110 GLN B N 1
ATOM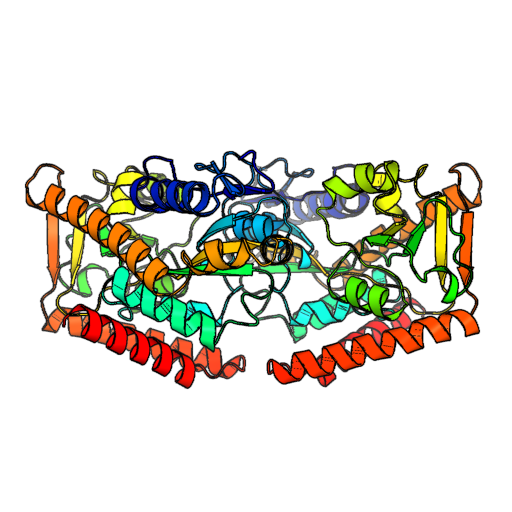 3416 C CA . GLN B 1 111 ? 57.839 13.293 5.914 1.00 16.09 110 GLN B CA 1
ATOM 3417 C C . GLN B 1 111 ? 56.408 13.652 6.310 1.00 15.65 110 GLN B C 1
ATOM 3418 O O . GLN B 1 111 ? 56.215 14.462 7.228 1.00 17.52 110 GLN B O 1
ATOM 3424 N N . ASP B 1 112 ? 55.431 13.073 5.618 1.00 15.56 111 ASP B N 1
ATOM 3425 C CA . ASP B 1 112 ? 54.030 13.266 6.010 1.00 17.96 111 ASP B CA 1
ATOM 3426 C C . ASP B 1 112 ? 53.620 12.421 7.190 1.00 13.55 111 ASP B C 1
ATOM 3427 O O . ASP B 1 112 ? 52.950 12.934 8.114 1.00 16.53 111 ASP B O 1
ATOM 3432 N N . GLU B 1 113 ? 54.050 11.152 7.217 1.00 12.79 112 GLU B N 1
ATOM 3433 C CA . GLU B 1 113 ? 53.739 10.303 8.345 1.00 11.28 112 GLU B CA 1
ATOM 3434 C C . GLU B 1 113 ? 54.308 10.815 9.667 1.00 15.92 112 GLU B C 1
ATOM 3435 O O . GLU B 1 113 ? 53.731 10.505 10.691 1.00 16.77 112 GLU B O 1
ATOM 3441 N N . LEU B 1 114 ? 55.440 11.558 9.636 1.00 12.30 113 LEU B N 1
ATOM 3442 C CA . LEU B 1 114 ? 56.058 12.092 10.834 1.00 11.10 113 LEU B CA 1
ATOM 3443 C C . LEU B 1 114 ? 55.890 13.601 10.957 1.00 11.55 113 LEU B C 1
ATOM 3444 O O . LEU B 1 114 ? 56.625 14.256 11.705 1.00 12.71 113 LEU B O 1
ATOM 3449 N N . GLU B 1 115 ? 54.872 14.171 10.300 1.00 14.08 114 GLU B N 1
ATOM 3450 C CA . GLU B 1 115 ? 54.701 15.622 10.355 1.00 13.93 114 GLU B CA 1
ATOM 3451 C C . GLU B 1 115 ? 54.459 16.005 11.808 1.00 12.42 114 GLU B C 1
ATOM 3452 O O . GLU B 1 115 ? 53.738 15.313 12.541 1.00 15.13 114 GLU B O 1
ATOM 3458 N N . GLY B 1 116 ? 55.065 17.111 12.231 1.00 14.77 115 GLY B N 1
ATOM 3459 C CA . GLY B 1 116 ? 54.845 17.602 13.593 1.00 14.43 115 GLY B CA 1
ATOM 3460 C C . GLY B 1 116 ? 55.848 17.086 14.617 1.00 10.14 115 GLY B C 1
ATOM 3461 O O . GLY B 1 116 ? 55.820 17.537 15.775 1.00 12.07 115 GLY B O 1
ATOM 3462 N N . VAL B 1 117 ? 56.740 16.170 14.219 1.00 12.07 116 VAL B N 1
ATOM 3463 C CA . VAL B 1 117 ? 57.873 15.822 15.060 1.00 13.60 116 VAL B CA 1
ATOM 3464 C C . VAL B 1 117 ? 59.181 16.042 14.330 1.00 12.77 116 VAL B C 1
ATOM 3465 O O . VAL B 1 117 ? 59.272 15.802 13.114 1.00 13.78 116 VAL B O 1
ATOM 3469 N N . TYR B 1 118 ? 60.176 16.505 15.103 1.00 13.19 117 TYR B N 1
ATOM 3470 C CA . TYR B 1 118 ? 61.570 16.569 14.671 1.00 12.82 117 TYR B CA 1
ATOM 3471 C C . TYR B 1 118 ? 62.231 15.225 15.063 1.00 11.57 117 TYR B C 1
ATOM 3472 O O . TYR B 1 118 ? 62.262 14.873 16.266 1.00 12.21 117 TYR B O 1
ATOM 3481 N N . PRO B 1 119 ? 62.643 14.419 14.071 1.00 13.67 118 PRO B N 1
ATOM 3482 C CA . PRO B 1 119 ? 63.202 13.089 14.374 1.00 11.52 118 PRO B CA 1
ATOM 3483 C C . PRO B 1 119 ? 64.674 13.171 14.788 1.00 9.41 118 PRO B C 1
ATOM 3484 O O . PRO B 1 119 ? 65.551 13.429 13.967 1.00 16.30 118 PRO B O 1
ATOM 3488 N N . ILE B 1 120 ? 64.927 13.024 16.075 1.00 11.43 119 ILE B N 1
ATOM 3489 C CA . ILE B 1 120 ? 66.307 12.922 16.595 1.00 11.29 119 ILE B CA 1
ATOM 3490 C C . ILE B 1 120 ? 66.921 11.633 16.086 1.00 12.69 119 ILE B C 1
ATOM 3491 O O . ILE B 1 120 ? 68.075 11.600 15.648 1.00 13.20 119 ILE B O 1
ATOM 3496 N N . ALA B 1 121 ? 66.151 10.559 16.144 1.00 12.31 120 ALA B N 1
ATOM 3497 C CA . ALA B 1 121 ? 66.555 9.305 15.526 1.00 12.45 120 ALA B CA 1
ATOM 3498 C C . ALA B 1 121 ? 65.362 8.411 15.227 1.00 9.74 120 ALA B C 1
ATOM 3499 O O . ALA B 1 121 ? 64.568 8.156 16.085 1.00 12.09 120 ALA B O 1
ATOM 3501 N N . VAL B 1 122 ? 65.239 7.992 13.985 1.00 9.88 121 VAL B N 1
ATOM 3502 C CA . VAL B 1 122 ? 64.340 6.906 13.577 1.00 10.14 121 VAL B CA 1
ATOM 3503 C C . VAL B 1 122 ? 65.220 5.684 13.428 1.00 11.87 121 VAL B C 1
ATOM 3504 O O . VAL B 1 122 ? 66.163 5.695 12.633 1.00 12.56 121 VAL B O 1
ATOM 3508 N N . HIS B 1 123 ? 64.876 4.633 14.143 1.00 10.65 122 HIS B N 1
ATOM 3509 C CA . HIS B 1 123 ? 65.743 3.474 14.284 1.00 10.80 122 HIS B CA 1
ATOM 3510 C C . HIS B 1 123 ? 64.926 2.210 14.411 1.00 12.28 122 HIS B C 1
ATOM 3511 O O . HIS B 1 123 ? 63.686 2.230 14.292 1.00 10.91 122 HIS B O 1
ATOM 3518 N N . THR B 1 124 ? 65.601 1.070 14.600 1.00 9.34 123 THR B N 1
ATOM 3519 C CA . THR B 1 124 ? 64.930 -0.176 14.882 1.00 12.38 123 THR B CA 1
ATOM 3520 C C . THR B 1 124 ? 65.569 -0.751 16.118 1.00 15.18 123 THR B C 1
ATOM 3521 O O . THR B 1 124 ? 66.644 -0.316 16.525 1.00 12.82 123 THR B O 1
ATOM 3525 N N . HIS B 1 125 ? 64.907 -1.716 16.719 1.00 12.76 124 HIS B N 1
ATOM 3526 C CA . HIS B 1 125 ? 65.548 -2.482 17.807 1.00 14.61 124 HIS B CA 1
ATOM 3527 C C . HIS B 1 125 ? 66.397 -3.612 17.218 1.00 14.79 124 HIS B C 1
ATOM 3528 O O . HIS B 1 125 ? 66.545 -3.742 15.980 1.00 14.17 124 HIS B O 1
ATOM 3535 N N . SER B 1 126 ? 67.022 -4.371 18.108 1.00 12.85 125 SER B N 1
ATOM 3536 C CA . SER B 1 126 ? 67.821 -5.497 17.695 1.00 17.74 125 SER B CA 1
ATOM 3537 C C . SER B 1 126 ? 66.885 -6.600 17.217 1.00 11.27 125 SER B C 1
ATOM 3538 O O . SER B 1 126 ? 65.818 -6.803 17.793 1.00 16.53 125 SER B O 1
ATOM 3541 N N . PRO B 1 127 ? 67.279 -7.323 16.162 1.00 15.34 126 PRO B N 1
ATOM 3542 C CA . PRO B 1 127 ? 66.355 -8.311 15.640 1.00 14.25 126 PRO B CA 1
ATOM 3543 C C . PRO B 1 127 ? 66.019 -9.369 16.656 1.00 17.25 126 PRO B C 1
ATOM 3544 O O . PRO B 1 127 ? 66.870 -9.737 17.482 1.00 16.09 126 PRO B O 1
ATOM 3548 N N . GLY B 1 128 ? 64.771 -9.815 16.617 1.00 13.20 127 GLY B N 1
ATOM 3549 C CA . GLY B 1 128 ? 64.310 -10.799 17.549 1.00 12.72 127 GLY B CA 1
ATOM 3550 C C . GLY B 1 128 ? 64.603 -12.225 17.159 1.00 13.62 127 GLY B C 1
ATOM 3551 O O . GLY B 1 128 ? 65.257 -12.504 16.155 1.00 15.98 127 GLY B O 1
ATOM 3552 N N . ALA B 1 129 ? 64.089 -13.121 17.983 1.00 15.91 128 ALA B N 1
ATOM 3553 C CA . ALA B 1 129 ? 64.353 -14.535 17.865 1.00 16.16 128 ALA B CA 1
ATOM 3554 C C . ALA B 1 129 ? 63.127 -15.330 18.313 1.00 10.27 128 ALA B C 1
ATOM 3555 O O . ALA B 1 129 ? 62.126 -14.770 18.748 1.00 15.35 128 ALA B O 1
ATOM 3557 N N . LEU B 1 130 ? 63.167 -16.651 18.165 1.00 12.11 129 LEU B N 1
ATOM 3558 C CA . LEU B 1 130 ? 62.060 -17.509 18.568 1.00 11.47 129 LEU B CA 1
ATOM 3559 C C . LEU B 1 130 ? 62.315 -18.054 19.978 1.00 16.19 129 LEU B C 1
ATOM 3560 O O . LEU B 1 130 ? 63.358 -18.652 20.234 1.00 17.15 129 LEU B O 1
ATOM 3565 N N . HIS B 1 131 ? 61.371 -17.849 20.884 1.00 13.66 130 HIS B N 1
ATOM 3566 C CA . HIS B 1 131 ? 61.532 -18.285 22.288 1.00 15.70 130 HIS B CA 1
ATOM 3567 C C . HIS B 1 131 ? 60.377 -19.200 22.631 1.00 15.13 130 HIS B C 1
ATOM 3568 O O . HIS B 1 131 ? 59.219 -18.843 22.468 1.00 17.52 130 HIS B O 1
ATOM 3575 N N . THR B 1 132 ? 60.674 -20.416 23.090 1.00 18.40 131 THR B N 1
ATOM 3576 C CA . THR B 1 132 ? 59.639 -21.368 23.428 1.00 11.61 131 THR B CA 1
ATOM 3577 C C . THR B 1 132 ? 59.946 -22.003 24.818 1.00 12.83 131 THR B C 1
ATOM 3578 O O . THR B 1 132 ? 61.093 -21.995 25.262 1.00 19.83 131 THR B O 1
ATOM 3582 N N . LYS B 1 133 ? 58.904 -22.546 25.414 1.00 23.92 132 LYS B N 1
ATOM 3583 C CA . LYS B 1 133 ? 58.994 -23.225 26.725 1.00 24.65 132 LYS B CA 1
ATOM 3584 C C . LYS B 1 133 ? 59.630 -24.605 26.616 1.00 31.39 132 LYS B C 1
ATOM 3585 O O . LYS B 1 133 ? 60.492 -24.968 27.414 1.00 28.64 132 LYS B O 1
ATOM 3591 N N . GLU B 1 134 ? 59.185 -25.370 25.633 1.00 20.72 133 GLU B N 1
ATOM 3592 C CA . GLU B 1 134 ? 59.560 -26.788 25.528 1.00 32.95 133 GLU B CA 1
ATOM 3593 C C . GLU B 1 134 ? 60.175 -27.174 24.182 1.00 25.09 133 GLU B C 1
ATOM 3594 O O . GLU B 1 134 ? 61.123 -27.952 24.144 1.00 26.02 133 GLU B O 1
ATOM 3600 N N . THR B 1 135 ? 59.631 -26.640 23.088 1.00 21.12 134 THR B N 1
ATOM 3601 C CA . THR B 1 135 ? 59.935 -27.146 21.738 1.00 18.04 134 THR B CA 1
ATOM 3602 C C . THR B 1 135 ? 61.269 -26.559 21.280 1.00 17.51 134 THR B C 1
ATOM 3603 O O . THR B 1 135 ? 61.449 -25.340 21.251 1.00 19.03 134 THR B O 1
ATOM 3607 N N . ARG B 1 136 ? 62.236 -27.426 20.991 1.00 15.58 135 ARG B N 1
ATOM 3608 C CA . ARG B 1 136 ? 63.500 -26.995 20.440 1.00 16.05 135 ARG B CA 1
ATOM 3609 C C . ARG B 1 136 ? 63.305 -26.897 18.934 1.00 19.95 135 ARG B C 1
ATOM 3610 O O . ARG B 1 136 ? 63.119 -27.907 18.255 1.00 19.67 135 ARG B O 1
ATOM 3618 N N . ILE B 1 137 ? 63.300 -25.670 18.416 1.00 13.56 136 ILE B N 1
ATOM 3619 C CA . ILE B 1 137 ? 62.985 -25.469 17.015 1.00 14.72 136 ILE B CA 1
ATOM 3620 C C . ILE B 1 137 ? 64.262 -25.642 16.210 1.00 12.30 136 ILE B C 1
ATOM 3621 O O . ILE B 1 137 ? 65.128 -24.756 16.196 1.00 13.02 136 ILE B O 1
ATOM 3626 N N . GLU B 1 138 ? 64.387 -26.797 15.548 1.00 15.70 137 GLU B N 1
ATOM 3627 C CA . GLU B 1 138 ? 65.569 -27.113 14.729 1.00 11.68 137 GLU B CA 1
ATOM 3628 C C . GLU B 1 138 ? 65.271 -27.121 13.236 1.00 14.97 137 GLU B C 1
ATOM 3629 O O . GLU B 1 138 ? 66.200 -27.185 12.430 1.00 19.79 137 GLU B O 1
ATOM 3635 N N . ALA B 1 139 ? 64.005 -26.995 12.876 1.00 15.38 138 ALA B N 1
ATOM 3636 C CA . ALA B 1 139 ? 63.565 -27.024 11.501 1.00 20.58 138 ALA B CA 1
ATOM 3637 C C . ALA B 1 139 ? 62.208 -26.363 11.386 1.00 16.77 138 ALA B C 1
ATOM 3638 O O . ALA B 1 139 ? 61.458 -26.301 12.353 1.00 19.28 138 ALA B O 1
ATOM 3640 N N . LEU B 1 140 ? 61.884 -25.886 10.193 1.00 18.37 139 LEU B N 1
ATOM 3641 C CA . LEU B 1 140 ? 60.613 -25.189 9.961 1.00 23.07 139 LEU B CA 1
ATOM 3642 C C . LEU B 1 140 ? 59.411 -25.949 10.519 1.00 27.49 139 LEU B C 1
ATOM 3643 O O . LEU B 1 140 ? 58.511 -25.372 11.109 1.00 25.92 139 LEU B O 1
ATOM 3648 N N . GLU B 1 141 ? 59.429 -27.265 10.375 1.00 22.94 140 GLU B N 1
ATOM 3649 C CA . GLU B 1 141 ? 58.345 -28.120 10.775 1.00 20.89 140 GLU B CA 1
ATOM 3650 C C . GLU B 1 141 ? 58.046 -28.069 12.284 1.00 17.30 140 GLU B C 1
ATOM 3651 O O . GLU B 1 141 ? 56.917 -28.339 12.705 1.00 22.65 140 GLU B O 1
ATOM 3657 N N . ASP B 1 142 ? 59.065 -27.728 13.079 1.00 17.11 141 ASP B N 1
ATOM 3658 C CA . ASP B 1 142 ? 58.959 -27.730 14.534 1.00 18.29 141 ASP B CA 1
ATOM 3659 C C . ASP B 1 142 ? 58.095 -26.610 15.090 1.00 16.98 141 ASP B C 1
ATOM 3660 O O . ASP B 1 142 ? 57.672 -26.694 16.234 1.00 17.56 141 ASP B O 1
ATOM 3665 N N . ILE B 1 143 ? 57.881 -25.562 14.314 1.00 16.03 142 ILE B N 1
ATOM 3666 C CA . ILE B 1 143 ? 57.006 -24.477 14.778 1.00 18.76 142 ILE B CA 1
ATOM 3667 C C . ILE B 1 143 ? 55.523 -24.731 14.482 1.00 18.74 142 ILE B C 1
ATOM 3668 O O . ILE B 1 143 ? 54.656 -24.021 14.998 1.00 18.39 142 ILE B O 1
ATOM 3673 N N . GLU B 1 144 ? 55.232 -25.727 13.632 1.00 16.88 143 GLU B N 1
ATOM 3674 C CA . GLU B 1 144 ? 53.863 -26.045 13.259 1.00 19.16 143 GLU B CA 1
ATOM 3675 C C . GLU B 1 144 ? 53.012 -26.325 14.492 1.00 18.49 143 GLU B C 1
ATOM 3676 O O . GLU B 1 144 ? 53.410 -27.089 15.368 1.00 22.59 143 GLU B O 1
ATOM 3682 N N . GLY B 1 145 ? 51.864 -25.659 14.564 1.00 19.50 144 GLY B N 1
ATOM 3683 C CA . GLY B 1 145 ? 50.921 -25.848 15.635 1.00 21.62 144 GLY B CA 1
ATOM 3684 C C . GLY B 1 145 ? 51.215 -25.157 16.949 1.00 20.21 144 GLY B C 1
ATOM 3685 O O . GLY B 1 145 ? 50.399 -25.229 17.873 1.00 32.96 144 GLY B O 1
ATOM 3686 N N . LEU B 1 146 ? 52.368 -24.485 17.064 1.00 18.34 145 LEU B N 1
ATOM 3687 C CA . LEU B 1 146 ? 52.729 -23.799 18.297 1.00 15.39 145 LEU B CA 1
ATOM 3688 C C . LEU B 1 146 ? 51.934 -22.503 18.416 1.00 22.03 145 LEU B C 1
ATOM 3689 O O . LEU B 1 146 ? 51.787 -21.787 17.445 1.00 18.70 145 LEU B O 1
ATOM 3694 N N . LYS B 1 147 ? 51.440 -22.217 19.613 1.00 19.86 146 LYS B N 1
ATOM 3695 C CA . LYS B 1 147 ? 50.742 -20.958 19.908 1.00 21.99 146 LYS B CA 1
ATOM 3696 C C . LYS B 1 147 ? 51.804 -19.908 20.253 1.00 15.26 146 LYS B C 1
ATOM 3697 O O . LYS B 1 147 ? 52.496 -19.949 21.296 1.00 16.99 146 LYS B O 1
ATOM 3703 N N . MET B 1 148 ? 52.001 -18.963 19.324 1.00 17.79 147 MET B N 1
ATOM 3704 C CA . MET B 1 148 ? 53.109 -18.018 19.400 1.00 15.87 147 MET B CA 1
ATOM 3705 C C . MET B 1 148 ? 52.583 -16.575 19.421 1.00 18.40 147 MET B C 1
ATOM 3706 O O . MET B 1 148 ? 51.771 -16.214 18.578 1.00 19.89 147 MET B O 1
ATOM 3711 N N . ARG B 1 149 ? 53.049 -15.775 20.370 1.00 17.59 148 ARG B N 1
ATOM 3712 C CA . ARG B 1 149 ? 52.697 -14.345 20.389 1.00 17.48 148 ARG B CA 1
ATOM 3713 C C . ARG B 1 149 ? 53.683 -13.584 19.554 1.00 17.15 148 ARG B C 1
ATOM 3714 O O . ARG B 1 149 ? 54.870 -13.470 19.904 1.00 19.62 148 ARG B O 1
ATOM 3722 N N . GLY B 1 150 ? 53.203 -13.060 18.444 1.00 16.80 149 GLY B N 1
ATOM 3723 C CA . GLY B 1 150 ? 54.033 -12.206 17.632 1.00 16.53 149 GLY B CA 1
ATOM 3724 C C . GLY B 1 150 ? 53.966 -10.760 18.074 1.00 15.63 149 GLY B C 1
ATOM 3725 O O . GLY B 1 150 ? 52.986 -10.339 18.685 1.00 20.54 149 GLY B O 1
ATOM 3726 N N . PRO B 1 151 ? 54.990 -9.986 17.703 1.00 15.99 150 PRO B N 1
ATOM 3727 C CA . PRO B 1 151 ? 55.222 -8.617 18.076 1.00 26.26 150 PRO B CA 1
ATOM 3728 C C . PRO B 1 151 ? 54.440 -7.604 17.234 1.00 30.33 150 PRO B C 1
ATOM 3729 O O . PRO B 1 151 ? 54.254 -6.474 17.670 1.00 31.34 150 PRO B O 1
ATOM 3733 N N . SER B 1 152 ? 54.003 -8.009 16.044 1.00 19.19 151 SER B N 1
ATOM 3734 C CA . SER B 1 152 ? 53.471 -7.088 15.041 1.00 20.27 151 SER B CA 1
ATOM 3735 C C . SER B 1 152 ? 52.546 -7.847 14.125 1.00 17.69 151 SER B C 1
ATOM 3736 O O . SER B 1 152 ? 52.549 -9.079 14.101 1.00 15.77 151 SER B O 1
ATOM 3739 N N . ARG B 1 153 ? 51.751 -7.109 13.370 1.00 18.23 152 ARG B N 1
ATOM 3740 C CA . ARG B 1 153 ? 50.837 -7.710 12.411 1.00 20.28 152 ARG B CA 1
ATOM 3741 C C . ARG B 1 153 ? 51.540 -8.610 11.393 1.00 21.21 152 ARG B C 1
ATOM 3742 O O . ARG B 1 153 ? 51.072 -9.728 11.111 1.00 16.53 152 ARG B O 1
ATOM 3750 N N . LEU B 1 154 ? 52.636 -8.102 10.829 1.00 16.40 153 LEU B N 1
ATOM 3751 C CA . LEU B 1 154 ? 53.356 -8.822 9.747 1.00 15.12 153 LEU B CA 1
ATOM 3752 C C . LEU B 1 154 ? 54.110 -10.054 10.249 1.00 16.71 153 LEU B C 1
ATOM 3753 O O . LEU B 1 154 ? 54.200 -11.064 9.550 1.00 17.30 153 LEU B O 1
ATOM 3758 N N . VAL B 1 155 ? 54.648 -9.986 11.464 1.00 15.42 154 VAL B N 1
ATOM 3759 C CA . VAL B 1 155 ? 55.222 -11.182 12.076 1.00 17.96 154 VAL B CA 1
ATOM 3760 C C . VAL B 1 155 ? 54.118 -12.196 12.415 1.00 15.48 154 VAL B C 1
ATOM 3761 O O . VAL B 1 155 ? 54.328 -13.398 12.231 1.00 15.13 154 VAL B O 1
ATOM 3765 N N . ASN B 1 156 ? 52.940 -11.730 12.856 1.00 14.32 155 ASN B N 1
ATOM 3766 C CA . ASN B 1 156 ? 51.829 -12.671 13.100 1.00 15.65 155 ASN B CA 1
ATOM 3767 C C . ASN B 1 156 ? 51.417 -13.340 11.789 1.00 13.07 155 ASN B C 1
ATOM 3768 O O . ASN B 1 156 ? 51.161 -14.537 11.752 1.00 14.30 155 ASN B O 1
ATOM 3773 N N . ARG B 1 157 ? 51.411 -12.602 10.690 1.00 13.89 156 ARG B N 1
ATOM 3774 C CA . ARG B 1 157 ? 51.115 -13.208 9.372 1.00 12.71 156 ARG B CA 1
ATOM 3775 C C . ARG B 1 157 ? 52.174 -14.236 8.973 1.00 14.13 156 ARG B C 1
ATOM 3776 O O . ARG B 1 157 ? 51.841 -15.342 8.490 1.00 15.56 156 ARG B O 1
ATOM 3784 N N . TYR B 1 158 ? 53.437 -13.905 9.248 1.00 13.32 157 TYR B N 1
ATOM 3785 C CA . TYR B 1 158 ? 54.540 -14.828 8.976 1.00 12.59 157 TYR B CA 1
ATOM 3786 C C . TYR B 1 158 ? 54.401 -16.121 9.793 1.00 13.80 157 TYR B C 1
ATOM 3787 O O . TYR B 1 158 ? 54.524 -17.240 9.240 1.00 13.58 157 TYR B O 1
ATOM 3796 N N . LEU B 1 159 ? 54.082 -15.975 11.081 1.00 13.87 158 LEU B N 1
ATOM 3797 C CA . LEU B 1 159 ? 53.839 -17.123 11.924 1.00 13.16 158 LEU B CA 1
ATOM 3798 C C . LEU B 1 159 ? 52.745 -18.020 11.357 1.00 14.88 158 LEU B C 1
ATOM 3799 O O . LEU B 1 159 ? 52.906 -19.262 11.318 1.00 15.62 158 LEU B O 1
ATOM 3804 N N . ALA B 1 160 ? 51.665 -17.409 10.882 1.00 12.81 159 ALA B N 1
ATOM 3805 C CA . ALA B 1 160 ? 50.553 -18.164 10.323 1.00 12.69 159 ALA B CA 1
ATOM 3806 C C . ALA B 1 160 ? 50.996 -18.929 9.082 1.00 15.95 159 ALA B C 1
ATOM 3807 O O . ALA B 1 160 ? 50.659 -20.103 8.928 1.00 17.71 159 ALA B O 1
ATOM 3809 N N . LYS B 1 161 ? 51.790 -18.292 8.234 1.00 14.10 160 LYS B N 1
ATOM 3810 C CA . LYS B 1 161 ? 52.312 -18.983 7.033 1.00 18.01 160 LYS B CA 1
ATOM 3811 C C . LYS B 1 161 ? 53.274 -20.110 7.359 1.00 17.08 160 LYS B C 1
ATOM 3812 O O . LYS B 1 161 ? 53.368 -21.077 6.631 1.00 21.93 160 LYS B O 1
ATOM 3818 N N . LEU B 1 162 ? 54.012 -19.973 8.450 1.00 15.12 161 LEU B N 1
ATOM 3819 C CA . LEU B 1 162 ? 54.865 -21.072 8.899 1.00 17.41 161 LEU B CA 1
ATOM 3820 C C . LEU B 1 162 ? 54.113 -22.275 9.482 1.00 22.48 161 LEU B C 1
ATOM 3821 O O . LEU B 1 162 ? 54.717 -23.309 9.725 1.00 22.99 161 LEU B O 1
ATOM 3826 N N . GLY B 1 163 ? 52.822 -22.114 9.750 1.00 19.38 162 GLY B N 1
ATOM 3827 C CA . GLY B 1 163 ? 52.012 -23.165 10.317 1.00 16.75 162 GLY B CA 1
ATOM 3828 C C . GLY B 1 163 ? 51.838 -23.053 11.808 1.00 19.90 162 GLY B C 1
ATOM 3829 O O . GLY B 1 163 ? 51.250 -23.927 12.399 1.00 21.88 162 GLY B O 1
ATOM 3830 N N . ALA B 1 164 ? 52.355 -21.985 12.413 1.00 18.33 163 ALA B N 1
ATOM 3831 C CA . ALA B 1 164 ? 52.106 -21.683 13.827 1.00 19.22 163 ALA B CA 1
ATOM 3832 C C . ALA B 1 164 ? 50.751 -21.009 13.941 1.00 18.87 163 ALA B C 1
ATOM 3833 O O . ALA B 1 164 ? 50.157 -20.608 12.941 1.00 21.05 163 ALA B O 1
ATOM 3835 N N . GLU B 1 165 ? 50.243 -20.934 15.166 1.00 18.19 164 GLU B N 1
ATOM 3836 C CA . GLU B 1 165 ? 48.996 -20.258 15.457 1.00 20.57 164 GLU B CA 1
ATOM 3837 C C . GLU B 1 165 ? 49.358 -18.944 16.170 1.00 18.86 164 GLU B C 1
ATOM 3838 O O . GLU B 1 165 ? 49.663 -18.932 17.371 1.00 19.95 164 GLU B O 1
ATOM 3844 N N . PRO B 1 166 ? 49.343 -17.813 15.434 1.00 24.98 165 PRO B N 1
ATOM 3845 C CA . PRO B 1 166 ? 49.654 -16.536 16.079 1.00 19.06 165 PRO B CA 1
ATOM 3846 C C . PRO B 1 166 ? 48.539 -16.084 17.022 1.00 19.60 165 PRO B C 1
ATOM 3847 O O . PRO B 1 166 ? 47.363 -16.205 16.675 1.00 21.12 165 PRO B O 1
ATOM 3851 N N . ILE B 1 167 ? 48.915 -15.591 18.189 1.00 25.06 166 ILE B N 1
ATOM 3852 C CA . ILE B 1 167 ? 47.961 -15.207 19.229 1.00 23.43 166 ILE B CA 1
ATOM 3853 C C . ILE B 1 167 ? 48.245 -13.769 19.601 1.00 25.26 166 ILE B C 1
ATOM 3854 O O . ILE B 1 167 ? 49.285 -13.470 20.166 1.00 33.71 166 ILE B O 1
ATOM 3859 N N . GLY B 1 168 ? 47.303 -12.886 19.285 1.00 31.80 167 GLY B N 1
ATOM 3860 C CA . GLY B 1 168 ? 47.363 -11.494 19.725 1.00 43.81 167 GLY B CA 1
ATOM 3861 C C . GLY B 1 168 ? 46.849 -11.314 21.149 1.00 23.34 167 GLY B C 1
ATOM 3862 O O . GLY B 1 168 ? 45.776 -11.788 21.501 1.00 33.97 167 GLY B O 1
ATOM 3863 N N . MET B 1 169 ? 47.642 -10.648 21.978 1.00 22.82 168 MET B N 1
ATOM 3864 C CA . MET B 1 169 ? 47.174 -10.249 23.297 1.00 27.02 168 MET B CA 1
ATOM 3865 C C . MET B 1 169 ? 48.024 -9.113 23.827 1.00 25.21 168 MET B C 1
ATOM 3866 O O . MET B 1 169 ? 49.176 -8.966 23.434 1.00 21.66 168 MET B O 1
ATOM 3871 N N . PRO B 1 170 ? 47.455 -8.288 24.730 1.00 22.39 169 PRO B N 1
ATOM 3872 C CA . PRO B 1 170 ? 48.344 -7.275 25.298 1.00 26.45 169 PRO B CA 1
ATOM 3873 C C . PRO B 1 170 ? 49.580 -7.897 25.976 1.00 59.83 169 PRO B C 1
ATOM 3874 O O . PRO B 1 170 ? 49.489 -8.970 26.588 1.00 34.46 169 PRO B O 1
ATOM 3878 N N . VAL B 1 171 ? 50.716 -7.225 25.839 1.00 26.07 170 VAL B N 1
ATOM 3879 C CA . VAL B 1 171 ? 52.017 -7.720 26.313 1.00 26.48 170 VAL B CA 1
ATOM 3880 C C . VAL B 1 171 ? 52.077 -8.035 27.813 1.00 43.14 170 VAL B C 1
ATOM 3881 O O . VAL B 1 171 ? 52.813 -8.936 28.223 1.00 54.42 170 VAL B O 1
ATOM 3885 N N . ALA B 1 172 ? 51.304 -7.312 28.626 1.00 34.70 171 ALA B N 1
ATOM 3886 C CA . ALA B 1 172 ? 51.184 -7.634 30.055 1.00 33.62 171 ALA B CA 1
ATOM 3887 C C . ALA B 1 172 ? 50.507 -8.988 30.338 1.00 43.60 171 ALA B C 1
ATOM 3888 O O . ALA B 1 172 ? 50.645 -9.512 31.435 1.00 45.33 171 ALA B O 1
ATOM 3890 N N . GLN B 1 173 ? 49.775 -9.548 29.373 1.00 28.39 172 GLN B N 1
ATOM 3891 C CA . GLN B 1 173 ? 49.183 -10.873 29.533 1.00 22.97 172 GLN B CA 1
ATOM 3892 C C . GLN B 1 173 ? 50.142 -12.039 29.170 1.00 19.07 172 GLN B C 1
ATOM 3893 O O . GLN B 1 173 ? 49.824 -13.188 29.465 1.00 27.05 172 GLN B O 1
ATOM 3899 N N . ALA B 1 174 ? 51.296 -11.730 28.581 1.00 30.63 173 ALA B N 1
ATOM 3900 C CA . ALA B 1 174 ? 52.205 -12.738 28.018 1.00 31.39 173 ALA B CA 1
ATOM 3901 C C . ALA B 1 174 ? 52.787 -13.657 29.079 1.00 42.01 173 ALA B C 1
ATOM 3902 O O . ALA B 1 174 ? 52.737 -14.868 28.916 1.00 34.17 173 ALA B O 1
ATOM 3904 N N . LEU B 1 175 ? 53.339 -13.073 30.146 1.00 42.41 174 LEU B N 1
ATOM 3905 C CA . LEU B 1 175 ? 53.940 -13.844 31.251 1.00 52.80 174 LEU B CA 1
ATOM 3906 C C . LEU B 1 175 ? 52.947 -14.854 31.809 1.00 28.56 174 LEU B C 1
ATOM 3907 O O . LEU B 1 175 ? 53.269 -16.046 31.931 1.00 24.90 174 LEU B O 1
ATOM 3912 N N . GLU B 1 176 ? 51.737 -14.390 32.130 1.00 24.61 175 GLU B N 1
ATOM 3913 C CA . GLU B 1 176 ? 50.692 -15.273 32.624 1.00 18.31 175 GLU B CA 1
ATOM 3914 C C . GLU B 1 176 ? 50.358 -16.323 31.586 1.00 21.63 175 GLU B C 1
ATOM 3915 O O . GLU B 1 176 ? 50.317 -17.503 31.893 1.00 26.55 175 GLU B O 1
ATOM 3921 N N . ALA B 1 177 ? 50.105 -15.883 30.351 1.00 24.45 176 ALA B N 1
ATOM 3922 C CA . ALA B 1 177 ? 49.744 -16.801 29.270 1.00 21.50 176 ALA B CA 1
ATOM 3923 C C . ALA B 1 177 ? 50.834 -17.851 29.043 1.00 15.40 176 ALA B C 1
ATOM 3924 O O . ALA B 1 177 ? 50.533 -18.991 28.826 1.00 20.01 176 ALA B O 1
ATOM 3926 N N . LEU B 1 178 ? 52.098 -17.450 29.056 1.00 18.78 177 LEU B N 1
ATOM 3927 C CA . LEU B 1 178 ? 53.174 -18.426 28.878 1.00 22.62 177 LEU B CA 1
ATOM 3928 C C . LEU B 1 178 ? 53.241 -19.404 30.070 1.00 30.45 177 LEU B C 1
ATOM 3929 O O . LEU B 1 178 ? 53.326 -20.619 29.884 1.00 23.19 177 LEU B O 1
ATOM 3934 N N . SER B 1 179 ? 53.140 -18.877 31.286 1.00 31.77 178 SER B N 1
ATOM 3935 C CA . SER B 1 179 ? 53.154 -19.730 32.481 1.00 24.31 178 SER B CA 1
ATOM 3936 C C . SER B 1 179 ? 52.026 -20.761 32.479 1.00 22.69 178 SER B C 1
ATOM 3937 O O . SER B 1 179 ? 52.236 -21.933 32.803 1.00 30.91 178 SER B O 1
ATOM 3940 N N . ARG B 1 180 ? 50.825 -20.326 32.130 1.00 22.23 179 ARG B N 1
ATOM 3941 C CA . ARG B 1 180 ? 49.665 -21.217 32.084 1.00 25.89 179 ARG B CA 1
ATOM 3942 C C . ARG B 1 180 ? 49.662 -22.158 30.882 1.00 41.37 179 ARG B C 1
ATOM 3943 O O . ARG B 1 180 ? 48.944 -23.152 30.894 1.00 49.80 179 ARG B O 1
ATOM 3951 N N . GLY B 1 181 ? 50.416 -21.826 29.833 1.00 31.20 180 GLY B N 1
ATOM 3952 C CA . GLY B 1 181 ? 50.419 -22.608 28.598 1.00 25.71 180 GLY B CA 1
ATOM 3953 C C . GLY B 1 181 ? 49.339 -22.226 27.599 1.00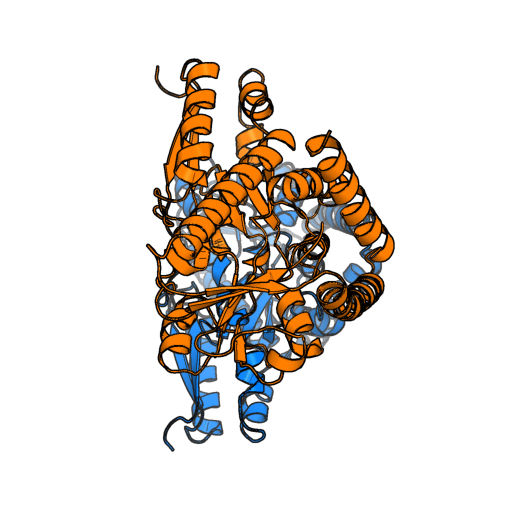 28.02 180 GLY B C 1
ATOM 3954 O O . GLY B 1 181 ? 49.061 -22.994 26.677 1.00 34.46 180 GLY B O 1
ATOM 3955 N N . VAL B 1 182 ? 48.745 -21.038 27.746 1.00 27.40 181 VAL B N 1
ATOM 3956 C CA . VAL B 1 182 ? 47.903 -20.471 26.682 1.00 31.62 181 VAL B CA 1
ATOM 3957 C C . VAL B 1 182 ? 48.792 -20.165 25.458 1.00 25.89 181 VAL B C 1
ATOM 3958 O O . VAL B 1 182 ? 48.338 -20.217 24.309 1.00 28.55 181 VAL B O 1
ATOM 3962 N N . LEU B 1 183 ? 50.039 -19.819 25.743 1.00 21.28 182 LEU B N 1
ATOM 3963 C CA . LEU B 1 183 ? 51.079 -19.656 24.743 1.00 23.32 182 LEU B CA 1
ATOM 3964 C C . LEU B 1 183 ? 52.163 -20.695 24.905 1.00 28.52 182 LEU B C 1
ATOM 3965 O O . LEU B 1 183 ? 52.531 -21.045 26.022 1.00 19.93 182 LEU B O 1
ATOM 3970 N N . ASP B 1 184 ? 52.706 -21.144 23.776 1.00 21.52 183 ASP B N 1
ATOM 3971 C CA . ASP B 1 184 ? 53.920 -21.967 23.779 1.00 20.08 183 ASP B CA 1
ATOM 3972 C C . ASP B 1 184 ? 55.161 -21.138 23.710 1.00 16.59 183 ASP B C 1
ATOM 3973 O O . ASP B 1 184 ? 56.212 -21.521 24.215 1.00 17.73 183 ASP B O 1
ATOM 3978 N N . GLY B 1 185 ? 55.058 -19.948 23.106 1.00 15.85 184 GLY B N 1
ATOM 3979 C CA . GLY B 1 185 ? 56.226 -19.116 22.942 1.00 14.43 184 GLY B CA 1
ATOM 3980 C C . GLY B 1 185 ? 55.889 -17.732 22.447 1.00 15.86 184 GLY B C 1
ATOM 3981 O O . GLY B 1 185 ? 54.704 -17.347 22.345 1.00 18.16 184 GLY B O 1
ATOM 3982 N N . THR B 1 186 ? 56.945 -16.998 22.150 1.00 19.05 185 THR B N 1
ATOM 3983 C CA . THR B 1 186 ? 56.814 -15.622 21.722 1.00 21.17 185 THR B CA 1
ATOM 3984 C C . THR B 1 186 ? 58.011 -15.261 20.861 1.00 17.94 185 THR B C 1
ATOM 3985 O O . THR B 1 186 ? 59.080 -15.883 20.937 1.00 16.69 185 THR B O 1
ATOM 3989 N N . VAL B 1 187 ? 57.830 -14.221 20.059 1.00 16.80 186 VAL B N 1
ATOM 3990 C CA . VAL B 1 187 ? 58.867 -13.739 19.177 1.00 14.81 186 VAL B CA 1
ATOM 3991 C C . VAL B 1 187 ? 59.279 -12.320 19.564 1.00 15.44 186 VAL B C 1
ATOM 3992 O O . VAL B 1 187 ? 58.535 -11.376 19.340 1.00 21.83 186 VAL B O 1
ATOM 3996 N N . ILE B 1 188 ? 60.468 -12.186 20.119 1.00 15.67 187 ILE B N 1
ATOM 3997 C CA . ILE B 1 188 ? 60.991 -10.910 20.603 1.00 18.97 187 ILE B CA 1
ATOM 3998 C C . ILE B 1 188 ? 62.504 -10.989 20.768 1.00 17.18 187 ILE B C 1
ATOM 3999 O O . ILE B 1 188 ? 63.087 -12.063 20.625 1.00 17.15 187 ILE B O 1
ATOM 4004 N N . PRO B 1 189 ? 63.177 -9.842 21.002 1.00 15.60 188 PRO B N 1
ATOM 4005 C CA . PRO B 1 189 ? 64.606 -9.895 21.309 1.00 15.45 188 PRO B CA 1
ATOM 4006 C C . PRO B 1 189 ? 64.906 -10.533 22.686 1.00 13.72 188 PRO B C 1
ATOM 4007 O O . PRO B 1 189 ? 64.038 -10.570 23.529 1.00 17.62 188 PRO B O 1
ATOM 4011 N N . PHE B 1 190 ? 66.131 -11.024 22.844 1.00 23.17 189 PHE B N 1
ATOM 4012 C CA . PHE B 1 190 ? 66.592 -11.618 24.116 1.00 20.93 189 PHE B CA 1
ATOM 4013 C C . PHE B 1 190 ? 66.446 -10.635 25.287 1.00 23.88 189 PHE B C 1
ATOM 4014 O O . PHE B 1 190 ? 65.993 -11.028 26.365 1.00 24.39 189 PHE B O 1
ATOM 4022 N N . GLU B 1 191 ? 66.776 -9.364 25.044 1.00 26.78 190 GLU B N 1
ATOM 4023 C CA . GLU B 1 191 ? 66.672 -8.301 26.059 1.00 27.85 190 GLU B CA 1
ATOM 4024 C C . GLU B 1 191 ? 65.262 -8.184 26.624 1.00 26.32 190 GLU B C 1
ATOM 4025 O O . GLU B 1 191 ? 65.095 -8.043 27.836 1.00 32.24 190 GLU B O 1
ATOM 4031 N N . ALA B 1 192 ? 64.252 -8.293 25.753 1.00 20.21 191 ALA B N 1
ATOM 4032 C CA . ALA B 1 192 ? 62.863 -8.326 26.157 1.00 20.19 191 ALA B CA 1
ATOM 4033 C C . ALA B 1 192 ? 62.451 -9.560 26.969 1.00 29.01 191 ALA B C 1
ATOM 4034 O O . ALA B 1 192 ? 61.670 -9.449 27.902 1.00 26.76 191 ALA B O 1
ATOM 4036 N N . ILE B 1 193 ? 62.939 -10.743 26.604 1.00 27.09 192 ILE B N 1
ATOM 4037 C CA . ILE B 1 193 ? 62.645 -11.959 27.387 1.00 27.49 192 ILE B CA 1
ATOM 4038 C C . ILE B 1 193 ? 63.094 -11.793 28.847 1.00 29.30 192 ILE B C 1
ATOM 4039 O O . ILE B 1 193 ? 62.351 -12.120 29.779 1.00 29.30 192 ILE B O 1
ATOM 4044 N N . THR B 1 194 ? 64.323 -11.324 29.012 1.00 26.32 193 THR B N 1
ATOM 4045 C CA . THR B 1 194 ? 64.918 -11.115 30.344 1.00 24.63 193 THR B CA 1
ATOM 4046 C C . THR B 1 194 ? 64.114 -10.031 31.041 1.00 43.55 193 THR B C 1
ATOM 4047 O O . THR B 1 194 ? 63.510 -10.284 32.082 1.00 35.52 193 THR B O 1
ATOM 4051 N N . ALA B 1 195 ? 64.040 -8.859 30.411 1.00 33.55 194 ALA B N 1
ATOM 4052 C CA . ALA B 1 195 ? 63.316 -7.706 30.976 1.00 58.84 194 ALA B CA 1
ATOM 4053 C C . ALA B 1 195 ? 61.850 -7.986 31.329 1.00 32.37 194 ALA B C 1
ATOM 4054 O O . ALA B 1 195 ? 61.331 -7.395 32.283 1.00 42.41 194 ALA B O 1
ATOM 4056 N N . MET B 1 196 ? 61.190 -8.889 30.598 1.00 32.77 195 MET B N 1
ATOM 4057 C CA . MET B 1 196 ? 59.806 -9.287 30.919 1.00 29.09 195 MET B CA 1
ATOM 4058 C C . MET B 1 196 ? 59.674 -10.432 31.944 1.00 25.44 195 MET B C 1
ATOM 4059 O O . MET B 1 196 ? 58.559 -10.865 32.256 1.00 36.13 195 MET B O 1
ATOM 4064 N N . GLY B 1 197 ? 60.797 -10.907 32.481 1.00 32.57 196 GLY B N 1
ATOM 4065 C CA . GLY B 1 197 ? 60.786 -12.001 33.453 1.00 41.39 196 GLY B CA 1
ATOM 4066 C C . GLY B 1 197 ? 60.397 -13.348 32.865 1.00 59.38 196 GLY B C 1
ATOM 4067 O O . GLY B 1 197 ? 59.714 -14.120 33.508 1.00 27.30 196 GLY B O 1
ATOM 4068 N N . LEU B 1 198 ? 60.829 -13.621 31.636 1.00 32.26 197 LEU B N 1
ATOM 4069 C CA . LEU B 1 198 ? 60.540 -14.878 30.943 1.00 31.92 197 LEU B CA 1
ATOM 4070 C C . LEU B 1 198 ? 61.767 -15.810 30.817 1.00 29.10 197 LEU B C 1
ATOM 4071 O O . LEU B 1 198 ? 61.627 -16.932 30.303 1.00 32.63 197 LEU B O 1
ATOM 4076 N N . ALA B 1 199 ? 62.945 -15.385 31.277 1.00 30.23 198 ALA B N 1
ATOM 4077 C CA . ALA B 1 199 ? 64.193 -16.142 31.013 1.00 40.94 198 ALA B CA 1
ATOM 4078 C C . ALA B 1 199 ? 64.188 -17.602 31.515 1.00 43.27 198 ALA B C 1
ATOM 4079 O O . ALA B 1 199 ? 64.826 -18.467 30.905 1.00 32.79 198 ALA B O 1
ATOM 4081 N N . ASP B 1 200 ? 63.464 -17.876 32.602 1.00 41.65 199 ASP B N 1
ATOM 4082 C CA . ASP B 1 200 ? 63.333 -19.237 33.133 1.00 28.83 199 ASP B CA 1
ATOM 4083 C C . ASP B 1 200 ? 62.039 -19.945 32.686 1.00 28.36 199 ASP B C 1
ATOM 4084 O O . ASP B 1 200 ? 61.790 -21.081 33.074 1.00 32.37 199 ASP B O 1
ATOM 4089 N N . ILE B 1 201 ? 61.215 -19.294 31.859 1.00 31.76 200 ILE B N 1
ATOM 4090 C CA . ILE B 1 201 ? 59.967 -19.881 31.348 1.00 21.49 200 ILE B CA 1
ATOM 4091 C C . ILE B 1 201 ? 60.129 -20.332 29.879 1.00 16.54 200 ILE B C 1
ATOM 4092 O O . ILE B 1 201 ? 59.775 -21.462 29.527 1.00 23.19 200 ILE B O 1
ATOM 4097 N N . THR B 1 202 ? 60.644 -19.432 29.043 1.00 24.10 201 THR B N 1
ATOM 4098 C CA . THR B 1 202 ? 60.976 -19.777 27.646 1.00 16.82 201 THR B CA 1
ATOM 4099 C C . THR B 1 202 ? 62.456 -20.002 27.547 1.00 16.81 201 THR B C 1
ATOM 4100 O O . THR B 1 202 ? 63.233 -19.067 27.311 1.00 26.40 201 THR B O 1
ATOM 4104 N N . THR B 1 203 ? 62.845 -21.274 27.673 1.00 19.74 202 THR B N 1
ATOM 4105 C CA . THR B 1 203 ? 64.247 -21.646 27.759 1.00 17.94 202 THR B CA 1
ATOM 4106 C C . THR B 1 203 ? 64.820 -22.225 26.464 1.00 24.52 202 THR B C 1
ATOM 4107 O O . THR B 1 203 ? 66.004 -22.537 26.413 1.00 23.41 202 THR B O 1
ATOM 4111 N N . GLU B 1 204 ? 63.992 -22.366 25.428 1.00 20.45 203 GLU B N 1
ATOM 4112 C CA . GLU B 1 204 ? 64.485 -22.747 24.103 1.00 16.41 203 GLU B CA 1
ATOM 4113 C C . GLU B 1 204 ? 64.465 -21.500 23.226 1.00 11.47 203 GLU B C 1
ATOM 4114 O O . GLU B 1 204 ? 63.467 -20.807 23.176 1.00 19.98 203 GLU B O 1
ATOM 4120 N N . HIS B 1 205 ? 65.577 -21.240 22.545 1.00 14.97 204 HIS B N 1
ATOM 4121 C CA . HIS B 1 205 ? 65.749 -20.029 21.741 1.00 16.06 204 HIS B CA 1
ATOM 4122 C C . HIS B 1 205 ? 66.367 -20.405 20.397 1.00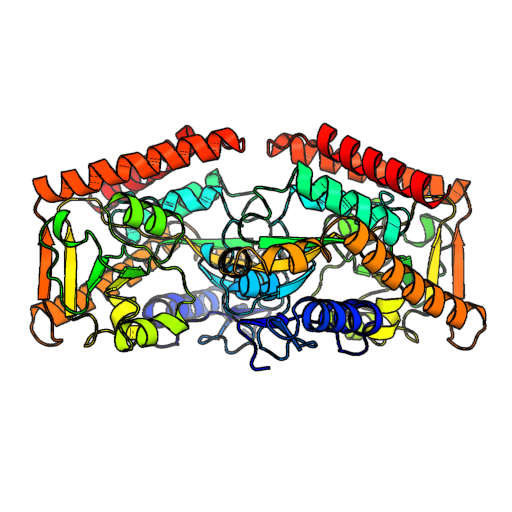 17.00 204 HIS B C 1
ATOM 4123 O O . HIS B 1 205 ? 67.389 -21.100 20.365 1.00 20.02 204 HIS B O 1
ATOM 4130 N N . THR B 1 206 ? 65.746 -19.970 19.303 1.00 15.77 205 THR B N 1
ATOM 4131 C CA . THR B 1 206 ? 66.255 -20.240 17.966 1.00 13.05 205 THR B CA 1
ATOM 4132 C C . THR B 1 206 ? 66.569 -18.972 17.236 1.00 15.74 205 THR B C 1
ATOM 4133 O O . THR B 1 206 ? 65.755 -18.055 17.201 1.00 16.88 205 THR B O 1
ATOM 4137 N N . ILE B 1 207 ? 67.763 -18.963 16.660 1.00 13.66 206 ILE B N 1
ATOM 4138 C CA . ILE B 1 207 ? 68.306 -17.871 15.830 1.00 16.67 206 ILE B CA 1
ATOM 4139 C C . ILE B 1 207 ? 68.748 -18.500 14.505 1.00 20.71 206 ILE B C 1
ATOM 4140 O O . ILE B 1 207 ? 68.664 -19.705 14.341 1.00 18.68 206 ILE B O 1
ATOM 4145 N N . PHE B 1 208 ? 69.222 -17.689 13.558 1.00 16.52 207 PHE B N 1
ATOM 4146 C CA . PHE B 1 208 ? 69.391 -18.148 12.176 1.00 14.29 207 PHE B CA 1
ATOM 4147 C C . PHE B 1 208 ? 70.830 -17.897 11.673 1.00 15.95 207 PHE B C 1
ATOM 4148 O O . PHE B 1 208 ? 71.587 -17.187 12.303 1.00 23.14 207 PHE B O 1
ATOM 4156 N N . SER B 1 209 ? 71.131 -18.487 10.509 1.00 23.96 208 SER B N 1
ATOM 4157 C CA . SER B 1 209 ? 72.418 -18.348 9.843 1.00 27.09 208 SER B CA 1
ATOM 4158 C C . SER B 1 209 ? 72.326 -17.271 8.787 1.00 19.26 208 SER B C 1
ATOM 4159 O O . SER B 1 209 ? 71.272 -17.054 8.151 1.00 23.10 208 SER B O 1
ATOM 4162 N N . GLY B 1 210 ? 73.443 -16.590 8.604 1.00 21.79 209 GLY B N 1
ATOM 4163 C CA . GLY B 1 210 ? 73.602 -15.682 7.494 1.00 19.39 209 GLY B CA 1
ATOM 4164 C C . GLY B 1 210 ? 73.361 -14.263 7.889 1.00 19.60 209 GLY B C 1
ATOM 4165 O O . GLY B 1 210 ? 73.163 -13.929 9.069 1.00 23.63 209 GLY B O 1
ATOM 4166 N N . ASP B 1 211 ? 73.282 -13.440 6.855 1.00 26.50 210 ASP B N 1
ATOM 4167 C CA . ASP B 1 211 ? 73.396 -12.010 6.985 1.00 26.33 210 ASP B CA 1
ATOM 4168 C C . ASP B 1 211 ? 72.061 -11.295 7.218 1.00 28.99 210 ASP B C 1
ATOM 4169 O O . ASP B 1 211 ? 72.051 -10.091 7.282 1.00 40.15 210 ASP B O 1
ATOM 4174 N N . ARG B 1 212 ? 70.958 -12.027 7.315 1.00 21.66 211 ARG B N 1
ATOM 4175 C CA . ARG B 1 212 ? 69.656 -11.425 7.639 1.00 17.66 211 AR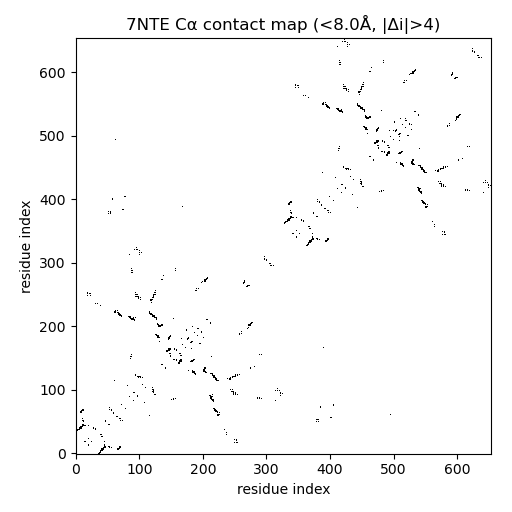G B CA 1
ATOM 4176 C C . ARG B 1 212 ? 69.051 -12.133 8.837 1.00 17.48 211 ARG B C 1
ATOM 4177 O O . ARG B 1 212 ? 69.123 -13.370 8.970 1.00 16.69 211 ARG B O 1
ATOM 4185 N N . ALA B 1 213 ? 68.399 -11.330 9.674 1.00 14.48 212 ALA B N 1
ATOM 4186 C CA . ALA B 1 213 ? 67.768 -11.800 10.912 1.00 17.17 212 ALA B CA 1
ATOM 4187 C C . ALA B 1 213 ? 66.254 -11.731 10.860 1.00 13.70 212 ALA B C 1
ATOM 4188 O O . ALA B 1 213 ? 65.658 -11.180 9.920 1.00 15.62 212 ALA B O 1
ATOM 4190 N N . LEU B 1 214 ? 65.629 -12.296 11.874 1.00 13.14 213 LEU B N 1
ATOM 4191 C CA . LEU B 1 214 ? 64.217 -12.651 11.822 1.00 10.29 213 LEU B CA 1
ATOM 4192 C C . LEU B 1 214 ? 63.291 -11.459 11.581 1.00 11.03 213 LEU B C 1
ATOM 4193 O O . LEU B 1 214 ? 62.541 -11.421 10.627 1.00 13.62 213 LEU B O 1
ATOM 4198 N N . TYR B 1 215 ? 63.319 -10.489 12.492 1.00 13.42 214 TYR B N 1
ATOM 4199 C CA . TYR B 1 215 ? 62.421 -9.344 12.344 1.00 13.01 214 TYR B CA 1
ATOM 4200 C C . TYR B 1 215 ? 62.890 -8.208 13.238 1.00 14.20 214 TYR B C 1
ATOM 4201 O O . TYR B 1 215 ? 63.615 -8.421 14.183 1.00 12.10 214 TYR B O 1
ATOM 4210 N N . THR B 1 216 ? 62.434 -7.001 12.928 1.00 12.61 215 THR B N 1
ATOM 4211 C CA . THR B 1 216 ? 62.498 -5.902 13.866 1.00 12.65 215 THR B CA 1
ATOM 4212 C C . THR B 1 216 ? 61.264 -5.007 13.679 1.00 11.50 215 THR B C 1
ATOM 4213 O O . THR B 1 216 ? 60.329 -5.411 12.992 1.00 12.50 215 THR B O 1
ATOM 4217 N N . THR B 1 217 ? 61.241 -3.867 14.351 1.00 10.15 216 THR B N 1
ATOM 4218 C CA . THR B 1 217 ? 60.188 -2.867 14.132 1.00 11.27 216 THR B CA 1
ATOM 4219 C C . THR B 1 217 ? 60.803 -1.484 14.322 1.00 8.12 216 THR B C 1
ATOM 4220 O O . THR B 1 217 ? 61.848 -1.334 14.976 1.00 11.57 216 THR B O 1
ATOM 4224 N N . MET B 1 218 ? 60.133 -0.475 13.747 1.00 10.29 217 MET B N 1
ATOM 4225 C CA . MET B 1 218 ? 60.627 0.898 13.747 1.00 11.06 217 MET B CA 1
ATOM 4226 C C . MET B 1 218 ? 60.265 1.636 15.023 1.00 12.73 217 MET B C 1
ATOM 4227 O O . MET B 1 218 ? 59.120 1.574 15.493 1.00 14.33 217 MET B O 1
ATOM 4232 N N . MET B 1 219 ? 61.259 2.347 15.550 1.00 10.86 218 MET B N 1
ATOM 4233 C CA . MET B 1 219 ? 61.104 3.139 16.776 1.00 12.12 218 MET B CA 1
ATOM 4234 C C . MET B 1 219 ? 61.550 4.561 16.468 1.00 7.78 218 MET B C 1
ATOM 4235 O O . MET B 1 219 ? 62.144 4.813 15.425 1.00 10.98 218 MET B O 1
ATOM 4240 N N . ILE B 1 220 ? 61.307 5.486 17.390 1.00 8.56 219 ILE B N 1
ATOM 4241 C CA . ILE B 1 220 ? 61.640 6.894 17.180 1.00 8.95 219 ILE B CA 1
ATOM 4242 C C . ILE B 1 220 ? 61.966 7.618 18.476 1.00 9.65 219 ILE B C 1
ATOM 4243 O O . ILE B 1 220 ? 61.265 7.436 19.490 1.00 9.37 219 ILE B O 1
ATOM 4248 N N . VAL B 1 221 ? 63.034 8.428 18.414 1.00 9.23 220 VAL B N 1
ATOM 4249 C CA . VAL B 1 221 ? 63.297 9.475 19.389 1.00 8.74 220 VAL B CA 1
ATOM 4250 C C . VAL B 1 221 ? 62.795 10.752 18.699 1.00 11.60 220 VAL B C 1
ATOM 4251 O O . VAL B 1 221 ? 63.420 11.222 17.722 1.00 11.85 220 VAL B O 1
ATOM 4255 N N . ALA B 1 222 ? 61.649 11.260 19.164 1.00 12.88 221 ALA B N 1
ATOM 4256 C CA . ALA B 1 222 ? 60.901 12.306 18.505 1.00 10.01 221 ALA B CA 1
ATOM 4257 C C . ALA B 1 222 ? 60.784 13.515 19.399 1.00 9.22 221 ALA B C 1
ATOM 4258 O O . ALA B 1 222 ? 60.356 13.398 20.555 1.00 10.87 221 ALA B O 1
ATOM 4260 N N . MET B 1 223 ? 61.168 14.660 18.854 1.00 11.84 222 MET B N 1
ATOM 4261 C CA . MET B 1 223 ? 60.988 15.925 19.548 1.00 12.97 222 MET B CA 1
ATOM 4262 C C . MET B 1 223 ? 59.778 16.657 18.971 1.00 12.80 222 MET B C 1
ATOM 4263 O O . MET B 1 223 ? 59.541 16.629 17.768 1.00 11.56 222 MET B O 1
ATOM 4268 N N . ASP B 1 224 ? 59.024 17.361 19.832 1.00 11.34 223 ASP B N 1
ATOM 4269 C CA . ASP B 1 224 ? 57.953 18.247 19.380 1.00 13.22 223 ASP B CA 1
ATOM 4270 C C . ASP B 1 224 ? 58.528 19.236 18.352 1.00 13.10 223 ASP B C 1
ATOM 4271 O O . ASP B 1 224 ? 59.458 19.984 18.670 1.00 12.41 223 ASP B O 1
ATOM 4276 N N . GLN B 1 225 ? 57.978 19.262 17.144 1.00 13.56 224 GLN B N 1
ATOM 4277 C CA . GLN B 1 225 ? 58.497 20.197 16.138 1.00 16.38 224 GLN B CA 1
ATOM 4278 C C . GLN B 1 225 ? 58.321 21.634 16.625 1.00 15.04 224 GLN B C 1
ATOM 4279 O O . GLN B 1 225 ? 59.185 22.493 16.369 1.00 16.68 224 GLN B O 1
ATOM 4285 N N . ASP B 1 226 ? 57.223 21.888 17.341 1.00 12.26 225 ASP B N 1
ATOM 4286 C CA . ASP B 1 226 ? 56.972 23.232 17.866 1.00 15.34 225 ASP B CA 1
ATOM 4287 C C . ASP B 1 226 ? 58.047 23.655 18.866 1.00 17.20 225 ASP B C 1
ATOM 4288 O O . ASP B 1 226 ? 58.449 24.826 18.893 1.00 17.44 225 ASP B O 1
ATOM 4293 N N . LYS B 1 227 ? 58.541 22.721 19.676 1.00 13.24 226 LYS B N 1
ATOM 4294 C CA . LYS B 1 227 ? 59.602 23.065 20.636 1.00 17.50 226 LYS B CA 1
ATOM 4295 C C . LYS B 1 227 ? 60.936 23.310 19.948 1.00 15.00 226 LYS B C 1
ATOM 4296 O O . LYS B 1 227 ? 61.632 24.257 20.304 1.00 16.10 226 LYS B O 1
ATOM 4302 N N . TYR B 1 228 ? 61.323 22.445 19.005 1.00 13.18 227 TYR B N 1
ATOM 4303 C CA . TYR B 1 228 ? 62.502 22.683 18.176 1.00 15.17 227 TYR B CA 1
ATOM 4304 C C . TYR B 1 228 ? 62.458 24.061 17.527 1.00 19.55 227 TYR B C 1
ATOM 4305 O O . TYR B 1 228 ? 63.435 24.812 17.587 1.00 15.59 227 TYR B O 1
ATOM 4314 N N . ASP B 1 229 ? 61.313 24.389 16.934 1.00 17.02 228 ASP B N 1
ATOM 4315 C CA . ASP B 1 229 ? 61.143 25.660 16.229 1.00 19.81 228 ASP B CA 1
ATOM 4316 C C . ASP B 1 229 ? 61.251 26.848 17.171 1.00 16.04 228 ASP B C 1
ATOM 4317 O O . ASP B 1 229 ? 61.643 27.925 16.735 1.00 21.65 228 ASP B O 1
ATOM 4322 N N . ALA B 1 230 ? 60.855 26.668 18.428 1.00 17.12 229 ALA B N 1
ATOM 4323 C CA . ALA B 1 230 ? 60.894 27.723 19.429 1.00 17.68 229 ALA B CA 1
ATOM 4324 C C . ALA B 1 230 ? 62.318 28.012 19.900 1.00 20.73 229 ALA B C 1
ATOM 4325 O O . ALA B 1 230 ? 62.571 29.073 20.461 1.00 21.51 229 ALA B O 1
ATOM 4327 N N . LEU B 1 231 ? 63.254 27.080 19.702 1.00 15.85 230 LEU B N 1
ATOM 4328 C CA . LEU B 1 231 ? 64.618 27.308 20.176 1.00 15.20 230 LEU B CA 1
ATOM 4329 C C . LEU B 1 231 ? 65.288 28.382 19.342 1.00 15.22 230 LEU B C 1
ATOM 4330 O O . LEU B 1 231 ? 65.036 28.499 18.127 1.00 17.00 230 LEU B O 1
ATOM 4335 N N . PRO B 1 232 ? 66.162 29.179 19.986 1.00 17.75 231 PRO B N 1
ATOM 4336 C CA . PRO B 1 232 ? 66.863 30.174 19.197 1.00 16.94 231 PRO B CA 1
ATOM 4337 C C . PRO B 1 232 ? 67.835 29.568 18.187 1.00 16.30 231 PRO B C 1
ATOM 4338 O O . PRO B 1 232 ? 68.248 28.395 18.303 1.00 16.80 231 PRO B O 1
ATOM 4342 N N . GLU B 1 233 ? 68.181 30.371 17.195 1.00 16.65 232 GLU B N 1
ATOM 4343 C CA . GLU B 1 233 ? 69.011 29.950 16.066 1.00 18.84 232 GLU B CA 1
ATOM 4344 C C . GLU B 1 233 ? 70.373 29.373 16.447 1.00 21.00 232 GLU B C 1
ATOM 4345 O O . GLU B 1 233 ? 70.907 28.571 15.713 1.00 26.75 232 GLU B O 1
ATOM 4351 N N . ASP B 1 234 ? 70.936 29.781 17.577 1.00 15.53 233 ASP B N 1
ATOM 4352 C CA . ASP B 1 234 ? 72.229 29.234 17.987 1.00 18.84 233 ASP B CA 1
ATOM 4353 C C . ASP B 1 234 ? 72.116 27.994 18.892 1.00 23.78 233 ASP B C 1
ATOM 4354 O O . ASP B 1 234 ? 73.119 27.386 19.222 1.00 21.20 233 ASP B O 1
ATOM 4359 N N . LEU B 1 235 ? 70.902 27.620 19.280 1.00 17.42 234 LEU B N 1
ATOM 4360 C CA . LEU B 1 235 ? 70.673 26.395 20.050 1.00 17.08 234 LEU B CA 1
ATOM 4361 C C . LEU B 1 235 ? 70.146 25.249 19.179 1.00 19.21 234 LEU B C 1
ATOM 4362 O O . LEU B 1 235 ? 70.478 24.070 19.423 1.00 16.68 234 LEU B O 1
ATOM 4367 N N . GLN B 1 236 ? 69.376 25.565 18.143 1.00 15.44 235 GLN B N 1
ATOM 4368 C CA . GLN B 1 236 ? 68.925 24.531 17.213 1.00 12.81 235 GLN B CA 1
ATOM 4369 C C . GLN B 1 236 ? 70.048 23.625 16.665 1.00 16.99 235 GLN B C 1
ATOM 4370 O O . GLN B 1 236 ? 69.870 22.401 16.581 1.00 17.32 235 GLN B O 1
ATOM 4376 N N . PRO B 1 237 ? 71.199 24.212 16.269 1.00 16.34 236 PRO B N 1
ATOM 4377 C CA . PRO B 1 237 ? 72.311 23.390 15.761 1.00 18.50 236 PRO B CA 1
ATOM 4378 C C . PRO B 1 237 ? 72.908 22.417 16.774 1.00 14.92 236 PRO B C 1
ATOM 4379 O O . PRO B 1 237 ? 73.567 21.438 16.373 1.00 18.87 236 PRO B O 1
ATOM 4383 N N . ILE B 1 238 ? 72.702 22.676 18.065 1.00 16.24 237 ILE B N 1
ATOM 4384 C CA . ILE B 1 238 ? 73.195 21.775 19.099 1.00 16.21 237 ILE B CA 1
ATOM 4385 C C . ILE B 1 238 ? 72.333 20.506 19.047 1.00 15.32 237 ILE B C 1
ATOM 4386 O O . ILE B 1 238 ? 72.864 19.399 19.072 1.00 15.94 237 ILE B O 1
ATOM 4391 N N . ILE B 1 239 ? 71.015 20.665 18.919 1.00 15.68 238 ILE B N 1
ATOM 4392 C CA . ILE B 1 239 ? 70.145 19.514 18.670 1.00 13.96 238 ILE B CA 1
ATOM 4393 C C . ILE B 1 239 ? 70.527 18.793 17.366 1.00 16.10 238 ILE B C 1
ATOM 4394 O O . ILE B 1 239 ? 70.653 17.550 17.335 1.00 14.33 238 ILE B O 1
ATOM 4399 N N . ASP B 1 240 ? 70.736 19.554 16.295 1.00 12.66 239 ASP B N 1
ATOM 4400 C CA . ASP B 1 240 ? 71.065 18.980 14.999 1.00 11.70 239 ASP B CA 1
ATOM 4401 C C . ASP B 1 240 ? 72.349 18.125 15.064 1.00 17.27 239 ASP B C 1
ATOM 4402 O O . ASP B 1 240 ? 72.441 17.076 14.409 1.00 17.47 239 ASP B O 1
ATOM 4407 N N . ALA B 1 241 ? 73.308 18.573 15.866 1.00 15.51 240 ALA B N 1
ATOM 4408 C CA . ALA B 1 241 ? 74.594 17.857 16.018 1.00 18.80 240 ALA B CA 1
ATOM 4409 C C . ALA B 1 241 ? 74.470 16.533 16.746 1.00 17.39 240 ALA B C 1
ATOM 4410 O O . ALA B 1 241 ? 75.412 15.728 16.711 1.00 19.62 240 ALA B O 1
ATOM 4412 N N . HIS B 1 242 ? 73.331 16.310 17.422 1.00 17.68 241 HIS B N 1
ATOM 4413 C CA . HIS B 1 242 ? 73.052 15.066 18.115 1.00 18.36 241 HIS B CA 1
ATOM 4414 C C . HIS B 1 242 ? 71.719 14.458 17.633 1.00 11.28 241 HIS B C 1
ATOM 4415 O O . HIS B 1 242 ? 70.931 13.901 18.414 1.00 15.67 241 HIS B O 1
ATOM 4422 N N . ALA B 1 243 ? 71.555 14.519 16.315 1.00 11.17 242 ALA B N 1
ATOM 4423 C CA . ALA B 1 243 ? 70.391 13.959 15.614 1.00 12.12 242 ALA B CA 1
ATOM 4424 C C . ALA B 1 243 ? 70.831 13.403 14.298 1.00 20.26 242 ALA B C 1
ATOM 4425 O O . ALA B 1 243 ? 71.827 13.869 13.738 1.00 19.51 242 ALA B O 1
ATOM 4427 N N . GLY B 1 244 ? 70.093 12.408 13.807 1.00 13.68 243 GLY B N 1
ATOM 4428 C CA . GLY B 1 244 ? 70.258 11.877 12.478 1.00 13.14 243 GLY B CA 1
ATOM 4429 C C . GLY B 1 244 ? 70.638 10.405 12.430 1.00 10.83 243 GLY B C 1
ATOM 4430 O O . GLY B 1 244 ? 70.550 9.681 13.423 1.00 13.51 243 GLY B O 1
ATOM 4431 N N . GLY B 1 245 ? 71.021 9.966 11.238 1.00 15.46 244 GLY B N 1
ATOM 4432 C CA . GLY B 1 245 ? 71.259 8.561 10.957 1.00 15.73 244 GLY B CA 1
ATOM 4433 C C . GLY B 1 245 ? 72.376 7.908 11.772 1.00 14.30 244 GLY B C 1
ATOM 4434 O O . GLY B 1 245 ? 72.308 6.730 12.039 1.00 15.15 244 GLY B O 1
ATOM 4435 N N . ARG B 1 246 ? 73.408 8.681 12.115 1.00 17.73 245 ARG B N 1
ATOM 4436 C CA . ARG B 1 246 ? 74.506 8.160 12.958 1.00 14.75 245 ARG B CA 1
ATOM 4437 C C . ARG B 1 246 ? 74.054 7.970 14.407 1.00 14.80 245 ARG B C 1
ATOM 4438 O O . ARG B 1 246 ? 74.545 7.079 15.091 1.00 17.56 245 ARG B O 1
ATOM 4446 N N . GLU B 1 247 ? 73.102 8.798 14.870 1.00 14.31 246 GLU B N 1
ATOM 4447 C CA . GLU B 1 247 ? 72.473 8.591 16.163 1.00 15.83 246 GLU B CA 1
ATOM 4448 C C . GLU B 1 247 ? 71.643 7.305 16.116 1.00 15.80 246 GLU B C 1
ATOM 4449 O O . GLU B 1 247 ? 71.655 6.506 17.059 1.00 16.56 246 GLU B O 1
ATOM 4455 N N . ALA B 1 248 ? 70.906 7.114 15.026 1.00 13.32 247 ALA B N 1
ATOM 4456 C CA . ALA B 1 248 ? 70.106 5.932 14.858 1.00 14.30 247 ALA B CA 1
ATOM 4457 C C . ALA B 1 248 ? 70.986 4.675 14.904 1.00 11.43 247 ALA B C 1
ATOM 4458 O O . ALA B 1 248 ? 70.662 3.731 15.608 1.00 14.13 247 ALA B O 1
ATOM 4460 N N . TYR B 1 249 ? 72.100 4.717 14.168 1.00 13.34 248 TYR B N 1
ATOM 4461 C CA . TYR B 1 249 ? 73.091 3.620 14.163 1.00 13.90 248 TYR B CA 1
ATOM 4462 C C . TYR B 1 249 ? 73.531 3.297 15.574 1.00 13.93 248 TYR B C 1
ATOM 4463 O O . TYR B 1 249 ? 73.546 2.127 15.975 1.00 16.65 248 TYR B O 1
ATOM 4472 N N . ARG B 1 250 ? 73.884 4.332 16.329 1.00 14.10 249 ARG B N 1
ATOM 4473 C CA . ARG B 1 250 ? 74.370 4.161 17.721 1.00 16.65 249 ARG B CA 1
ATOM 4474 C C . ARG B 1 250 ? 73.336 3.510 18.636 1.00 18.98 249 ARG B C 1
ATOM 4475 O O . ARG B 1 250 ? 73.648 2.619 19.415 1.00 15.61 249 ARG B O 1
ATOM 4483 N N . ILE B 1 251 ? 72.086 3.951 18.532 1.00 14.43 250 ILE B N 1
ATOM 4484 C CA . ILE B 1 251 ? 71.024 3.371 19.334 1.00 13.97 250 ILE B CA 1
ATOM 4485 C C . ILE B 1 251 ? 70.865 1.879 18.991 1.00 10.59 250 ILE B C 1
ATOM 4486 O O . ILE B 1 251 ? 70.843 1.031 19.858 1.00 13.72 250 ILE B O 1
ATOM 4491 N N . GLY B 1 252 ? 70.789 1.554 17.708 1.00 13.06 251 GLY B N 1
ATOM 4492 C CA . GLY B 1 252 ? 70.714 0.158 17.269 1.00 12.34 251 GLY B CA 1
ATOM 4493 C C . GLY B 1 252 ? 71.890 -0.688 17.756 1.00 10.86 251 GLY B C 1
ATOM 4494 O O . GLY B 1 252 ? 71.712 -1.840 18.134 1.00 16.91 251 GLY B O 1
ATOM 4495 N N . GLN B 1 253 ? 73.065 -0.079 17.757 1.00 13.75 252 GLN B N 1
ATOM 4496 C CA . GLN B 1 253 ? 74.294 -0.734 18.202 1.00 16.91 252 GLN B CA 1
ATOM 4497 C C . GLN B 1 253 ? 74.191 -1.057 19.687 1.00 16.00 252 GLN B C 1
ATOM 4498 O O . GLN B 1 253 ? 74.518 -2.166 20.100 1.00 15.50 252 GLN B O 1
ATOM 4504 N N . ILE B 1 254 ? 73.669 -0.128 20.472 1.00 15.07 253 ILE B N 1
ATOM 4505 C CA . ILE B 1 254 ? 73.490 -0.371 21.897 1.00 12.79 253 ILE B CA 1
ATOM 4506 C C . ILE B 1 254 ? 72.551 -1.540 22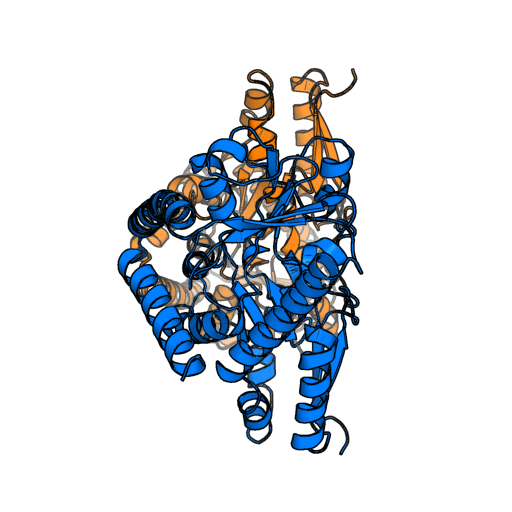.136 1.00 17.29 253 ILE B C 1
ATOM 4507 O O . ILE B 1 254 ? 72.795 -2.439 22.977 1.00 17.81 253 ILE B O 1
ATOM 4512 N N . MET B 1 255 ? 71.472 -1.569 21.376 1.00 15.29 254 MET B N 1
ATOM 4513 C CA . MET B 1 255 ? 70.515 -2.655 21.471 1.00 12.82 254 MET B CA 1
ATOM 4514 C C . MET B 1 255 ? 71.124 -3.964 20.994 1.00 13.92 254 MET B C 1
ATOM 4515 O O . MET B 1 255 ? 70.863 -4.991 21.610 1.00 17.90 254 MET B O 1
ATOM 4520 N N . ASP B 1 256 ? 71.961 -3.924 19.951 1.00 14.53 255 ASP B N 1
ATOM 4521 C CA . ASP B 1 256 ? 72.665 -5.134 19.520 1.00 16.24 255 ASP B CA 1
ATOM 4522 C C . ASP B 1 256 ? 73.547 -5.683 20.644 1.00 18.46 255 ASP B C 1
ATOM 4523 O O . ASP B 1 256 ? 73.532 -6.870 20.887 1.00 17.27 255 ASP B O 1
ATOM 4528 N N . GLN B 1 257 ? 74.291 -4.808 21.317 1.00 19.78 256 GLN B N 1
ATOM 4529 C CA . GLN B 1 257 ? 75.224 -5.240 22.385 1.00 19.52 256 GLN B CA 1
ATOM 4530 C C . GLN B 1 257 ? 74.481 -5.863 23.556 1.00 27.53 256 GLN B C 1
ATOM 4531 O O . GLN B 1 257 ? 74.906 -6.891 24.087 1.00 28.35 256 GLN B O 1
ATOM 4537 N N . ALA B 1 258 ? 73.347 -5.282 23.939 1.00 16.16 257 ALA B N 1
ATOM 4538 C CA . ALA B 1 258 ? 72.528 -5.828 25.017 1.00 16.86 257 ALA B CA 1
ATOM 4539 C C . ALA B 1 258 ? 72.017 -7.207 24.684 1.00 23.20 257 ALA B C 1
ATOM 4540 O O . ALA B 1 258 ? 72.001 -8.086 25.537 1.00 19.61 257 ALA B O 1
ATOM 4542 N N . ASP B 1 259 ? 71.557 -7.410 23.452 1.00 17.64 258 ASP B N 1
ATOM 4543 C CA . ASP B 1 259 ? 71.103 -8.731 23.074 1.00 15.20 258 ASP B CA 1
ATOM 4544 C C . ASP B 1 259 ? 72.243 -9.772 23.046 1.00 18.27 258 ASP B C 1
ATOM 4545 O O . ASP B 1 259 ? 72.036 -10.895 23.498 1.00 22.47 258 ASP B O 1
ATOM 4550 N N . HIS B 1 260 ? 73.395 -9.401 22.481 1.00 18.22 259 HIS B N 1
ATOM 4551 C CA . HIS B 1 260 ? 74.626 -10.219 22.494 1.00 17.02 259 HIS B CA 1
ATOM 4552 C C . HIS B 1 260 ? 74.999 -10.603 23.939 1.00 28.02 259 HIS B C 1
ATOM 4553 O O . HIS B 1 260 ? 75.310 -11.767 24.190 1.00 27.53 259 HIS B O 1
ATOM 4560 N N . ARG B 1 261 ? 74.925 -9.660 24.884 1.00 22.14 260 ARG B N 1
ATOM 4561 C CA . ARG B 1 261 ? 75.167 -9.998 26.312 1.00 27.39 260 ARG B CA 1
ATOM 4562 C C . ARG B 1 261 ? 74.221 -11.054 26.868 1.00 24.34 260 ARG B C 1
ATOM 4563 O O . ARG B 1 261 ? 74.650 -11.900 27.660 1.00 24.80 260 ARG B O 1
ATOM 4571 N N . GLN B 1 262 ? 72.939 -10.999 26.505 1.00 19.40 261 GLN B N 1
ATOM 4572 C CA . GLN B 1 262 ? 71.984 -12.021 26.934 1.00 19.56 261 GLN B CA 1
ATOM 4573 C C . GLN B 1 262 ? 72.350 -13.389 26.341 1.00 22.83 261 GLN B C 1
ATOM 4574 O O . GLN B 1 262 ? 72.212 -14.416 27.008 1.00 20.56 261 GLN B O 1
ATOM 4580 N N . ILE B 1 263 ? 72.777 -13.387 25.079 1.00 21.96 262 ILE B N 1
ATOM 4581 C CA . ILE B 1 263 ? 73.143 -14.630 24.408 1.00 19.66 262 ILE B CA 1
ATOM 4582 C C . ILE B 1 263 ? 74.370 -15.258 25.092 1.00 17.33 262 ILE B C 1
ATOM 4583 O O . ILE B 1 263 ? 74.378 -16.478 25.367 1.00 23.17 262 ILE B O 1
ATOM 4588 N N . LEU B 1 264 ? 75.385 -14.448 25.382 1.00 22.41 263 LEU B N 1
ATOM 4589 C CA . LEU B 1 264 ? 76.581 -14.942 26.102 1.00 24.01 263 LEU B CA 1
ATOM 4590 C C . LEU B 1 264 ? 76.276 -15.566 27.468 1.00 32.07 263 LEU B C 1
ATOM 4591 O O . LEU B 1 264 ? 76.915 -16.561 27.844 1.00 32.87 263 LEU B O 1
ATOM 4596 N N . ALA B 1 265 ? 75.332 -14.985 28.207 1.00 26.56 264 ALA B N 1
ATOM 4597 C CA . ALA B 1 265 ? 74.919 -15.524 29.505 1.00 23.31 264 ALA B CA 1
ATOM 4598 C C . ALA B 1 265 ? 74.266 -16.901 29.394 1.00 31.62 264 ALA B C 1
ATOM 4599 O O . ALA B 1 265 ? 74.479 -17.771 30.236 1.00 23.40 264 ALA B O 1
ATOM 4601 N N . ILE B 1 266 ? 73.470 -17.118 28.356 1.00 17.77 265 ILE B N 1
ATOM 4602 C CA . ILE B 1 266 ? 72.902 -18.424 28.120 1.00 16.59 265 ILE B CA 1
ATOM 4603 C C . ILE B 1 266 ? 73.974 -19.409 27.630 1.00 19.75 265 ILE B C 1
ATOM 4604 O O . ILE B 1 266 ? 74.030 -20.552 28.101 1.00 20.54 265 ILE B O 1
ATOM 4609 N N . GLN B 1 267 ? 74.803 -18.976 26.684 1.00 22.15 266 GLN B N 1
ATOM 4610 C CA . GLN B 1 267 ? 75.836 -19.874 26.146 1.00 27.99 266 GLN B CA 1
ATOM 4611 C C . GLN B 1 267 ? 76.812 -20.343 27.220 1.00 28.25 266 GLN B C 1
ATOM 4612 O O . GLN B 1 267 ? 77.227 -21.500 27.191 1.00 32.59 266 GLN B O 1
ATOM 4618 N N . SER B 1 268 ? 77.141 -19.478 28.177 1.00 27.11 267 SER B N 1
ATOM 4619 C CA . SER B 1 268 ? 78.015 -19.862 29.295 1.00 28.52 267 SER B CA 1
ATOM 4620 C C . SER B 1 268 ? 77.379 -20.808 30.329 1.00 30.71 267 SER B C 1
ATOM 4621 O O . SER B 1 268 ? 78.099 -21.403 31.125 1.00 30.39 267 SER B O 1
ATOM 4624 N N . GLY B 1 269 ? 76.051 -20.948 30.317 1.00 21.79 268 GLY B N 1
ATOM 4625 C CA . GLY B 1 269 ? 75.317 -21.617 31.370 1.00 21.10 268 GLY B CA 1
ATOM 4626 C C . GLY B 1 269 ? 75.014 -20.824 32.627 1.00 19.59 268 GLY B C 1
ATOM 4627 O O . GLY B 1 269 ? 74.432 -21.390 33.563 1.00 28.33 268 GLY B O 1
ATOM 4628 N N . GLU B 1 270 ? 75.385 -19.544 32.688 1.00 28.38 269 GLU B N 1
ATOM 4629 C CA . GLU B 1 270 ? 75.008 -18.732 33.862 1.00 32.77 269 GLU B CA 1
ATOM 4630 C C . GLU B 1 270 ? 73.505 -18.478 33.864 1.00 45.76 269 GLU B C 1
ATOM 4631 O O . GLU B 1 270 ? 72.869 -18.525 34.911 1.00 27.52 269 GLU B O 1
ATOM 4637 N N . GLN B 1 271 ? 72.939 -18.266 32.677 1.00 24.84 270 GLN B N 1
ATOM 4638 C CA . GLN B 1 271 ? 71.501 -18.231 32.491 1.00 28.23 270 GLN B CA 1
ATOM 4639 C C . GLN B 1 271 ? 71.101 -19.560 31.839 1.00 24.30 270 GLN B C 1
ATOM 4640 O O . GLN B 1 271 ? 71.750 -19.997 30.867 1.00 26.44 270 GLN B O 1
ATOM 4646 N N . PRO B 1 272 ? 70.075 -20.222 32.384 1.00 24.73 271 PRO B N 1
ATOM 4647 C CA . PRO B 1 272 ? 69.684 -21.541 31.894 1.00 33.91 271 PRO B CA 1
ATOM 4648 C C . PRO B 1 272 ? 68.995 -21.408 30.536 1.00 27.19 271 PRO B C 1
ATOM 4649 O O . PRO B 1 272 ? 68.518 -20.322 30.200 1.00 31.11 271 PRO B O 1
ATOM 4653 N N . GLY B 1 273 ? 68.957 -22.508 29.790 1.00 28.46 272 GLY B N 1
ATOM 4654 C CA . GLY B 1 273 ? 68.326 -22.547 28.474 1.00 34.47 272 GLY B CA 1
ATOM 4655 C C . GLY B 1 273 ? 69.309 -22.912 27.391 1.00 22.27 272 GLY B C 1
ATOM 4656 O O . GLY B 1 273 ? 70.512 -23.102 27.640 1.00 23.40 272 GLY B O 1
ATOM 4657 N N . THR B 1 274 ? 68.794 -22.982 26.159 1.00 19.96 273 THR B N 1
ATOM 4658 C CA . THR B 1 274 ? 69.538 -23.473 25.031 1.00 13.90 273 THR B CA 1
ATOM 4659 C C . THR B 1 274 ? 69.339 -22.507 23.875 1.00 16.14 273 THR B C 1
ATOM 4660 O O . THR B 1 274 ? 68.218 -22.033 23.649 1.00 22.30 273 THR B O 1
ATOM 4664 N N . ILE B 1 275 ? 70.428 -22.230 23.178 1.00 16.88 274 ILE B N 1
ATOM 4665 C CA . ILE B 1 275 ? 70.409 -21.457 21.937 1.00 16.13 274 ILE B CA 1
ATOM 4666 C C . ILE B 1 275 ? 70.693 -22.420 20.779 1.00 19.43 274 ILE B C 1
ATOM 4667 O O . ILE B 1 275 ? 71.731 -23.080 20.722 1.00 19.33 274 ILE B O 1
ATOM 4672 N N . THR B 1 276 ? 69.750 -22.472 19.849 1.00 19.63 275 THR B N 1
ATOM 4673 C CA . THR B 1 276 ? 69.863 -23.255 18.645 1.00 17.20 275 THR B CA 1
ATOM 4674 C C . THR B 1 276 ? 69.998 -22.294 17.457 1.00 20.96 275 THR B C 1
ATOM 4675 O O . THR B 1 276 ? 69.169 -21.411 17.308 1.00 19.90 275 THR B O 1
ATOM 4679 N N . ARG B 1 277 ? 71.040 -22.442 16.634 1.00 17.85 276 ARG B N 1
ATOM 4680 C CA . ARG B 1 277 ? 71.163 -21.643 15.412 1.00 17.48 276 ARG B CA 1
ATOM 4681 C C . ARG B 1 277 ? 70.909 -22.541 14.232 1.00 19.12 276 ARG B C 1
ATOM 4682 O O . ARG B 1 277 ? 71.625 -23.524 14.043 1.00 21.40 276 ARG B O 1
ATOM 4690 N N . LEU B 1 278 ? 69.913 -22.192 13.419 1.00 17.60 277 LEU B N 1
ATOM 4691 C CA . LEU B 1 278 ? 69.615 -22.936 12.192 1.00 15.86 277 LEU B CA 1
ATOM 4692 C C . LEU B 1 278 ? 70.677 -22.671 11.119 1.00 21.13 277 LEU B C 1
ATOM 4693 O O . LEU B 1 278 ? 71.152 -21.542 10.961 1.00 21.43 277 LEU B O 1
ATOM 4698 N N . GLY B 1 279 ? 71.030 -23.731 10.392 1.00 27.84 278 GLY B N 1
ATOM 4699 C CA . GLY B 1 279 ? 72.024 -23.659 9.318 1.00 33.54 278 GLY B CA 1
ATOM 4700 C C . GLY B 1 279 ? 71.539 -22.890 8.099 1.00 39.09 278 GLY B C 1
ATOM 4701 O O . GLY B 1 279 ? 70.432 -22.360 8.085 1.00 22.75 278 GLY B O 1
ATOM 4702 N N . SER B 1 280 ? 72.371 -22.848 7.068 1.00 30.18 279 SER B N 1
ATOM 4703 C CA . SER B 1 280 ? 72.167 -21.918 5.940 1.00 21.55 279 SER B CA 1
ATOM 4704 C C . SER B 1 280 ? 71.027 -22.283 5.064 1.00 36.45 279 SER B C 1
ATOM 4705 O O . SER B 1 280 ? 70.179 -21.453 4.718 1.00 31.66 279 SER B O 1
ATOM 4708 N N . GLU B 1 281 ? 71.026 -23.552 4.713 1.00 25.96 280 GLU B N 1
ATOM 4709 C CA . GLU B 1 281 ? 70.047 -24.093 3.843 1.00 38.58 280 GLU B CA 1
ATOM 4710 C C . GLU B 1 281 ? 68.707 -24.159 4.583 1.00 43.15 280 GLU B C 1
ATOM 4711 O O . GLU B 1 281 ? 67.654 -23.930 3.994 1.00 23.57 280 GLU B O 1
ATOM 4717 N N . GLU B 1 282 ? 68.741 -24.412 5.894 1.00 29.56 281 GLU B N 1
ATOM 4718 C CA . GLU B 1 282 ? 67.525 -24.377 6.669 1.00 29.41 281 GLU B CA 1
ATOM 4719 C C . GLU B 1 282 ? 66.932 -22.959 6.677 1.00 18.10 281 GLU B C 1
ATOM 4720 O O . GLU B 1 282 ? 65.742 -22.770 6.411 1.00 15.96 281 GLU B O 1
ATOM 4726 N N . THR B 1 283 ? 67.779 -21.985 6.968 1.00 17.05 282 THR B N 1
ATOM 4727 C CA . THR B 1 283 ? 67.349 -20.605 7.033 1.00 14.42 282 THR B CA 1
ATOM 47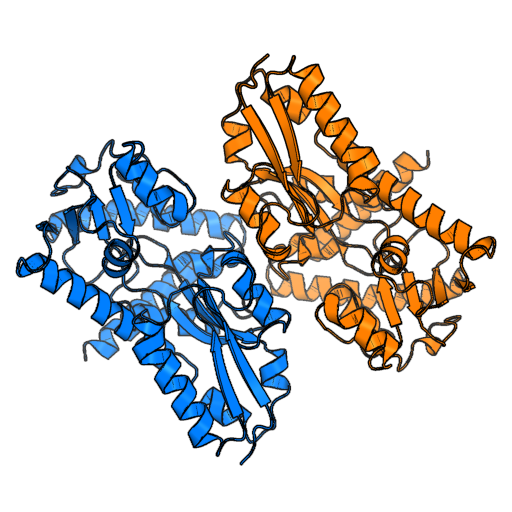28 C C . THR B 1 283 ? 66.754 -20.133 5.694 1.00 13.46 282 THR B C 1
ATOM 4729 O O . THR B 1 283 ? 65.795 -19.357 5.666 1.00 13.38 282 THR B O 1
ATOM 4733 N N . ALA B 1 284 ? 67.294 -20.634 4.582 1.00 15.87 283 ALA B N 1
ATOM 4734 C CA . ALA B 1 284 ? 66.711 -20.307 3.260 1.00 15.79 283 ALA B CA 1
ATOM 4735 C C . ALA B 1 284 ? 65.244 -20.714 3.118 1.00 17.08 283 ALA B C 1
ATOM 4736 O O . ALA B 1 284 ? 64.482 -20.027 2.438 1.00 16.47 283 ALA B O 1
ATOM 4738 N N . ARG B 1 285 ? 64.832 -21.806 3.783 1.00 13.92 284 ARG B N 1
ATOM 4739 C CA . ARG B 1 285 ? 63.435 -22.249 3.756 1.00 16.51 284 ARG B CA 1
ATOM 4740 C C . ARG B 1 285 ? 62.569 -21.232 4.492 1.00 17.15 284 ARG B C 1
ATOM 4741 O O . ARG B 1 285 ? 61.492 -20.891 4.027 1.00 15.42 284 ARG B O 1
ATOM 4749 N N . TRP B 1 286 ? 63.063 -20.719 5.623 1.00 13.53 285 TRP B N 1
ATOM 4750 C CA . TRP B 1 286 ? 62.323 -19.716 6.383 1.00 15.41 285 TRP B CA 1
ATOM 4751 C C . TRP B 1 286 ? 62.224 -18.411 5.589 1.00 19.48 285 TRP B C 1
ATOM 4752 O O . TRP B 1 286 ? 61.179 -17.745 5.589 1.00 15.35 285 TRP B O 1
ATOM 4763 N N . GLN B 1 287 ? 63.296 -18.071 4.884 1.00 15.20 286 GLN B N 1
ATOM 4764 C CA . GLN B 1 287 ? 63.307 -16.899 4.019 1.00 17.46 286 GLN B CA 1
ATOM 4765 C C . GLN B 1 287 ? 62.330 -17.011 2.855 1.00 18.92 286 GLN B C 1
ATOM 4766 O O . GLN B 1 287 ? 61.655 -16.018 2.527 1.00 16.07 286 GLN B O 1
ATOM 4772 N N . ALA B 1 288 ? 62.202 -18.211 2.275 1.00 16.87 287 ALA B N 1
ATOM 4773 C CA . ALA B 1 288 ? 61.259 -18.447 1.191 1.00 14.88 287 ALA B CA 1
ATOM 4774 C C . ALA B 1 288 ? 59.825 -18.206 1.650 1.00 19.13 287 ALA B C 1
ATOM 4775 O O . ALA B 1 288 ? 59.054 -17.583 0.954 1.00 16.86 287 ALA B O 1
ATOM 4777 N N . VAL B 1 289 ? 59.474 -18.674 2.840 1.00 13.53 288 VAL B N 1
ATOM 4778 C CA . VAL B 1 289 ? 58.137 -18.346 3.375 1.00 14.55 288 VAL B CA 1
ATOM 4779 C C . VAL B 1 289 ? 58.025 -16.833 3.627 1.00 11.87 288 VAL B C 1
ATOM 4780 O O . VAL B 1 289 ? 56.970 -16.245 3.381 1.00 17.25 288 VAL B O 1
ATOM 4784 N N . GLY B 1 290 ? 59.101 -16.215 4.108 1.00 12.78 289 GLY B N 1
ATOM 4785 C CA . GLY B 1 290 ? 59.128 -14.775 4.334 1.00 14.26 289 GLY B CA 1
ATOM 4786 C C . GLY B 1 290 ? 58.809 -13.976 3.084 1.00 19.10 289 GLY B C 1
ATOM 4787 O O . GLY B 1 290 ? 58.068 -12.992 3.136 1.00 17.58 289 GLY B O 1
ATOM 4788 N N . GLN B 1 291 ? 59.352 -14.425 1.954 1.00 14.94 290 GLN B N 1
ATOM 4789 C CA . GLN B 1 291 ? 59.132 -13.751 0.650 1.00 16.97 290 GLN B CA 1
ATOM 4790 C C . GLN B 1 291 ? 57.638 -13.679 0.302 1.00 16.04 290 GLN B C 1
ATOM 4791 O O . GLN B 1 291 ? 57.212 -12.737 -0.364 1.00 15.30 290 GLN B O 1
ATOM 4797 N N . GLU B 1 292 ? 56.855 -14.675 0.710 1.00 15.70 291 GLU B N 1
ATOM 4798 C CA . GLU B 1 292 ? 55.407 -14.649 0.488 1.00 15.76 291 GLU B CA 1
ATOM 4799 C C . GLU B 1 292 ? 54.727 -13.521 1.261 1.00 14.82 291 GLU B C 1
ATOM 4800 O O . GLU B 1 292 ? 53.829 -12.855 0.735 1.00 15.24 291 GLU B O 1
ATOM 4806 N N . VAL B 1 293 ? 55.188 -13.275 2.494 1.00 14.59 292 VAL B N 1
ATOM 4807 C CA . VAL B 1 293 ? 54.708 -12.133 3.293 1.00 11.74 292 VAL B CA 1
ATOM 4808 C C . VAL B 1 293 ? 55.068 -10.783 2.660 1.00 13.28 292 VAL B C 1
ATOM 4809 O O . VAL B 1 293 ? 54.253 -9.865 2.621 1.00 14.72 292 VAL B O 1
ATOM 4813 N N . VAL B 1 294 ? 56.297 -10.689 2.159 1.00 12.01 293 VAL B N 1
ATOM 4814 C CA . VAL B 1 294 ? 56.781 -9.520 1.412 1.00 11.48 293 VAL B CA 1
ATOM 4815 C C . VAL B 1 294 ? 55.872 -9.256 0.204 1.00 15.07 293 VAL B C 1
ATOM 4816 O O . VAL B 1 294 ? 55.373 -8.140 0.025 1.00 15.06 293 VAL B O 1
ATOM 4820 N N . ASP B 1 295 ? 55.632 -10.293 -0.592 1.00 16.78 294 ASP B N 1
ATOM 4821 C CA . ASP B 1 295 ? 54.832 -10.137 -1.806 1.00 19.45 294 ASP B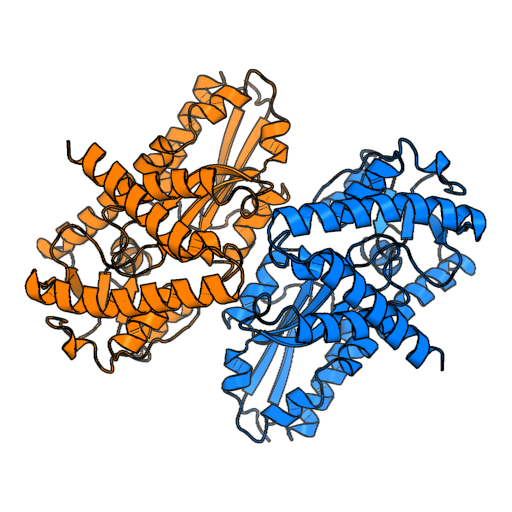 CA 1
ATOM 4822 C C . ASP B 1 295 ? 53.388 -9.738 -1.487 1.00 15.83 294 ASP B C 1
ATOM 4823 O O . ASP B 1 295 ? 52.798 -8.895 -2.182 1.00 19.59 294 ASP B O 1
ATOM 4828 N N . GLU B 1 296 ? 52.830 -10.290 -0.408 1.00 13.61 295 GLU B N 1
ATOM 4829 C CA . GLU B 1 296 ? 51.492 -9.920 0.053 1.00 17.79 295 GLU B CA 1
ATOM 4830 C C . GLU B 1 296 ? 51.427 -8.474 0.515 1.00 14.61 295 GLU B C 1
ATOM 4831 O O . GLU B 1 296 ? 50.414 -7.776 0.240 1.00 15.79 295 GLU B O 1
ATOM 4837 N N . TRP B 1 297 ? 52.469 -8.044 1.264 1.00 11.76 296 TRP B N 1
ATOM 4838 C CA . TRP B 1 297 ? 52.548 -6.673 1.726 1.00 15.60 296 TRP B CA 1
ATOM 4839 C C . TRP B 1 297 ? 52.576 -5.702 0.569 1.00 13.56 296 TRP B C 1
ATOM 4840 O O . TRP B 1 297 ? 51.842 -4.717 0.568 1.00 16.69 296 TRP B O 1
ATOM 4851 N N . ILE B 1 298 ? 53.420 -6.000 -0.411 1.00 13.87 297 ILE B N 1
ATOM 4852 C CA . ILE B 1 298 ? 53.549 -5.165 -1.598 1.00 11.42 297 ILE B CA 1
ATOM 4853 C C . ILE B 1 298 ? 52.209 -5.010 -2.297 1.00 18.23 297 ILE B C 1
ATOM 4854 O O . ILE B 1 298 ? 51.827 -3.901 -2.628 1.00 17.19 297 ILE B O 1
ATOM 4859 N N . ALA B 1 299 ? 51.485 -6.110 -2.467 1.00 16.88 298 ALA B N 1
ATOM 4860 C CA . ALA B 1 299 ? 50.207 -6.066 -3.187 1.00 21.14 298 ALA B CA 1
ATOM 4861 C C . ALA B 1 299 ? 49.138 -5.312 -2.377 1.00 14.14 298 ALA B C 1
ATOM 4862 O O . ALA B 1 299 ? 48.339 -4.540 -2.926 1.00 18.79 298 ALA B O 1
ATOM 4864 N N . GLU B 1 300 ? 49.146 -5.498 -1.062 1.00 16.78 299 GLU B N 1
ATOM 4865 C CA . GLU B 1 300 ? 48.209 -4.820 -0.203 1.00 19.72 299 GLU B CA 1
ATOM 4866 C C . GLU B 1 300 ? 48.481 -3.322 -0.192 1.00 19.47 299 GLU B C 1
ATOM 4867 O O . GLU B 1 300 ? 47.534 -2.515 -0.147 1.00 21.26 299 GLU B O 1
ATOM 4873 N N . ALA B 1 301 ? 49.765 -2.951 -0.195 1.00 15.68 300 ALA B N 1
ATOM 4874 C CA . ALA B 1 301 ? 50.143 -1.550 -0.195 1.00 15.27 300 ALA B CA 1
ATOM 4875 C C . ALA B 1 301 ? 49.709 -0.892 -1.514 1.00 17.21 300 ALA B C 1
ATOM 4876 O O . ALA B 1 301 ? 49.199 0.223 -1.516 1.00 19.49 300 ALA B O 1
ATOM 4878 N N . GLU B 1 302 ? 49.928 -1.591 -2.621 1.00 17.29 301 GLU B N 1
ATOM 4879 C CA . GLU B 1 302 ? 49.534 -1.081 -3.941 1.00 18.12 301 GLU B CA 1
ATOM 4880 C C . GLU B 1 302 ? 48.009 -0.908 -4.069 1.00 28.08 301 GLU B C 1
ATOM 4881 O O . GLU B 1 302 ? 47.552 0.084 -4.646 1.00 24.29 301 GLU B O 1
ATOM 4883 N N . GLU B 1 303 ? 47.234 -1.836 -3.506 1.00 22.84 302 GLU B N 1
ATOM 4884 C CA . GLU B 1 303 ? 45.755 -1.709 -3.445 1.00 22.39 302 GLU B CA 1
ATOM 4885 C C . GLU B 1 303 ? 45.347 -0.435 -2.683 1.00 28.82 302 GLU B C 1
ATOM 4886 O O . GLU B 1 303 ? 44.381 0.219 -3.053 1.00 32.40 302 GLU B O 1
ATOM 4892 N N . LYS B 1 304 ? 46.087 -0.094 -1.627 1.00 22.14 303 LYS B N 1
ATOM 4893 C CA . LYS B 1 304 ? 45.870 1.126 -0.847 1.00 20.13 303 LYS B CA 1
ATOM 4894 C C . LYS B 1 304 ? 46.432 2.418 -1.492 1.00 25.56 303 LYS B C 1
ATOM 4895 O O . LYS B 1 304 ? 46.311 3.490 -0.897 1.00 36.92 303 LYS B O 1
ATOM 4901 N N . GLY B 1 305 ? 47.027 2.332 -2.682 1.00 22.60 304 GLY B N 1
ATOM 4902 C CA . GLY B 1 305 ? 47.569 3.501 -3.366 1.00 33.22 304 GLY B CA 1
ATOM 4903 C C . GLY B 1 305 ? 48.992 3.876 -2.954 1.00 31.28 304 GLY B C 1
ATOM 4904 O O . GLY B 1 305 ? 49.460 4.954 -3.299 1.00 30.02 304 GLY B O 1
ATOM 4905 N N . LEU B 1 306 ? 49.677 3.000 -2.213 1.00 20.23 305 LEU B N 1
ATOM 4906 C CA . LEU B 1 306 ? 51.109 3.174 -1.892 1.00 19.66 305 LEU B CA 1
ATOM 4907 C C . LEU B 1 306 ? 51.966 2.449 -2.922 1.00 20.15 305 LEU B C 1
ATOM 4908 O O . LEU B 1 306 ? 51.594 1.375 -3.410 1.00 20.13 305 LEU B O 1
ATOM 4913 N N . ASP B 1 307 ? 53.145 2.997 -3.257 1.00 15.29 306 ASP B N 1
ATOM 4914 C CA . ASP B 1 307 ? 54.032 2.295 -4.200 1.00 17.11 306 ASP B CA 1
ATOM 4915 C C . ASP B 1 307 ? 54.832 1.269 -3.407 1.00 19.77 306 ASP B C 1
ATOM 4916 O O . ASP B 1 307 ? 56.000 1.481 -3.085 1.00 15.94 306 ASP B O 1
ATOM 4921 N N . GLY B 1 308 ? 54.172 0.155 -3.090 1.00 17.42 307 GLY B N 1
ATOM 4922 C CA . GLY B 1 308 ? 54.733 -0.864 -2.221 1.00 16.73 307 GLY B CA 1
ATOM 4923 C C . GLY B 1 308 ? 56.024 -1.459 -2.728 1.00 17.09 307 GLY B C 1
ATOM 4924 O O . GLY B 1 308 ? 56.967 -1.655 -1.958 1.00 16.77 307 GLY B O 1
ATOM 4925 N N . GLN B 1 309 ? 56.092 -1.698 -4.033 1.00 15.98 308 GLN B N 1
ATOM 4926 C CA . GLN B 1 309 ? 57.305 -2.275 -4.609 1.00 18.64 308 GLN B CA 1
ATOM 4927 C C . GLN B 1 309 ? 58.485 -1.324 -4.452 1.00 16.75 308 GLN B C 1
ATOM 4928 O O . GLN B 1 309 ? 59.541 -1.735 -4.024 1.00 16.32 308 GLN B O 1
ATOM 4934 N N . MET B 1 310 ? 58.301 -0.044 -4.781 1.00 13.49 309 MET B N 1
ATOM 4935 C CA . MET B 1 310 ? 59.394 0.924 -4.680 1.00 14.72 309 MET B CA 1
ATOM 4936 C C . MET B 1 310 ? 59.872 1.030 -3.204 1.00 12.45 309 MET B C 1
ATOM 4937 O O . MET B 1 310 ? 61.087 1.050 -2.934 1.00 14.67 309 MET B O 1
ATOM 4942 N N . LEU B 1 311 ? 58.918 1.083 -2.276 1.00 13.73 310 LEU B N 1
ATOM 4943 C CA . LEU B 1 311 ? 59.260 1.244 -0.838 1.00 12.36 310 LEU B CA 1
ATOM 4944 C C . LEU B 1 311 ? 60.030 0.045 -0.320 1.00 14.75 310 LEU B C 1
ATOM 4945 O O . LEU B 1 311 ? 61.056 0.202 0.357 1.00 14.08 310 LEU B O 1
ATOM 4950 N N . TYR B 1 312 ? 59.557 -1.147 -0.667 1.00 12.19 311 TYR B N 1
ATOM 4951 C CA . TYR B 1 312 ? 60.293 -2.366 -0.302 1.00 15.30 311 TYR B CA 1
ATOM 4952 C C . TYR B 1 312 ? 61.694 -2.424 -0.899 1.00 14.91 311 TYR B C 1
ATOM 4953 O O . TYR B 1 312 ? 62.663 -2.711 -0.199 1.00 16.09 311 TYR B O 1
ATOM 4962 N N . ASP B 1 313 ? 61.810 -2.184 -2.209 1.00 13.96 312 ASP B N 1
ATOM 4963 C CA . ASP B 1 313 ? 63.106 -2.118 -2.851 1.00 17.99 312 ASP B CA 1
ATOM 4964 C C . ASP B 1 313 ? 64.023 -1.072 -2.221 1.00 12.46 312 ASP B C 1
ATOM 4965 O O . ASP B 1 313 ? 65.234 -1.301 -2.063 1.00 16.63 312 ASP B O 1
ATOM 4970 N N . ASP B 1 314 ? 63.456 0.073 -1.809 1.00 13.98 313 ASP B N 1
ATOM 4971 C CA . ASP B 1 314 ? 64.263 1.102 -1.194 1.00 12.35 313 ASP B CA 1
ATOM 4972 C C . ASP B 1 314 ? 64.714 0.721 0.231 1.00 12.93 313 ASP B C 1
ATOM 4973 O O . ASP B 1 314 ? 65.892 0.891 0.572 1.00 15.36 313 ASP B O 1
ATOM 4978 N N . ALA B 1 315 ? 63.812 0.180 1.039 1.00 12.88 314 ALA B N 1
ATOM 4979 C CA . ALA B 1 315 ? 64.182 -0.272 2.393 1.00 11.39 314 ALA B CA 1
ATOM 4980 C C . ALA B 1 315 ? 65.295 -1.308 2.325 1.00 14.33 314 ALA B C 1
ATOM 4981 O O . ALA B 1 315 ? 66.304 -1.179 3.040 1.00 14.84 314 ALA B O 1
ATOM 4983 N N . THR B 1 316 ? 65.137 -2.286 1.437 1.00 14.17 315 THR B N 1
ATOM 4984 C CA . THR B 1 316 ? 66.147 -3.343 1.270 1.00 15.69 315 THR B CA 1
ATOM 4985 C C . THR B 1 316 ? 67.475 -2.791 0.720 1.00 15.33 315 THR B C 1
ATOM 4986 O O . THR B 1 316 ? 68.537 -3.194 1.192 1.00 17.39 315 THR B O 1
ATOM 4990 N N . ARG B 1 317 ? 67.415 -1.881 -0.254 1.00 16.84 316 ARG B N 1
ATOM 4991 C CA . ARG B 1 317 ? 68.622 -1.233 -0.788 1.00 14.65 316 ARG B CA 1
ATOM 4992 C C . ARG B 1 317 ? 69.386 -0.520 0.323 1.00 20.14 316 ARG B C 1
ATOM 4993 O O . ARG B 1 317 ? 70.611 -0.611 0.390 1.00 16.49 316 ARG B O 1
ATOM 5001 N N . LEU B 1 318 ? 68.647 0.169 1.203 1.00 14.02 317 LEU B N 1
ATOM 5002 C CA . LEU B 1 318 ? 69.247 0.898 2.286 1.00 12.87 317 LEU B CA 1
ATOM 5003 C C . LEU B 1 318 ? 69.840 0.003 3.371 1.00 14.40 317 LEU B C 1
ATOM 5004 O O . LEU B 1 318 ? 70.935 0.305 3.869 1.00 17.52 317 LEU B O 1
ATOM 5009 N N . VAL B 1 319 ? 69.157 -1.075 3.734 1.00 13.72 318 VAL B N 1
ATOM 5010 C CA . VAL B 1 319 ? 69.690 -2.045 4.681 1.00 14.08 318 VAL B CA 1
ATOM 5011 C C . VAL B 1 319 ? 71.006 -2.596 4.120 1.00 16.94 318 VAL B C 1
ATOM 5012 O O . VAL B 1 319 ? 71.998 -2.669 4.843 1.00 17.26 318 VAL B O 1
ATOM 5016 N N . GLU B 1 320 ? 71.005 -2.944 2.839 1.00 16.13 319 GLU B N 1
ATOM 5017 C CA . GLU B 1 320 ? 72.233 -3.458 2.185 1.00 20.44 319 GLU B CA 1
ATOM 5018 C C . GLU B 1 320 ? 73.378 -2.437 2.232 1.00 20.43 319 GLU B C 1
ATOM 5019 O O . GLU B 1 320 ? 74.508 -2.772 2.592 1.00 21.19 319 GLU B O 1
ATOM 5025 N N . ARG B 1 321 ? 73.077 -1.192 1.915 1.00 16.19 320 ARG B N 1
ATOM 5026 C CA . ARG B 1 321 ? 74.062 -0.106 1.917 1.00 20.16 320 ARG B CA 1
ATOM 5027 C C . ARG B 1 321 ? 74.749 0.049 3.254 1.00 24.82 320 ARG B C 1
ATOM 5028 O O . ARG B 1 321 ? 75.974 0.087 3.310 1.00 21.74 320 ARG B O 1
ATOM 5036 N N . TYR B 1 322 ? 73.966 0.203 4.321 1.00 17.55 321 TYR B N 1
ATOM 5037 C CA . TYR B 1 322 ? 74.555 0.534 5.604 1.00 16.42 321 TYR B CA 1
ATOM 5038 C C . TYR B 1 322 ? 75.195 -0.673 6.258 1.00 17.55 321 TYR B C 1
ATOM 5039 O O . TYR B 1 322 ? 76.168 -0.510 7.012 1.00 19.71 321 TYR B O 1
ATOM 5048 N N . THR B 1 323 ? 74.687 -1.868 5.951 1.00 16.53 322 THR B N 1
ATOM 5049 C CA . THR B 1 323 ? 75.294 -3.125 6.393 1.00 17.03 322 THR B CA 1
ATOM 5050 C C . THR B 1 323 ? 76.690 -3.294 5.774 1.00 21.00 322 THR B C 1
ATOM 5051 O O . THR B 1 323 ? 77.619 -3.665 6.475 1.00 22.51 322 THR B O 1
ATOM 5055 N N . ARG B 1 324 ? 76.802 -3.031 4.478 1.00 23.07 323 ARG B N 1
ATOM 5056 C CA . ARG B 1 324 ? 78.094 -3.128 3.762 1.00 20.54 323 ARG B CA 1
ATOM 5057 C C . ARG B 1 324 ? 79.077 -2.060 4.282 1.00 19.94 323 ARG B C 1
ATOM 5058 O O . ARG B 1 324 ? 80.252 -2.380 4.565 1.00 22.22 323 ARG B O 1
ATOM 5066 N N . ALA B 1 325 ? 78.604 -0.822 4.433 1.00 17.09 324 ALA B N 1
ATOM 5067 C CA . ALA B 1 325 ? 79.423 0.268 4.965 1.00 22.05 324 ALA B CA 1
ATOM 5068 C C . ALA B 1 325 ? 79.995 -0.067 6.338 1.00 35.46 324 ALA B C 1
ATOM 5069 O O . ALA B 1 325 ? 81.183 0.136 6.585 1.00 30.45 324 ALA B O 1
ATOM 5071 N N . ALA B 1 326 ? 79.158 -0.621 7.209 1.00 27.71 325 ALA B N 1
ATOM 5072 C CA . ALA B 1 326 ? 79.610 -0.997 8.550 1.00 26.77 325 ALA B CA 1
ATOM 5073 C C . ALA B 1 326 ? 80.631 -2.135 8.514 1.00 37.24 325 ALA B C 1
ATOM 5074 O O . ALA B 1 326 ? 81.633 -2.084 9.229 1.00 37.12 325 ALA B O 1
ATOM 5076 N N . ALA B 1 327 ? 80.389 -3.147 7.681 1.00 27.15 326 ALA B N 1
ATOM 5077 C CA . ALA B 1 327 ? 81.302 -4.300 7.580 1.00 32.25 326 ALA B CA 1
ATOM 5078 C C . ALA B 1 327 ? 82.691 -3.917 7.060 1.00 41.96 326 ALA B C 1
ATOM 5079 O O . ALA B 1 327 ? 83.686 -4.500 7.499 1.00 63.28 326 ALA B O 1
ATOM 5081 N N . LEU B 1 328 ? 82.769 -2.953 6.138 1.00 28.33 327 LEU B N 1
ATOM 5082 C CA . LEU B 1 328 ? 84.072 -2.432 5.697 1.00 38.06 327 LEU B CA 1
ATOM 5083 C C . LEU B 1 328 ? 84.796 -1.693 6.834 1.00 43.55 327 LEU B C 1
ATOM 5084 O O . LEU B 1 328 ? 84.218 -0.844 7.522 1.00 47.12 327 LEU B O 1
#

Organism: Chromohalobacter israelensis (strain ATCC BAA-138 / DSM 3043 / CIP 106854 / NCIMB 13768 / 1H11) (NCBI:txid290398)